Protein AF-0000000076955149 (afdb_homodimer)

Secondary structure (DSSP, 8-state):
-----------------------------EEEPHHHHHHHTTTTT-EEEEETTEEEEEEE-TTS-EEEEEEEPTT-SHHHHHHHHHHHHHHH---TTBPPEEEEEEETTEEEEEEE--TT-BHHHHHHSSS---HHHHHHHHHHHHHHHHIIIIISSS-EE-S--SGGGEEE-TT--EEE---TT-EE--SS-------S--S-TTT--HHHHHH----HHHHHHHHHHHHHHHHH---SEEE-SSS-EEEHHHHHHHHHHTT-HHHHS-TTTGGGS-HHHHHHHHHHHHHHT-SSGGGSPPHHHHHHHHHHHHHHHHS---TTS------------------------------/-----------------------------EEEPHHHHHHHTTTTT-EEEEETTEEEEEEE-TTS-EEEEEEEPTT-SHHHHHHHHHHHHHHH---TTBPPEEEEEEETTEEEEEEE--TT-BHHHHHHSSS---HHHHHHHHHHHHHHHHIIIIISSS-EE-S--SGGGEEE-TT--EEE---TT-EE--TT-------S--S-TTT--HHHHHH----HHHHHHHHHHHHHHHHH---SEEE-SSS-EEEHHHHHHHHHHTT-HHHHS-TTTGGGS-HHHHHHHHHHHHHHT-SSGGGSPPHHHHHHHHHHHHHHHHS---TTS------------------------------

Organism: Aegilops tauschii subsp. strangulata (NCBI:txid200361)

Foldseek 3Di:
DDPPPPPPPVPPPPPDPPDPDDPPCLLPQDEDEPVQVCVFQVNQPAFDDDDLFATWGWGADPVGFIKIKGKGDLVRPLNPQLLVQQVVVLNQDDDPQAWHWNHWYDDPRITMTITHDADCAFQLDNCVDDDHDAPLLLLQQLLSNLVQLLCQQPVDVQRKAQLADDRNQWGQHPVGRTHGHRSSVMDGDDPPPPLPQDLDRDYDPLQFQPVCNVPVGDDSLRVLLSSLLRLLCSFQVADQWDDPDPVDIDGSLVVLVVCVVVVNSLNRGHPVHSVQFDVVLSVLSSVLSNQSNDNDSVSHDRSVVNSVSSVVSSCVNPPPPPDPPPPPDPPDDDDDDDDDDDDDDPPPDDDDDDD/DDPPPDPPPVPPPPPDPPDPPDPVCLLPQDEDEPVQVCVFQVNQPAFDDDDLFATWGWGADPVGFIKIKGKGDLVRPLNPQLLVQQCVVLNQDDDPQAWHWNHWYDDPRITMTITHDADCAFQLDNCVDDDHDAPLLLLQQLLSNLVQLLCQQPVDVQRKAQLADDRNQWGQHPVGRTHGHRSSVMDGADPVDDLPQDLDRDYDPLQFQPVCNVPVRDDSLRVLLSSLLRLLCSFQVADQWDDPDPVDIDGSLVVLVVCVVVVNSLNRGHPVHSVQFDVVLSVLSSVLSNQSNDNDSVSHDRSVVNSVSSVVSSCVNPPPPPPPPPPPPPPDDDPDDDDDDDDDDDDDDDDDDDD

Radius of gyration: 34.88 Å; Cα contacts (8 Å, |Δi|>4): 1187; chains: 2; bounding box: 76×114×131 Å

InterPro domains:
  IPR000719 Protein kinase domain [PS50011] (42-314)
  IPR000719 Protein kinase domain [SM00220] (42-314)
  IPR001245 Serine-threonine/tyrosine-protein kinase, catalytic domain [PF07714] (44-308)
  IPR008271 Serine/threonine-protein kinase, active site [PS00108] (160-172)
  IPR011009 Protein kinase-like domain superfamily [SSF56112] (23-307)
  IPR017441 Protein kinase, ATP binding site [PS00107] (48-70)

Sequence (710 aa):
MSFILDPCYNTIHVYAAPDLAHSTNTFENRRFTYKELKRITNNFNSVIGRGGFGLVYVGCLENGALVAVKMRSETSSQGNTEFLAEAQHLARVHHKNLVFLIGYCKDKKHLSLIYEYMDEGNLEDRLRGQEPLNWLQRLKIALDSAHGLEYLHKSCSPPLIHRDVKTGNILLTTNLQAKLSDFGLTRAFSNEMVTHMTTRPAGTLGYLDPEYYATSHLSEKSDVYSFGVVLLVLITGQRAIITISDTERNNITIWARHGLSEGDIDSMIDPRIRGDCDINSVWKVADLALQCTQHTGRDRPTMTEVAEGISESLQLETSPRSMRCSSSGTGGSALADGEPVGALETELVGETSARMSFILDPCYNTIHVYAAPDLAHSTNTFENRRFTYKELKRITNNFNSVIGRGGFGLVYVGCLENGALVAVKMRSETSSQGNTEFLAEAQHLARVHHKNLVFLIGYCKDKKHLSLIYEYMDEGNLEDRLRGQEPLNWLQRLKIALDSAHGLEYLHKSCSPPLIHRDVKTGNILLTTNLQAKLSDFGLTRAFSNEMVTHMTTRPAGTLGYLDPEYYATSHLSEKSDVYSFGVVLLVLITGQRAIITISDTERNNITIWARHGLSEGDIDSMIDPRIRGDCDINSVWKVADLALQCTQHTGRDRPTMTEVAEGISESLQLETSPRSMRCSSSGTGGSALADGEPVGALETELVGETSAR

Structure (mmCIF, N/CA/C/O backbone):
data_AF-0000000076955149-model_v1
#
loop_
_entity.id
_entity.type
_entity.pdbx_description
1 polymer 'Protein kinase domain-containing protein'
#
loop_
_atom_site.group_PDB
_atom_site.id
_atom_site.type_symbol
_atom_site.label_atom_id
_atom_site.label_alt_id
_atom_site.label_comp_id
_atom_site.label_asym_id
_atom_site.label_entity_id
_atom_site.label_seq_id
_atom_site.pdbx_PDB_ins_code
_atom_site.Cartn_x
_atom_site.Cartn_y
_atom_site.Cartn_z
_atom_site.occupancy
_atom_site.B_iso_or_equiv
_atom_site.auth_seq_id
_atom_site.auth_comp_id
_atom_site.auth_asym_id
_atom_site.auth_atom_id
_atom_site.pdbx_PDB_model_num
ATOM 1 N N . MET A 1 1 ? -27.641 -17.891 -55.781 1 23.05 1 MET A N 1
ATOM 2 C CA . MET A 1 1 ? -26.25 -18.312 -55.75 1 23.05 1 MET A CA 1
ATOM 3 C C . MET A 1 1 ? -25.672 -18.266 -54.344 1 23.05 1 MET A C 1
ATOM 5 O O . MET A 1 1 ? -25.672 -17.219 -53.719 1 23.05 1 MET A O 1
ATOM 9 N N . SER A 1 2 ? -25.703 -19.406 -53.562 1 23.95 2 SER A N 1
ATOM 10 C CA . SER A 1 2 ? -25.562 -19.828 -52.156 1 23.95 2 SER A CA 1
ATOM 11 C C . SER A 1 2 ? -24.109 -19.766 -51.719 1 23.95 2 SER A C 1
ATOM 13 O O . SER A 1 2 ? -23.234 -20.391 -52.312 1 23.95 2 SER A O 1
ATOM 15 N N . PHE A 1 3 ? -23.562 -18.625 -51.25 1 25.81 3 PHE A N 1
ATOM 16 C CA . PHE A 1 3 ? -22.156 -18.375 -50.938 1 25.81 3 PHE A CA 1
ATOM 17 C C . PHE A 1 3 ? -21.656 -19.328 -49.875 1 25.81 3 PHE A C 1
ATOM 19 O O . PHE A 1 3 ? -22.203 -19.375 -48.781 1 25.81 3 PHE A O 1
ATOM 26 N N . ILE A 1 4 ? -21.188 -20.594 -50.156 1 23.08 4 ILE A N 1
ATOM 27 C CA . ILE A 1 4 ? -20.672 -21.719 -49.406 1 23.08 4 ILE A CA 1
ATOM 28 C C . ILE A 1 4 ? -19.453 -21.266 -48.594 1 23.08 4 ILE A C 1
ATOM 30 O O . ILE A 1 4 ? -18.438 -20.875 -49.156 1 23.08 4 ILE A O 1
ATOM 34 N N . LEU A 1 5 ? -19.562 -20.656 -47.406 1 22.31 5 LEU A N 1
ATOM 35 C CA . LEU A 1 5 ? -18.562 -20.172 -46.469 1 22.31 5 LEU A CA 1
ATOM 36 C C . LEU A 1 5 ? -17.625 -21.297 -46.062 1 22.31 5 LEU A C 1
ATOM 38 O O . LEU A 1 5 ? -18.062 -22.312 -45.531 1 22.31 5 LEU A O 1
ATOM 42 N N . ASP A 1 6 ? -16.531 -21.672 -46.781 1 21.47 6 ASP A N 1
ATOM 43 C CA . ASP A 1 6 ? -15.555 -22.734 -46.594 1 21.47 6 ASP A CA 1
ATOM 44 C C . ASP A 1 6 ? -14.922 -22.641 -45.188 1 21.47 6 ASP A C 1
ATOM 46 O O . ASP A 1 6 ? -14.438 -21.578 -44.812 1 21.47 6 ASP A O 1
ATOM 50 N N . PRO A 1 7 ? -15.195 -23.531 -44.219 1 23.98 7 PRO A N 1
ATOM 51 C CA . PRO A 1 7 ? -14.758 -23.719 -42.812 1 23.98 7 PRO A CA 1
ATOM 52 C C . PRO A 1 7 ? -13.25 -23.938 -42.719 1 23.98 7 PRO A C 1
ATOM 54 O O . PRO A 1 7 ? -12.742 -24.969 -43.188 1 23.98 7 PRO A O 1
ATOM 57 N N . CYS A 1 8 ? -12.32 -23.078 -43.125 1 21.97 8 CYS A N 1
ATOM 58 C CA . CYS A 1 8 ? -10.891 -23.297 -43 1 21.97 8 CYS A CA 1
ATOM 59 C C . CYS A 1 8 ? -10.547 -23.812 -41.594 1 21.97 8 CYS A C 1
ATOM 61 O O . CYS A 1 8 ? -10.648 -23.078 -40.625 1 21.97 8 CYS A O 1
ATOM 63 N N . TYR A 1 9 ? -10.828 -25.078 -41.219 1 22.64 9 TYR A N 1
ATOM 64 C CA . TYR A 1 9 ? -10.383 -25.922 -40.125 1 22.64 9 TYR A CA 1
ATOM 65 C C . TYR A 1 9 ? -8.867 -25.922 -40 1 22.64 9 TYR A C 1
ATOM 67 O O . TYR A 1 9 ? -8.18 -26.609 -40.781 1 22.64 9 TYR A O 1
ATOM 75 N N . ASN A 1 10 ? -8.156 -24.828 -40 1 22.84 10 ASN A N 1
ATOM 76 C CA . ASN A 1 10 ? -6.699 -24.875 -39.875 1 22.84 10 ASN A CA 1
ATOM 77 C C . ASN A 1 10 ? -6.266 -25.766 -38.688 1 22.84 10 ASN A C 1
ATOM 79 O O . ASN A 1 10 ? -6.648 -25.516 -37.562 1 22.84 10 ASN A O 1
ATOM 83 N N . THR A 1 11 ? -6.035 -27.047 -38.875 1 23.88 11 THR A N 1
ATOM 84 C CA . THR A 1 11 ? -5.41 -28.078 -38.062 1 23.88 11 THR A CA 1
ATOM 85 C C . THR A 1 11 ? -4.105 -27.562 -37.438 1 23.88 11 THR A C 1
ATOM 87 O O . THR A 1 11 ? -3.119 -27.375 -38.156 1 23.88 11 THR A O 1
ATOM 90 N N . ILE A 1 12 ? -4.09 -26.656 -36.594 1 25.7 12 ILE A N 1
ATOM 91 C CA . ILE A 1 12 ? -2.871 -26.219 -35.906 1 25.7 12 ILE A CA 1
ATOM 92 C C . ILE A 1 12 ? -2.17 -27.422 -35.281 1 25.7 12 ILE A C 1
ATOM 94 O O . ILE A 1 12 ? -2.709 -28.062 -34.375 1 25.7 12 ILE A O 1
ATOM 98 N N . HIS A 1 13 ? -1.45 -28.25 -36.094 1 24.06 13 HIS A N 1
ATOM 99 C CA . HIS A 1 13 ? -0.559 -29.281 -35.594 1 24.06 13 HIS A CA 1
ATOM 100 C C . HIS A 1 13 ? 0.292 -28.766 -34.438 1 24.06 13 HIS A C 1
ATOM 102 O O . HIS A 1 13 ? 0.986 -27.75 -34.594 1 24.06 13 HIS A O 1
ATOM 108 N N . VAL A 1 14 ? -0.059 -29 -33.25 1 25.23 14 VAL A N 1
ATOM 109 C CA . VAL A 1 14 ? 0.658 -28.75 -32 1 25.23 14 VAL A CA 1
ATOM 110 C C . VAL A 1 14 ? 2.018 -29.453 -32.031 1 25.23 14 VAL A C 1
ATOM 112 O O . VAL A 1 14 ? 2.092 -30.672 -32.094 1 25.23 14 VAL A O 1
ATOM 115 N N . TYR A 1 15 ? 2.99 -29.031 -32.875 1 24.94 15 TYR A N 1
ATOM 116 C CA . TYR A 1 15 ? 4.367 -29.516 -32.875 1 24.94 15 TYR A CA 1
ATOM 117 C C . TYR A 1 15 ? 4.867 -29.781 -31.469 1 24.94 15 TYR A C 1
ATOM 119 O O . TYR A 1 15 ? 4.5 -29.062 -30.531 1 24.94 15 TYR A O 1
ATOM 127 N N . ALA A 1 16 ? 5.238 -31 -31.203 1 26.31 16 ALA A N 1
ATOM 128 C CA . ALA A 1 16 ? 5.93 -31.5 -30.016 1 26.31 16 ALA A CA 1
ATOM 129 C C . ALA A 1 16 ? 7.066 -30.578 -29.609 1 26.31 16 ALA A C 1
ATOM 131 O O . ALA A 1 16 ? 7.793 -30.062 -30.453 1 26.31 16 ALA A O 1
ATOM 132 N N . ALA A 1 17 ? 7.008 -30 -28.5 1 28.16 17 ALA A N 1
ATOM 133 C CA . ALA A 1 17 ? 8.031 -29.125 -27.906 1 28.16 17 ALA A CA 1
ATOM 134 C C . ALA A 1 17 ? 9.406 -29.781 -28 1 28.16 17 ALA A C 1
ATOM 136 O O . ALA A 1 17 ? 9.594 -30.906 -27.547 1 28.16 17 ALA A O 1
ATOM 137 N N . PRO A 1 18 ? 10.125 -29.609 -29.125 1 29.2 18 PRO A N 1
ATOM 138 C CA . PRO A 1 18 ? 11.477 -30.188 -29.125 1 29.2 18 PRO A CA 1
ATOM 139 C C . PRO A 1 18 ? 12.133 -30.156 -27.75 1 29.2 18 PRO A C 1
ATOM 141 O O . PRO A 1 18 ? 11.742 -29.359 -26.891 1 29.2 18 PRO A O 1
ATOM 144 N N . ASP A 1 19 ? 12.797 -31.266 -27.422 1 29.66 19 ASP A N 1
ATOM 145 C CA . ASP A 1 19 ? 13.695 -31.484 -26.297 1 29.66 19 ASP A CA 1
ATOM 146 C C . ASP A 1 19 ? 14.672 -30.312 -26.141 1 29.66 19 ASP A C 1
ATOM 148 O O . ASP A 1 19 ? 15.445 -30.016 -27.062 1 29.66 19 ASP A O 1
ATOM 152 N N . LEU A 1 20 ? 14.367 -29.297 -25.484 1 31.95 20 LEU A N 1
ATOM 153 C CA . LEU A 1 20 ? 15.25 -28.219 -25.047 1 31.95 20 LEU A CA 1
ATOM 154 C C . LEU A 1 20 ? 16.562 -28.797 -24.516 1 31.95 20 LEU A C 1
ATOM 156 O O . LEU A 1 20 ? 16.688 -29.094 -23.328 1 31.95 20 LEU A O 1
ATOM 160 N N . ALA A 1 21 ? 17.203 -29.828 -25.031 1 30.03 21 ALA A N 1
ATOM 161 C CA . ALA A 1 21 ? 18.547 -30.297 -24.719 1 30.03 21 ALA A CA 1
ATOM 162 C C . ALA A 1 21 ? 19.5 -29.125 -24.5 1 30.03 21 ALA A C 1
ATOM 164 O O . ALA A 1 21 ? 19.172 -27.969 -24.828 1 30.03 21 ALA A O 1
ATOM 165 N N . HIS A 1 22 ? 20.984 -29.391 -24.516 1 31.25 22 HIS A N 1
ATOM 166 C CA . HIS A 1 22 ? 22.234 -28.922 -23.922 1 31.25 22 HIS A CA 1
ATOM 167 C C . HIS A 1 22 ? 22.656 -27.578 -24.516 1 31.25 22 HIS A C 1
ATOM 169 O O . HIS A 1 22 ? 23.828 -27.219 -24.469 1 31.25 22 HIS A O 1
ATOM 175 N N . SER A 1 23 ? 22.031 -27.094 -25.562 1 31 23 SER A N 1
ATOM 176 C CA . SER A 1 23 ? 22.719 -25.906 -26.016 1 31 23 SER A CA 1
ATOM 177 C C . SER A 1 23 ? 22.969 -24.922 -24.875 1 31 23 SER A C 1
ATOM 179 O O . SER A 1 23 ? 22.109 -24.75 -24 1 31 23 SER A O 1
ATOM 181 N N . THR A 1 24 ? 24.266 -24.766 -24.406 1 33.22 24 THR A N 1
ATOM 182 C CA . THR A 1 24 ? 24.797 -23.766 -23.484 1 33.22 24 THR A CA 1
ATOM 183 C C . THR A 1 24 ? 24.031 -22.453 -23.609 1 33.22 24 THR A C 1
ATOM 185 O O . THR A 1 24 ? 24.328 -21.625 -24.469 1 33.22 24 THR A O 1
ATOM 188 N N . ASN A 1 25 ? 22.844 -22.438 -23.875 1 33.69 25 ASN A N 1
ATOM 189 C CA . ASN A 1 25 ? 21.953 -21.297 -24.062 1 33.69 25 ASN A CA 1
ATOM 190 C C . ASN A 1 25 ? 22.172 -20.234 -23 1 33.69 25 ASN A C 1
ATOM 192 O O . ASN A 1 25 ? 21.625 -20.328 -21.906 1 33.69 25 ASN A O 1
ATOM 196 N N . THR A 1 26 ? 23.5 -19.938 -22.75 1 36.22 26 THR A N 1
ATOM 197 C CA . THR A 1 26 ? 23.75 -18.688 -22.047 1 36.22 26 THR A CA 1
ATOM 198 C C . THR A 1 26 ? 22.719 -17.625 -22.422 1 36.22 26 THR A C 1
ATOM 200 O O . THR A 1 26 ? 22.688 -17.156 -23.547 1 36.22 26 THR A O 1
ATOM 203 N N . PHE A 1 27 ? 21.438 -17.781 -22.25 1 42.22 27 PHE A N 1
ATOM 204 C CA . PHE A 1 27 ? 20.328 -16.859 -22.391 1 42.22 27 PHE A CA 1
ATOM 205 C C . PHE A 1 27 ? 20.797 -15.422 -22.141 1 42.22 27 PHE A C 1
ATOM 207 O O . PHE A 1 27 ? 20.953 -15 -21 1 42.22 27 PHE A O 1
ATOM 214 N N . GLU A 1 28 ? 21.844 -15.039 -22.766 1 50.03 28 GLU A N 1
ATOM 215 C CA . GLU A 1 28 ? 22.172 -13.617 -22.891 1 50.03 28 GLU A CA 1
ATOM 216 C C . GLU A 1 28 ? 20.938 -12.797 -23.234 1 50.03 28 GLU A C 1
ATOM 218 O O . GLU A 1 28 ? 20.203 -13.109 -24.172 1 50.03 28 GLU A O 1
ATOM 223 N N . ASN A 1 29 ? 20.188 -12.242 -22.219 1 64.44 29 ASN A N 1
ATOM 224 C CA . ASN A 1 29 ? 19.047 -11.375 -22.438 1 64.44 29 ASN A CA 1
ATOM 225 C C . ASN A 1 29 ? 19.172 -10.602 -23.75 1 64.44 29 ASN A C 1
ATOM 227 O O . ASN A 1 29 ? 20.125 -9.836 -23.938 1 64.44 29 ASN A O 1
ATOM 231 N N . ARG A 1 30 ? 18.609 -11.297 -24.844 1 79.62 30 ARG A N 1
ATOM 232 C CA . ARG A 1 30 ? 18.562 -10.727 -26.203 1 79.62 30 ARG A CA 1
ATOM 233 C C . ARG A 1 30 ? 17.922 -9.344 -26.188 1 79.62 30 ARG A C 1
ATOM 235 O O . ARG A 1 30 ? 16.891 -9.141 -25.547 1 79.62 30 ARG A O 1
ATOM 242 N N . ARG A 1 31 ? 18.672 -8.5 -26.781 1 85.44 31 ARG A N 1
ATOM 243 C CA . 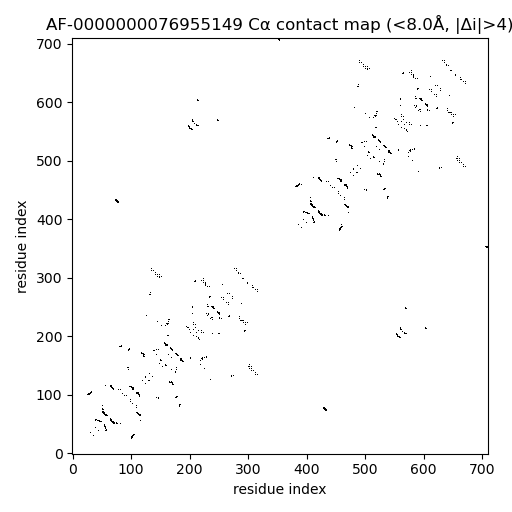ARG A 1 31 ? 18.094 -7.176 -26.969 1 85.44 31 ARG A CA 1
ATOM 244 C C . ARG A 1 31 ? 17.266 -7.117 -28.25 1 85.44 31 ARG A C 1
ATOM 246 O O . ARG A 1 31 ? 17.75 -7.504 -29.328 1 85.44 31 ARG A O 1
ATOM 253 N N . PHE A 1 32 ? 16.062 -6.789 -28.141 1 89.56 32 PHE A N 1
ATOM 254 C CA . PHE A 1 32 ? 15.164 -6.625 -29.281 1 89.56 32 PHE A CA 1
ATOM 255 C C . PHE A 1 32 ? 15.047 -5.156 -29.656 1 89.56 32 PHE A C 1
ATOM 257 O O . PHE A 1 32 ? 15.156 -4.273 -28.812 1 89.56 32 PHE A O 1
ATOM 264 N N . THR A 1 33 ? 14.859 -4.91 -30.891 1 89.38 33 THR A N 1
ATOM 265 C CA . THR A 1 33 ? 14.516 -3.568 -31.344 1 89.38 33 THR A CA 1
ATOM 266 C C . THR A 1 33 ? 13 -3.377 -31.359 1 89.38 33 THR A C 1
ATOM 268 O O . THR A 1 33 ? 12.242 -4.352 -31.359 1 89.38 33 THR A O 1
ATOM 271 N N . TYR A 1 34 ? 12.633 -2.15 -31.391 1 90.44 34 TYR A N 1
ATOM 272 C CA . TYR A 1 34 ? 11.203 -1.862 -31.453 1 90.44 34 TYR A CA 1
ATOM 273 C C . TYR A 1 34 ? 10.602 -2.41 -32.75 1 90.44 34 TYR A C 1
ATOM 275 O O . TYR A 1 34 ? 9.469 -2.902 -32.75 1 90.44 34 TYR A O 1
ATOM 283 N N . LYS A 1 35 ? 11.344 -2.316 -33.812 1 91.06 35 LYS A N 1
ATOM 284 C CA . LYS A 1 35 ? 10.898 -2.852 -35.094 1 91.06 35 LYS A CA 1
ATOM 285 C C . LYS A 1 35 ? 10.656 -4.355 -35 1 91.06 35 LYS A C 1
ATOM 287 O O . LYS A 1 35 ? 9.672 -4.863 -35.531 1 91.06 35 LYS A O 1
ATOM 292 N N . GLU A 1 36 ? 11.539 -5 -34.375 1 91.69 36 GLU A N 1
ATOM 293 C CA . GLU A 1 36 ? 11.375 -6.434 -34.188 1 91.69 36 GLU A CA 1
ATOM 294 C C . GLU A 1 36 ? 10.133 -6.734 -33.344 1 91.69 36 GLU A C 1
ATOM 296 O O . GLU A 1 36 ? 9.414 -7.695 -33.625 1 91.69 36 GLU A O 1
ATOM 301 N N . LEU A 1 37 ? 9.875 -5.945 -32.344 1 92.56 37 LEU A N 1
ATOM 302 C CA . LEU A 1 37 ? 8.711 -6.148 -31.484 1 92.56 37 LEU A CA 1
ATOM 303 C C . LEU A 1 37 ? 7.418 -6 -32.281 1 92.56 37 LEU A C 1
ATOM 305 O O . LEU A 1 37 ? 6.473 -6.773 -32.094 1 92.56 37 LEU A O 1
ATOM 309 N N . LYS A 1 38 ? 7.418 -5 -33.125 1 92.75 38 LYS A N 1
ATOM 310 C CA . LYS A 1 38 ? 6.246 -4.789 -33.969 1 92.75 38 LYS A CA 1
ATOM 311 C C . LYS A 1 38 ? 5.988 -5.996 -34.844 1 92.75 38 LYS A C 1
ATOM 313 O O . LYS A 1 38 ? 4.84 -6.402 -35.031 1 92.75 38 LYS A O 1
ATOM 318 N N . ARG A 1 39 ? 7.051 -6.48 -35.312 1 93.62 39 ARG A N 1
ATOM 319 C CA . ARG A 1 39 ? 6.953 -7.633 -36.219 1 93.62 39 ARG A CA 1
ATOM 320 C C . ARG A 1 39 ? 6.461 -8.867 -35.469 1 93.62 39 ARG A C 1
ATOM 322 O O . ARG A 1 39 ? 5.523 -9.539 -35.906 1 93.62 39 ARG A O 1
ATOM 329 N N . ILE A 1 40 ? 7.09 -9.086 -34.344 1 92.56 40 ILE A N 1
ATOM 330 C CA . ILE A 1 40 ? 6.805 -10.32 -33.625 1 92.56 40 ILE A CA 1
ATOM 331 C C . ILE A 1 40 ? 5.391 -10.266 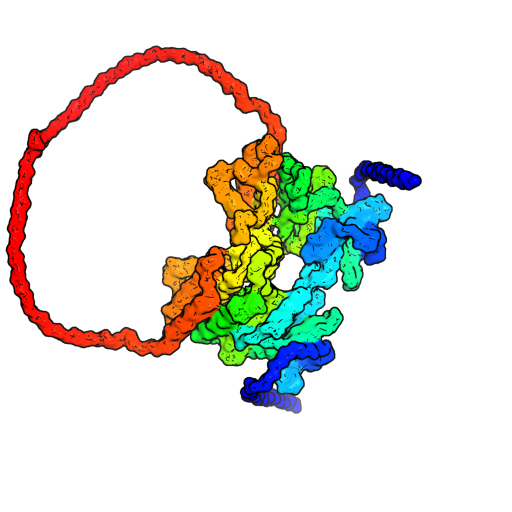-33.031 1 92.56 40 ILE A C 1
ATOM 333 O O . ILE A 1 40 ? 4.734 -11.297 -32.906 1 92.56 40 ILE A O 1
ATOM 337 N N . THR A 1 41 ? 4.852 -9.109 -32.719 1 93.69 41 THR A N 1
ATOM 338 C CA . THR A 1 41 ? 3.533 -8.969 -32.125 1 93.69 41 THR A CA 1
ATOM 339 C C . THR A 1 41 ? 2.484 -8.641 -33.188 1 93.69 41 THR A C 1
ATOM 341 O O . THR A 1 41 ? 1.337 -8.328 -32.844 1 93.69 41 THR A O 1
ATOM 344 N N . ASN A 1 42 ? 2.875 -8.648 -34.469 1 93.25 42 ASN A N 1
ATOM 345 C CA . ASN A 1 42 ? 1.975 -8.211 -35.531 1 93.25 42 ASN A CA 1
ATOM 346 C C . ASN A 1 42 ? 1.366 -6.844 -35.219 1 93.25 42 ASN A C 1
ATOM 348 O O . ASN A 1 42 ? 0.144 -6.688 -35.219 1 93.25 42 ASN A O 1
ATOM 352 N N . ASN A 1 43 ? 2.264 -5.926 -34.875 1 92.75 43 ASN A N 1
ATOM 353 C CA . ASN A 1 43 ? 1.926 -4.539 -34.562 1 92.75 43 ASN A CA 1
ATOM 354 C C . ASN A 1 43 ? 1.038 -4.438 -33.344 1 92.75 43 ASN A C 1
ATOM 356 O O . ASN A 1 43 ? 0.027 -3.734 -33.344 1 92.75 43 ASN A O 1
ATOM 360 N N . PHE A 1 44 ? 1.377 -5.246 -32.344 1 89.38 44 PHE A N 1
ATOM 361 C CA . PHE A 1 44 ? 0.72 -5.203 -31.047 1 89.38 44 PHE A CA 1
ATOM 362 C C . PHE A 1 44 ? -0.783 -5.41 -31.188 1 89.38 44 PHE A C 1
ATOM 364 O O . PHE A 1 44 ? -1.577 -4.668 -30.609 1 89.38 44 PHE A O 1
ATOM 371 N N . ASN A 1 45 ? -1.137 -6.402 -31.812 1 86.12 45 ASN A N 1
ATOM 372 C CA . ASN A 1 45 ? -2.518 -6.641 -32.219 1 86.12 45 ASN A CA 1
ATOM 373 C C . ASN A 1 45 ? -3.305 -7.363 -31.125 1 86.12 45 ASN A C 1
ATOM 375 O O . ASN A 1 45 ? -4.5 -7.117 -30.953 1 86.12 45 ASN A O 1
ATOM 379 N N . SER A 1 46 ? -2.615 -8.234 -30.406 1 85.81 46 SER A N 1
ATOM 380 C CA . SER A 1 46 ? -3.344 -9.094 -29.469 1 85.81 46 SER A CA 1
ATOM 381 C C . SER A 1 46 ? -2.879 -8.883 -28.047 1 85.81 46 SER A C 1
ATOM 383 O O . SER A 1 46 ? -1.751 -9.234 -27.688 1 85.81 46 SER A O 1
ATOM 385 N N . VAL A 1 47 ? -3.826 -8.391 -27.203 1 85.62 47 VAL A N 1
ATOM 386 C CA . VAL A 1 47 ? -3.541 -8.148 -25.797 1 85.62 47 VAL A CA 1
ATOM 387 C C . VAL A 1 47 ? -3.965 -9.359 -24.969 1 85.62 47 VAL A C 1
ATOM 389 O O . VAL A 1 47 ? -5.082 -9.859 -25.125 1 85.62 47 VAL A O 1
ATOM 392 N N . ILE A 1 48 ? -3.078 -9.891 -24.156 1 82.81 48 ILE A N 1
ATOM 393 C CA . ILE A 1 48 ? -3.404 -11.07 -23.375 1 82.81 48 ILE A CA 1
ATOM 394 C C . ILE A 1 48 ? -3.463 -10.703 -21.891 1 82.81 48 ILE A C 1
ATOM 396 O O . ILE A 1 48 ? -3.873 -11.516 -21.062 1 82.81 48 ILE A O 1
ATOM 400 N N . GLY A 1 49 ? -3.02 -9.617 -21.562 1 79.12 49 GLY A N 1
ATOM 401 C CA . GLY A 1 49 ? -3.055 -9.227 -20.172 1 79.12 49 GLY A CA 1
ATOM 402 C C . GLY A 1 49 ? -2.889 -7.734 -19.953 1 79.12 49 GLY A C 1
ATOM 403 O O . GLY A 1 49 ? -2.328 -7.043 -20.812 1 79.12 49 GLY A O 1
ATOM 404 N N . ARG A 1 50 ? -3.576 -7.281 -18.875 1 67.88 50 ARG A N 1
ATOM 405 C CA . ARG A 1 50 ? -3.445 -5.895 -18.438 1 67.88 50 ARG A CA 1
ATOM 406 C C . ARG A 1 50 ? -3.012 -5.809 -16.984 1 67.88 50 ARG A C 1
ATOM 408 O O . ARG A 1 50 ? -3.578 -6.488 -16.125 1 67.88 50 ARG A O 1
ATOM 415 N N . GLY A 1 51 ? -1.72 -5.395 -16.891 1 59.56 51 GLY A N 1
ATOM 416 C CA . GLY A 1 51 ? -1.33 -5.191 -15.5 1 59.56 51 GLY A CA 1
ATOM 417 C C . GLY A 1 51 ? -1.073 -3.738 -15.164 1 59.56 51 GLY A C 1
ATOM 418 O O . GLY A 1 51 ? -1.264 -2.854 -16 1 59.56 51 GLY A O 1
ATOM 419 N N . GLY A 1 52 ? -0.889 -3.395 -13.875 1 58.31 52 GLY A N 1
ATOM 420 C CA . GLY A 1 52 ? -0.58 -2.055 -13.398 1 58.31 52 GLY A CA 1
ATOM 421 C C . GLY A 1 52 ? 0.565 -1.403 -14.148 1 58.31 52 GLY A C 1
ATOM 422 O O . GLY A 1 52 ? 0.661 -0.176 -14.203 1 58.31 52 GLY A O 1
ATOM 423 N N . PHE A 1 53 ? 1.321 -2.236 -14.812 1 61.5 53 PHE A N 1
ATOM 424 C CA . PHE A 1 53 ? 2.547 -1.693 -15.383 1 61.5 53 PHE A CA 1
ATOM 425 C C . PHE A 1 53 ? 2.453 -1.632 -16.906 1 61.5 53 PHE A C 1
ATOM 427 O O . PHE A 1 53 ? 3.361 -1.129 -17.562 1 61.5 53 PHE A O 1
ATOM 434 N N . GLY A 1 54 ? 1.389 -2.172 -17.438 1 71 54 GLY A N 1
ATOM 435 C CA . GLY A 1 54 ? 1.245 -2.055 -18.875 1 71 54 GLY A CA 1
ATOM 436 C C . GLY A 1 54 ? 0.544 -3.244 -19.516 1 71 54 GLY A C 1
ATOM 437 O O . GLY A 1 54 ? 0.154 -4.184 -18.812 1 71 54 GLY A O 1
ATOM 438 N N . LEU A 1 55 ? 0.51 -3.189 -20.781 1 81.25 55 LEU A N 1
ATOM 439 C CA . LEU A 1 55 ? -0.175 -4.219 -21.562 1 81.25 55 LEU A CA 1
ATOM 440 C C . LEU A 1 55 ? 0.78 -5.348 -21.938 1 81.25 55 LEU A C 1
ATOM 442 O O . LEU A 1 55 ? 1.979 -5.125 -22.109 1 81.25 55 LEU A O 1
ATOM 446 N N . VAL A 1 56 ? 0.233 -6.496 -21.969 1 88.94 56 VAL A N 1
ATOM 447 C CA . VAL A 1 56 ? 1.001 -7.66 -22.406 1 88.94 56 VAL A CA 1
ATOM 448 C C . VAL A 1 56 ? 0.432 -8.195 -23.719 1 88.94 56 VAL A C 1
ATOM 450 O O . VAL A 1 56 ? -0.771 -8.445 -23.828 1 88.94 56 VAL A O 1
ATOM 453 N N . TYR A 1 57 ? 1.308 -8.359 -24.719 1 91.19 57 TYR A N 1
ATOM 454 C CA . TYR A 1 57 ? 0.917 -8.844 -26.031 1 91.19 57 TYR A CA 1
ATOM 455 C C . TYR A 1 57 ? 1.484 -10.234 -26.297 1 91.19 57 TYR A C 1
ATOM 457 O O . TYR A 1 57 ? 2.539 -10.586 -25.766 1 91.19 57 TYR A O 1
ATOM 465 N N . VAL A 1 58 ? 0.694 -10.945 -27.109 1 93.5 58 VAL A N 1
ATOM 466 C CA . VAL A 1 58 ? 1.245 -12.203 -27.594 1 93.5 58 VAL A CA 1
ATOM 467 C C . VAL A 1 58 ? 2.064 -11.961 -28.859 1 93.5 58 VAL A C 1
ATOM 469 O O . VAL A 1 58 ? 1.687 -11.148 -29.703 1 93.5 58 VAL A O 1
ATOM 472 N N . GLY A 1 59 ? 3.209 -12.562 -28.891 1 93.25 59 GLY A N 1
ATOM 473 C CA . GLY A 1 59 ? 4.066 -12.508 -30.062 1 93.25 59 GLY A CA 1
ATOM 474 C C . GLY A 1 59 ? 4.562 -13.867 -30.5 1 93.25 59 GLY A C 1
ATOM 475 O O . GLY A 1 59 ? 4.348 -14.867 -29.812 1 93.25 59 GLY A O 1
ATOM 476 N N . CYS A 1 60 ? 5.152 -13.82 -31.703 1 93.94 60 CYS A N 1
ATOM 477 C CA . CYS A 1 60 ? 5.75 -15.023 -32.281 1 93.94 60 CYS A CA 1
ATOM 478 C C . CYS A 1 60 ? 7.145 -14.742 -32.812 1 93.94 60 CYS A C 1
ATOM 480 O O . CYS A 1 60 ? 7.32 -13.875 -33.656 1 93.94 60 CYS A O 1
ATOM 482 N N . LEU A 1 61 ? 8.078 -15.5 -32.281 1 92.38 61 LEU A N 1
ATOM 483 C CA . LEU A 1 61 ? 9.445 -15.344 -32.781 1 92.38 61 LEU A CA 1
ATOM 484 C C . LEU A 1 61 ? 9.617 -15.984 -34.156 1 92.38 61 LEU A C 1
ATOM 486 O O . LEU A 1 61 ? 8.703 -16.625 -34.656 1 92.38 61 LEU A O 1
ATOM 490 N N . GLU A 1 62 ? 10.758 -15.727 -34.688 1 88.25 62 GLU A N 1
ATOM 491 C CA . GLU A 1 62 ? 11.055 -16.234 -36.031 1 88.25 62 GLU A CA 1
ATOM 492 C C . GLU A 1 62 ? 11.016 -17.766 -36.062 1 88.25 62 GLU A C 1
ATOM 494 O O . GLU A 1 62 ? 10.625 -18.359 -37.062 1 88.25 62 GLU A O 1
ATOM 499 N N . ASN A 1 63 ? 11.336 -18.375 -34.969 1 88.75 63 ASN A N 1
ATOM 500 C CA . ASN A 1 63 ? 11.367 -19.828 -34.906 1 88.75 63 ASN A CA 1
ATOM 501 C C . ASN A 1 63 ? 9.992 -20.406 -34.562 1 88.75 63 ASN A C 1
ATOM 503 O O . ASN A 1 63 ? 9.844 -21.609 -34.406 1 88.75 63 ASN A O 1
ATOM 507 N N . GLY A 1 64 ? 9.023 -19.547 -34.438 1 90.69 64 GLY A N 1
ATOM 508 C CA . GLY A 1 64 ? 7.652 -19.984 -34.219 1 90.69 64 GLY A CA 1
ATOM 509 C C . GLY A 1 64 ? 7.266 -20.016 -32.75 1 90.69 64 GLY A C 1
ATOM 510 O O . GLY A 1 64 ? 6.102 -20.234 -32.406 1 90.69 64 GLY A O 1
ATOM 511 N N . ALA A 1 65 ? 8.227 -19.828 -31.938 1 90.56 65 ALA A N 1
ATOM 512 C CA . ALA A 1 65 ? 7.941 -19.859 -30.5 1 90.56 65 ALA A CA 1
ATOM 513 C C . ALA A 1 65 ? 7.059 -18.688 -30.094 1 90.56 65 ALA A C 1
ATOM 515 O O . ALA A 1 65 ? 7.301 -17.547 -30.5 1 90.56 65 ALA A O 1
ATOM 516 N N . LEU A 1 66 ? 6.039 -19.016 -29.328 1 92.88 66 LEU A N 1
ATOM 517 C CA . LEU A 1 66 ? 5.18 -17.953 -28.797 1 92.88 66 LEU A CA 1
ATOM 518 C C . LEU A 1 66 ? 5.84 -17.25 -27.625 1 92.88 66 LEU A C 1
ATOM 520 O O . LEU A 1 66 ? 6.527 -17.875 -26.812 1 92.88 66 LEU A O 1
ATOM 524 N N . VAL A 1 67 ? 5.594 -15.922 -27.609 1 93.88 67 VAL A N 1
ATOM 525 C CA . VAL A 1 67 ? 6.188 -15.133 -26.531 1 93.88 67 VAL A CA 1
ATOM 526 C C . VAL A 1 67 ? 5.164 -14.133 -26 1 93.88 67 VAL A C 1
ATOM 528 O O . VAL A 1 67 ? 4.148 -13.875 -26.641 1 93.88 67 VAL A O 1
ATOM 531 N N . ALA A 1 68 ? 5.355 -13.719 -24.781 1 93.31 68 ALA A N 1
ATOM 532 C CA . ALA A 1 68 ? 4.59 -12.633 -24.172 1 93.31 68 ALA A CA 1
ATOM 533 C C . ALA A 1 68 ? 5.422 -11.352 -24.078 1 93.31 68 ALA A C 1
ATOM 535 O O . ALA A 1 68 ? 6.527 -11.359 -23.531 1 93.31 68 ALA A O 1
ATOM 536 N N . VAL A 1 69 ? 4.891 -10.289 -24.641 1 91.5 69 VAL A N 1
ATOM 537 C CA . VAL A 1 69 ? 5.594 -9.016 -24.688 1 91.5 69 VAL A CA 1
ATOM 538 C C . VAL A 1 69 ? 4.906 -8.008 -23.766 1 91.5 69 VAL A C 1
ATOM 540 O O . VAL A 1 69 ? 3.807 -7.539 -24.062 1 91.5 69 VAL A O 1
ATOM 543 N N . LYS A 1 70 ? 5.562 -7.688 -22.641 1 87.56 70 LYS A N 1
ATOM 544 C CA . LYS A 1 70 ? 5.066 -6.676 -21.719 1 87.56 70 LYS A CA 1
ATOM 545 C C . LYS A 1 70 ? 5.586 -5.289 -22.078 1 87.56 70 LYS A C 1
ATOM 547 O O . LYS A 1 70 ? 6.793 -5.047 -22.062 1 87.56 70 LYS A O 1
ATOM 552 N N . MET A 1 71 ? 4.613 -4.465 -22.453 1 85 71 MET A N 1
ATOM 553 C CA . MET A 1 71 ? 4.98 -3.105 -22.828 1 85 71 MET A CA 1
ATOM 554 C C . MET A 1 71 ? 4.703 -2.129 -21.688 1 85 71 MET A C 1
ATOM 556 O O . MET A 1 71 ? 3.652 -2.195 -21.062 1 85 71 MET A O 1
ATOM 560 N N . ARG A 1 72 ? 5.68 -1.325 -21.5 1 75.25 72 ARG A N 1
ATOM 561 C CA . ARG A 1 72 ? 5.48 -0.301 -20.484 1 75.25 72 ARG A CA 1
ATOM 562 C C . ARG A 1 72 ? 4.52 0.778 -20.969 1 75.25 72 ARG A C 1
ATOM 564 O O . ARG A 1 72 ? 4.594 1.209 -22.125 1 75.25 72 ARG A O 1
ATOM 571 N N . SER A 1 73 ? 3.463 0.951 -20.125 1 61.75 73 SER A N 1
ATOM 572 C CA . SER A 1 73 ? 2.578 2.049 -20.5 1 61.75 73 SER A CA 1
ATOM 573 C C . SER A 1 73 ? 3.27 3.396 -20.344 1 61.75 73 SER A C 1
ATOM 575 O O . SER A 1 73 ? 4.062 3.588 -19.406 1 61.75 73 SER A O 1
ATOM 577 N N . GLU A 1 74 ? 3.223 4.23 -21.359 1 56.06 74 GLU A N 1
ATOM 578 C CA . GLU A 1 74 ? 3.771 5.582 -21.297 1 56.06 74 GLU A CA 1
ATOM 579 C C . GLU A 1 74 ? 3.281 6.32 -20.062 1 56.06 74 GLU A C 1
ATOM 581 O O . GLU A 1 74 ? 3.973 7.203 -19.531 1 56.06 74 GLU A O 1
ATOM 586 N N . THR A 1 75 ? 2.107 5.914 -19.688 1 50.38 75 THR A N 1
ATOM 587 C CA . THR A 1 75 ? 1.455 6.691 -18.641 1 50.38 75 THR A CA 1
ATOM 588 C C . THR A 1 75 ? 1.885 6.203 -17.25 1 50.38 75 THR A C 1
ATOM 590 O O . THR A 1 75 ? 1.596 6.848 -16.25 1 50.38 75 THR A O 1
ATOM 593 N N . SER A 1 76 ? 2.719 5.066 -17.234 1 49.41 76 SER A N 1
ATOM 594 C CA . SER A 1 76 ? 2.949 4.512 -15.906 1 49.41 76 SER A CA 1
ATOM 595 C C . SER A 1 76 ? 4.387 4.742 -15.453 1 49.41 76 SER A C 1
ATOM 597 O O . SER A 1 76 ? 5.312 4.109 -15.969 1 49.41 76 SER A O 1
ATOM 599 N N . SER A 1 77 ? 4.812 5.852 -15.008 1 47.22 77 SER A N 1
ATOM 600 C CA . SER A 1 77 ? 6.188 6.102 -14.586 1 47.22 77 SER A CA 1
ATOM 601 C C . SER A 1 77 ? 6.656 5.059 -13.586 1 47.22 77 SER A C 1
ATOM 603 O O . SER A 1 77 ? 7.812 4.625 -13.625 1 47.22 77 SER A O 1
ATOM 605 N N . GLN A 1 78 ? 5.961 4.812 -12.344 1 50.78 78 GLN A N 1
ATOM 606 C CA . GLN A 1 78 ? 6.359 3.723 -11.461 1 50.78 78 GLN A CA 1
ATOM 607 C C . GLN A 1 78 ? 6.777 2.492 -12.266 1 50.78 78 GLN A C 1
ATOM 609 O O . GLN A 1 78 ? 7.637 1.722 -11.828 1 50.78 78 GLN A O 1
ATOM 614 N N . GLY A 1 79 ? 6.504 2.762 -13.516 1 57.5 79 GLY A N 1
ATOM 615 C CA . GLY A 1 79 ? 6.613 1.608 -14.391 1 57.5 79 GLY A CA 1
ATOM 616 C C . GLY A 1 79 ? 8.031 1.361 -14.875 1 57.5 79 GLY A C 1
ATOM 617 O O . GLY A 1 79 ? 8.477 0.215 -14.945 1 57.5 79 GLY A O 1
ATOM 618 N N . ASN A 1 80 ? 8.883 2.52 -14.734 1 63.91 80 ASN A N 1
ATOM 619 C CA . ASN A 1 80 ? 10.203 2.314 -15.312 1 63.91 80 ASN A CA 1
ATOM 620 C C . ASN A 1 80 ? 11.133 1.594 -14.344 1 63.91 80 ASN A C 1
ATOM 622 O O . ASN A 1 80 ? 11.859 0.675 -14.734 1 63.91 80 ASN A O 1
ATOM 626 N N . THR A 1 81 ? 11.07 2.125 -13.102 1 66.06 81 THR A N 1
ATOM 627 C CA . THR A 1 81 ? 11.93 1.514 -12.094 1 66.06 81 THR A CA 1
ATOM 628 C C . THR A 1 81 ? 11.57 0.046 -11.891 1 66.06 81 THR A C 1
ATOM 630 O O . THR A 1 81 ? 12.453 -0.812 -11.812 1 66.06 81 THR A O 1
ATOM 633 N N . GLU A 1 82 ? 10.344 -0.15 -11.891 1 69.69 82 GLU A N 1
ATOM 634 C CA . GLU A 1 82 ? 9.891 -1.521 -11.695 1 69.69 82 GLU A CA 1
ATOM 635 C C . GLU A 1 82 ? 10.234 -2.398 -12.891 1 69.69 82 GLU A C 1
ATOM 637 O O . GLU A 1 82 ? 10.594 -3.568 -12.727 1 69.69 82 GLU A O 1
ATOM 642 N N . PHE A 1 83 ? 10.141 -1.787 -14.031 1 69.44 83 PHE A N 1
ATOM 643 C CA . PHE A 1 83 ? 10.445 -2.512 -15.258 1 69.44 83 PHE A CA 1
ATOM 644 C C . PHE A 1 83 ? 11.922 -2.885 -15.32 1 69.44 83 PHE A C 1
ATOM 646 O O . PHE A 1 83 ? 12.266 -4.02 -15.648 1 69.44 83 PHE A O 1
ATOM 653 N N . LEU A 1 84 ? 12.734 -1.934 -14.992 1 72.62 84 LEU A N 1
ATOM 654 C CA . LEU A 1 84 ? 14.18 -2.174 -15.016 1 72.62 84 LEU A CA 1
ATOM 655 C C . LEU A 1 84 ? 14.578 -3.166 -13.93 1 72.62 84 LEU A C 1
ATOM 657 O O . LEU A 1 84 ? 15.43 -4.031 -14.164 1 72.62 84 LEU A O 1
ATOM 661 N N . ALA A 1 85 ? 13.906 -3.018 -12.836 1 72.81 85 ALA A N 1
ATOM 662 C CA . ALA A 1 85 ? 14.164 -3.961 -11.75 1 72.81 85 ALA A CA 1
ATOM 663 C C . ALA A 1 85 ? 13.797 -5.383 -12.156 1 72.81 85 ALA A C 1
ATOM 665 O O . ALA A 1 85 ? 14.539 -6.328 -11.891 1 72.81 85 ALA A O 1
ATOM 666 N N . GLU A 1 86 ? 12.711 -5.449 -12.766 1 78.31 86 GLU A N 1
ATOM 667 C CA . GLU A 1 86 ? 12.258 -6.754 -13.227 1 78.31 86 GLU A CA 1
ATOM 668 C C . GLU A 1 86 ? 13.258 -7.383 -14.188 1 78.31 86 GLU A C 1
ATOM 670 O O . GLU A 1 86 ? 13.625 -8.547 -14.039 1 78.31 86 GLU A O 1
ATOM 675 N N . ALA A 1 87 ? 13.719 -6.621 -15.102 1 74.94 87 ALA A N 1
ATOM 676 C CA . ALA A 1 87 ? 14.68 -7.117 -16.094 1 74.94 87 ALA A CA 1
ATOM 677 C C . ALA A 1 87 ? 15.977 -7.551 -15.414 1 74.94 87 ALA A C 1
ATOM 679 O O . ALA A 1 87 ? 16.547 -8.594 -15.758 1 74.94 87 ALA A O 1
ATOM 680 N N . GLN A 1 88 ? 16.344 -6.805 -14.469 1 77.75 88 GLN A N 1
ATOM 681 C CA . GLN A 1 88 ? 17.609 -7.082 -13.781 1 77.75 88 GLN A CA 1
ATOM 682 C C . GLN A 1 88 ? 17.516 -8.359 -12.961 1 77.75 88 GLN A C 1
ATOM 684 O O . GLN A 1 88 ? 18.438 -9.188 -12.992 1 77.75 88 GLN A O 1
ATOM 689 N N . HIS A 1 89 ? 16.453 -8.516 -12.328 1 79.94 89 HIS A N 1
ATOM 690 C CA . HIS A 1 89 ? 16.297 -9.688 -11.477 1 79.94 89 HIS A CA 1
ATOM 691 C C . HIS A 1 89 ? 16.094 -10.953 -12.297 1 79.94 89 HIS A C 1
ATOM 693 O O . HIS A 1 89 ? 16.672 -11.992 -12 1 79.94 89 HIS A O 1
ATOM 699 N N . LEU A 1 90 ? 15.297 -10.797 -13.289 1 79.88 90 LEU A N 1
ATOM 700 C CA . LEU A 1 90 ? 14.984 -11.969 -14.094 1 79.88 90 LEU A CA 1
ATOM 701 C C . LEU A 1 90 ? 16.188 -12.398 -14.922 1 79.88 90 LEU A C 1
ATOM 703 O O . LEU A 1 90 ? 16.297 -13.562 -15.32 1 79.88 90 LEU A O 1
ATOM 707 N N . ALA A 1 91 ? 17.047 -11.469 -15.188 1 76.31 91 ALA A N 1
ATOM 708 C CA . ALA A 1 91 ? 18.25 -11.812 -15.938 1 76.31 91 ALA A CA 1
ATOM 709 C C . ALA A 1 91 ? 19.172 -12.711 -15.117 1 76.31 91 ALA A C 1
ATOM 711 O O . ALA A 1 91 ? 19.969 -13.453 -15.672 1 76.31 91 ALA A O 1
ATOM 712 N N . ARG A 1 92 ? 18.969 -12.734 -13.812 1 76.75 92 ARG A N 1
ATOM 713 C CA . ARG A 1 92 ? 19.891 -13.414 -12.93 1 76.75 92 ARG A CA 1
ATOM 714 C C . ARG A 1 92 ? 19.297 -14.719 -12.406 1 76.75 92 ARG A C 1
ATOM 716 O O . ARG A 1 92 ? 20.016 -15.562 -11.867 1 76.75 92 ARG A O 1
ATOM 723 N N . VAL A 1 93 ? 18.031 -14.844 -12.594 1 83.38 93 VAL A N 1
ATOM 724 C CA . VAL A 1 93 ? 17.375 -15.969 -11.93 1 83.38 93 VAL A CA 1
ATOM 725 C C . VAL A 1 93 ? 16.891 -16.969 -12.977 1 83.38 93 VAL A C 1
ATOM 727 O O . VAL A 1 93 ? 16.344 -16.594 -14.008 1 83.38 93 VAL A O 1
ATOM 730 N N . HIS A 1 94 ? 17.297 -18.266 -12.75 1 86.19 94 HIS A N 1
ATOM 731 C CA . HIS A 1 94 ? 16.844 -19.359 -13.602 1 86.19 94 HIS A CA 1
ATOM 732 C C . HIS A 1 94 ? 16.297 -20.516 -12.773 1 86.19 94 HIS A C 1
ATOM 734 O O . HIS A 1 94 ? 17.047 -21.109 -11.984 1 86.19 94 HIS A O 1
ATOM 740 N N . HIS A 1 95 ? 15.094 -20.719 -12.875 1 92.56 95 HIS A N 1
ATOM 741 C CA . HIS A 1 95 ? 14.414 -21.812 -12.18 1 92.56 95 HIS A CA 1
ATOM 742 C C . HIS A 1 95 ? 13.18 -22.266 -12.953 1 92.56 95 HIS A C 1
ATOM 744 O O . HIS A 1 95 ? 12.492 -21.453 -13.57 1 92.56 95 HIS A O 1
ATOM 750 N N . LYS A 1 96 ? 12.891 -23.516 -12.891 1 94.81 96 LYS A N 1
ATOM 751 C CA . LYS A 1 96 ? 11.797 -24.094 -13.656 1 94.81 96 LYS A CA 1
ATOM 752 C C . LYS A 1 96 ? 10.453 -23.484 -13.242 1 94.81 96 LYS A C 1
ATOM 754 O O . LYS A 1 96 ? 9.492 -23.516 -14.008 1 94.81 96 LYS A O 1
ATOM 759 N N . ASN A 1 97 ? 10.328 -22.969 -12.016 1 97.25 97 ASN A N 1
ATOM 760 C CA . ASN A 1 97 ? 9.07 -22.438 -11.508 1 97.25 97 ASN A CA 1
ATOM 761 C C . ASN A 1 97 ? 9.062 -20.906 -11.523 1 97.25 97 ASN A C 1
ATOM 763 O O . ASN A 1 97 ? 8.266 -20.281 -10.828 1 97.25 97 ASN A O 1
ATOM 767 N N . LEU A 1 98 ? 9.969 -20.297 -12.266 1 95.44 98 LEU A N 1
ATOM 768 C CA . LEU A 1 98 ? 9.992 -18.875 -12.555 1 95.44 98 LEU A CA 1
ATOM 769 C C . LEU A 1 98 ? 9.891 -18.609 -14.055 1 95.44 98 LEU A C 1
ATOM 771 O O . LEU A 1 98 ? 10.508 -19.328 -14.852 1 95.44 98 LEU A O 1
ATOM 775 N N . VAL A 1 99 ? 9.117 -17.641 -14.359 1 93.94 99 VAL A N 1
ATOM 776 C CA . VAL A 1 99 ? 8.953 -17.328 -15.781 1 93.94 99 VAL A CA 1
ATOM 777 C C . VAL A 1 99 ? 10.305 -16.922 -16.375 1 93.94 99 VAL A C 1
ATOM 779 O O . VAL A 1 99 ? 11.078 -16.203 -15.734 1 93.94 99 VAL A O 1
ATOM 782 N N . PHE A 1 100 ? 10.445 -17.328 -17.531 1 89.88 100 PHE A N 1
ATOM 783 C CA . PHE A 1 100 ? 11.719 -17.109 -18.203 1 89.88 100 PHE A CA 1
ATOM 784 C C . PHE A 1 100 ? 11.688 -15.82 -19.016 1 89.88 100 PHE A C 1
ATOM 786 O O . PHE A 1 100 ? 10.758 -15.586 -19.797 1 89.88 100 PHE A O 1
ATOM 793 N N . LEU A 1 101 ? 12.703 -14.969 -18.781 1 89.88 101 LEU A N 1
ATOM 794 C CA . LEU A 1 101 ? 12.875 -13.766 -19.578 1 89.88 101 LEU A CA 1
ATOM 795 C C . LEU A 1 101 ? 13.688 -14.055 -20.828 1 89.88 101 LEU A C 1
ATOM 797 O O . LEU A 1 101 ? 14.852 -14.453 -20.75 1 89.88 101 LEU A O 1
ATOM 801 N N . ILE A 1 102 ? 13.102 -13.82 -21.906 1 88.69 102 ILE A N 1
ATOM 802 C CA . ILE A 1 102 ? 13.75 -14.117 -23.188 1 88.69 102 ILE A CA 1
ATOM 803 C C . ILE A 1 102 ? 14.625 -12.938 -23.609 1 88.69 102 ILE A C 1
ATOM 805 O O . ILE A 1 102 ? 15.727 -13.125 -24.109 1 88.69 102 ILE A O 1
ATOM 809 N N . GLY A 1 103 ? 14.055 -11.766 -23.406 1 88.38 103 GLY A N 1
ATOM 810 C CA . GLY A 1 103 ? 14.805 -10.578 -23.797 1 88.38 103 GLY A CA 1
ATOM 811 C C . GLY A 1 103 ? 14.102 -9.289 -23.422 1 88.38 103 GLY A C 1
ATOM 812 O O . GLY A 1 103 ? 13.156 -9.297 -22.625 1 88.38 103 GLY A O 1
ATOM 813 N N . TYR A 1 104 ? 14.781 -8.18 -23.875 1 87.44 104 TYR A N 1
ATOM 814 C CA . TYR A 1 104 ? 14.227 -6.867 -23.562 1 87.44 104 TYR A CA 1
ATOM 815 C C . TYR A 1 104 ? 14.43 -5.902 -24.719 1 87.44 104 TYR A C 1
ATOM 817 O O . TYR A 1 104 ? 15.25 -6.152 -25.609 1 87.44 104 TYR A O 1
ATOM 825 N N . CYS A 1 105 ? 13.57 -4.953 -24.734 1 87.25 105 CYS A N 1
ATOM 826 C CA . CYS A 1 105 ? 13.703 -3.842 -25.672 1 87.25 105 CYS A CA 1
ATOM 827 C C . CYS A 1 105 ? 13.828 -2.518 -24.922 1 87.25 105 CYS A C 1
ATOM 829 O O . CYS A 1 105 ? 13.016 -2.215 -24.047 1 87.25 105 CYS A O 1
ATOM 831 N N . LYS A 1 106 ? 14.914 -1.858 -25.156 1 81 106 LYS A N 1
ATOM 832 C CA . LYS A 1 106 ? 15.109 -0.532 -24.578 1 81 106 LYS A CA 1
ATOM 833 C C . LYS A 1 106 ? 15.367 0.507 -25.672 1 81 106 LYS A C 1
ATOM 835 O O . LYS A 1 106 ? 16.438 0.525 -26.281 1 81 106 LYS A O 1
ATOM 840 N N . ASP A 1 107 ? 14.297 1.123 -25.984 1 74.62 107 ASP A N 1
ATOM 841 C CA . ASP A 1 107 ? 14.414 2.234 -26.938 1 74.62 107 ASP A CA 1
ATOM 842 C C . ASP A 1 107 ? 13.883 3.527 -26.312 1 74.62 107 ASP A C 1
ATOM 844 O O . ASP A 1 107 ? 12.961 3.502 -25.5 1 74.62 107 ASP A O 1
ATOM 848 N N . LYS A 1 108 ? 14.641 4.629 -26.219 1 64.31 108 LYS A N 1
ATOM 849 C CA . LYS A 1 108 ? 14.391 5.93 -25.609 1 64.31 108 LYS A CA 1
ATOM 850 C C . LYS A 1 108 ? 12.93 6.066 -25.188 1 64.31 108 LYS A C 1
ATOM 852 O O . LYS A 1 108 ? 12.641 6.465 -24.047 1 64.31 108 LYS A O 1
ATOM 857 N N . LYS A 1 109 ? 11.875 5.633 -26.062 1 68 109 LYS A N 1
ATOM 858 C CA . LYS A 1 109 ? 10.461 5.875 -25.766 1 68 109 LYS A CA 1
ATOM 859 C C . LYS A 1 109 ? 9.758 4.59 -25.344 1 68 109 LYS A C 1
ATOM 861 O O . LYS A 1 109 ? 8.68 4.629 -24.766 1 68 109 LYS A O 1
ATOM 866 N N . HIS A 1 110 ? 10.516 3.447 -25.672 1 74.38 110 HIS A N 1
ATOM 867 C CA . HIS A 1 110 ? 9.789 2.193 -25.484 1 74.38 110 HIS A CA 1
ATOM 868 C C . HIS A 1 110 ? 10.609 1.207 -24.656 1 74.38 110 HIS A C 1
ATOM 870 O O . HIS A 1 110 ? 11.766 0.926 -24.984 1 74.38 110 HIS A O 1
ATOM 876 N N . LEU A 1 111 ? 10.07 0.82 -23.516 1 81.25 111 LEU A N 1
ATOM 877 C CA . LEU A 1 111 ? 10.641 -0.245 -22.703 1 81.25 111 LEU A CA 1
ATOM 878 C C . LEU A 1 111 ? 9.719 -1.46 -22.672 1 81.25 111 LEU A C 1
ATOM 880 O O . LEU A 1 111 ? 8.523 -1.33 -22.391 1 81.25 111 LEU A O 1
ATOM 884 N N . SER A 1 112 ? 10.297 -2.594 -23.141 1 87.81 112 SER A N 1
ATOM 885 C CA . SER A 1 112 ? 9.492 -3.811 -23.156 1 87.81 112 SER A CA 1
ATOM 886 C C . SER A 1 112 ? 10.289 -5.008 -22.656 1 87.81 112 SER A C 1
ATOM 888 O O . SER A 1 112 ? 11.516 -5.051 -22.797 1 87.81 112 SER A O 1
ATOM 890 N N . LEU A 1 113 ? 9.625 -5.914 -22.078 1 89.06 113 LEU A N 1
ATOM 891 C CA . LEU A 1 113 ? 10.18 -7.195 -21.656 1 89.06 113 LEU A CA 1
ATOM 892 C C . LEU A 1 113 ? 9.516 -8.344 -22.406 1 89.06 113 LEU A C 1
ATOM 894 O O . LEU A 1 113 ? 8.297 -8.352 -22.578 1 89.06 113 LEU A O 1
ATOM 898 N N . ILE A 1 114 ? 10.266 -9.266 -22.891 1 90.75 114 ILE A N 1
ATOM 899 C CA . ILE A 1 114 ? 9.773 -10.422 -23.641 1 90.75 114 ILE A CA 1
ATOM 900 C C . ILE A 1 114 ? 9.945 -11.688 -22.812 1 90.75 114 ILE A C 1
ATOM 902 O O . ILE A 1 114 ? 11.055 -12.031 -22.406 1 90.75 114 ILE A O 1
ATOM 906 N N . TYR A 1 115 ? 8.797 -12.383 -22.625 1 92.06 115 TYR A N 1
ATOM 907 C CA . TYR A 1 115 ? 8.781 -13.578 -21.781 1 92.06 115 TYR A CA 1
ATOM 908 C C . TYR A 1 115 ? 8.328 -14.797 -22.578 1 92.06 115 TYR A C 1
ATOM 910 O O . TYR A 1 115 ? 7.75 -14.656 -23.672 1 92.06 115 TYR A O 1
ATOM 918 N N . GLU A 1 116 ? 8.672 -15.945 -22.031 1 92.44 116 GLU A N 1
ATOM 919 C CA . GLU A 1 116 ? 8.008 -17.141 -22.531 1 92.44 116 GLU A CA 1
ATOM 920 C C . GLU A 1 116 ? 6.488 -17.031 -22.391 1 92.44 116 GLU A C 1
ATOM 922 O O . GLU A 1 116 ? 5.996 -16.438 -21.438 1 92.44 116 GLU A O 1
ATOM 927 N N . TYR A 1 117 ? 5.844 -17.547 -23.312 1 93 117 TYR A N 1
ATOM 928 C CA . TYR A 1 117 ? 4.387 -17.5 -23.312 1 93 117 TYR A CA 1
ATOM 929 C C . TYR A 1 117 ? 3.805 -18.641 -22.484 1 93 117 TYR A C 1
ATOM 931 O O . TYR A 1 117 ? 4.266 -19.781 -22.578 1 93 117 TYR A O 1
ATOM 939 N N . MET A 1 118 ? 2.854 -18.359 -21.641 1 92.88 118 MET A N 1
ATOM 940 C CA . MET A 1 118 ? 2.127 -19.344 -20.859 1 92.88 118 MET A CA 1
ATOM 941 C C . MET A 1 118 ? 0.716 -19.547 -21.406 1 92.88 118 MET A C 1
ATOM 943 O O . MET A 1 118 ? -0.147 -18.688 -21.234 1 92.88 118 MET A O 1
ATOM 947 N N . ASP A 1 119 ? 0.398 -20.719 -21.844 1 90.56 119 ASP A N 1
ATOM 948 C CA . ASP A 1 119 ? -0.79 -21 -22.641 1 90.56 119 ASP A CA 1
ATOM 949 C C . ASP A 1 119 ? -2.051 -20.984 -21.781 1 90.56 119 ASP A C 1
ATOM 951 O O . ASP A 1 119 ? -3.131 -20.625 -22.25 1 90.56 119 ASP A O 1
ATOM 955 N N . GLU A 1 120 ? -1.916 -21.344 -20.531 1 92.5 120 GLU A N 1
ATOM 956 C CA . GLU A 1 120 ? -3.107 -21.484 -19.703 1 92.5 120 GLU A CA 1
ATOM 957 C C . GLU A 1 120 ? -3.381 -20.203 -18.922 1 92.5 120 GLU A C 1
ATOM 959 O O . GLU A 1 120 ? -4.289 -20.172 -18.094 1 92.5 120 GLU A O 1
ATOM 964 N N . GLY A 1 121 ? -2.561 -19.141 -19.125 1 91.5 121 GLY A N 1
ATOM 965 C CA . GLY A 1 121 ? -2.793 -17.859 -18.469 1 91.5 121 GLY A CA 1
ATOM 966 C C . GLY A 1 121 ? -2.426 -17.875 -17 1 91.5 121 GLY A C 1
ATOM 967 O O . GLY A 1 121 ? -1.539 -18.625 -16.578 1 91.5 121 GLY A O 1
ATOM 968 N N . ASN A 1 122 ? -3.068 -16.984 -16.281 1 93.88 122 ASN A N 1
ATOM 969 C CA . ASN A 1 122 ? -2.727 -16.875 -14.867 1 93.88 122 ASN A CA 1
ATOM 970 C C . ASN A 1 122 ? -3.684 -17.688 -13.992 1 93.88 122 ASN A C 1
ATOM 972 O O . ASN A 1 122 ? -4.797 -18 -14.414 1 93.88 122 ASN A O 1
ATOM 976 N N . LEU A 1 123 ? -3.225 -18 -12.844 1 97.19 123 LEU A N 1
ATOM 977 C CA . LEU A 1 123 ? -3.967 -18.844 -11.906 1 97.19 123 LEU A CA 1
ATOM 978 C C . LEU A 1 123 ? -5.285 -18.188 -11.516 1 97.19 123 LEU A C 1
ATOM 980 O O . LEU A 1 123 ? -6.301 -18.875 -11.352 1 97.19 123 LEU A O 1
ATOM 984 N N . GLU A 1 124 ? -5.281 -16.906 -11.336 1 94.69 124 GLU A N 1
ATOM 985 C CA . GLU A 1 124 ? -6.48 -16.172 -10.938 1 94.69 124 GLU A CA 1
ATOM 986 C C . GLU A 1 124 ? -7.621 -16.406 -11.922 1 94.69 124 GLU A C 1
ATOM 988 O O . GLU A 1 124 ? -8.734 -16.75 -11.523 1 94.69 124 GLU A O 1
ATOM 993 N N . ASP A 1 125 ? -7.387 -16.281 -13.148 1 92.06 125 ASP A N 1
ATOM 994 C CA . ASP A 1 125 ? -8.398 -16.453 -14.188 1 92.06 125 ASP A CA 1
ATOM 995 C C . ASP A 1 125 ? -8.742 -17.922 -14.375 1 92.06 125 ASP A C 1
ATOM 997 O O . ASP A 1 125 ? -9.906 -18.266 -14.609 1 92.06 125 ASP A O 1
ATOM 1001 N N . ARG A 1 126 ? -7.746 -18.734 -14.305 1 94.12 126 ARG A N 1
ATOM 1002 C CA . ARG A 1 126 ? -7.949 -20.172 -14.5 1 94.12 126 ARG A CA 1
ATOM 1003 C C . ARG A 1 126 ? -8.867 -20.75 -13.43 1 94.12 126 ARG A C 1
ATOM 1005 O O . ARG A 1 126 ? -9.672 -21.641 -13.711 1 94.12 126 ARG A O 1
ATOM 1012 N N . LEU A 1 127 ? -8.703 -20.281 -12.211 1 94.69 127 LEU A N 1
ATOM 1013 C CA . LEU A 1 127 ? -9.523 -20.766 -11.102 1 94.69 127 LEU A CA 1
ATOM 1014 C C . LEU A 1 127 ? -10.984 -20.375 -11.297 1 94.69 127 LEU A C 1
ATOM 1016 O O . LEU A 1 127 ? -11.883 -21.078 -10.852 1 94.69 127 LEU A O 1
ATOM 1020 N N . ARG A 1 128 ? -11.211 -19.312 -11.977 1 88.62 128 ARG A N 1
ATOM 1021 C CA . ARG A 1 128 ? -12.562 -18.781 -12.148 1 88.62 128 ARG A CA 1
ATOM 1022 C C . ARG A 1 128 ? -13.148 -19.234 -13.484 1 88.62 128 ARG A C 1
ATOM 1024 O O . ARG A 1 128 ? -14.328 -18.984 -13.766 1 88.62 128 ARG A O 1
ATOM 1031 N N . GLY A 1 129 ? -12.406 -19.828 -14.227 1 85.81 129 GLY A N 1
ATOM 1032 C CA . GLY A 1 129 ? -12.828 -20.219 -15.562 1 85.81 129 GLY A CA 1
ATOM 1033 C C . GLY A 1 129 ? -13.789 -21.391 -15.562 1 85.81 129 GLY A C 1
ATOM 1034 O O . GLY A 1 129 ? -14.234 -21.828 -14.508 1 85.81 129 GLY A O 1
ATOM 1035 N N . GLN A 1 130 ? -14.102 -21.844 -16.75 1 80.25 130 GLN A N 1
ATOM 1036 C CA . GLN A 1 130 ? -15.148 -22.828 -16.984 1 80.25 130 GLN A CA 1
ATOM 1037 C C . GLN A 1 130 ? -14.68 -24.219 -16.562 1 80.25 130 GLN A C 1
ATOM 1039 O O . GLN A 1 130 ? -15.453 -24.984 -15.977 1 80.25 130 GLN A O 1
ATOM 1044 N N . GLU A 1 131 ? -13.398 -24.531 -16.875 1 86.69 131 GLU A N 1
ATOM 1045 C CA . GLU A 1 131 ? -12.875 -25.828 -16.469 1 86.69 131 GLU A CA 1
ATOM 1046 C C . GLU A 1 131 ? -12.219 -25.75 -15.094 1 86.69 131 GLU A C 1
ATOM 1048 O O . GLU A 1 131 ? -11.133 -25.188 -14.953 1 86.69 131 GLU A O 1
ATOM 1053 N N . PRO A 1 132 ? -12.867 -26.375 -14.172 1 87.69 132 PRO A N 1
ATOM 1054 C CA . PRO A 1 132 ? -12.312 -26.266 -12.812 1 87.69 132 PRO A CA 1
ATOM 1055 C C . PRO A 1 132 ? -11.016 -27.031 -12.641 1 87.69 132 PRO A C 1
ATOM 1057 O O . PRO A 1 132 ? -10.828 -28.094 -13.258 1 87.69 132 PRO A O 1
ATOM 1060 N N . LEU A 1 133 ? -10.109 -26.469 -11.898 1 95.25 133 LEU A N 1
ATOM 1061 C CA . LEU A 1 133 ? -8.953 -27.203 -11.414 1 95.25 133 LEU A CA 1
ATOM 1062 C C . LEU A 1 133 ? -9.336 -28.125 -10.258 1 95.25 133 LEU A C 1
ATOM 1064 O O . LEU A 1 133 ? -9.945 -27.688 -9.289 1 95.25 133 LEU A O 1
ATOM 1068 N N . ASN A 1 134 ? -9.07 -29.391 -10.398 1 95.19 134 ASN A N 1
ATOM 1069 C CA . ASN A 1 134 ? -9.328 -30.281 -9.266 1 95.19 134 ASN A CA 1
ATOM 1070 C C . ASN A 1 134 ? -8.281 -30.109 -8.172 1 95.19 134 ASN A C 1
ATOM 1072 O O . ASN A 1 134 ? -7.328 -29.344 -8.328 1 95.19 134 ASN A O 1
ATOM 1076 N N . TRP A 1 135 ? -8.484 -30.781 -7.078 1 96.69 135 TRP A N 1
ATOM 1077 C CA . TRP A 1 135 ? -7.641 -30.562 -5.906 1 96.69 135 TRP A CA 1
ATOM 1078 C C . TRP A 1 135 ? -6.203 -30.984 -6.188 1 96.69 135 TRP A C 1
ATOM 1080 O O . TRP A 1 135 ? -5.262 -30.281 -5.809 1 96.69 135 TRP A O 1
ATOM 1090 N N . LEU A 1 136 ? -6.023 -32.125 -6.824 1 96.44 136 LEU A N 1
ATOM 1091 C CA . LEU A 1 136 ? -4.684 -32.594 -7.156 1 96.44 136 LEU A CA 1
ATOM 1092 C C . LEU A 1 136 ? -3.938 -31.562 -7.996 1 96.44 136 LEU A C 1
ATOM 1094 O O . LEU A 1 136 ? -2.77 -31.266 -7.73 1 96.44 136 LEU A O 1
ATOM 1098 N N . GLN A 1 137 ? -4.602 -31.062 -8.961 1 97 137 GLN A N 1
ATOM 1099 C CA . GLN A 1 137 ? -4.023 -30.031 -9.812 1 97 137 GLN A CA 1
ATOM 1100 C C . GLN A 1 137 ? -3.672 -28.781 -9 1 97 137 GLN A C 1
ATOM 1102 O O . GLN A 1 137 ? -2.598 -28.203 -9.172 1 97 137 GLN A O 1
ATOM 1107 N N . ARG A 1 138 ? -4.555 -28.375 -8.133 1 98.06 138 ARG A N 1
ATOM 1108 C CA . ARG A 1 138 ? -4.332 -27.219 -7.281 1 98.06 138 ARG A CA 1
ATOM 1109 C C . ARG A 1 138 ? -3.119 -27.422 -6.379 1 98.06 138 ARG A C 1
ATOM 1111 O O . ARG A 1 138 ? -2.324 -26.5 -6.18 1 98.06 138 ARG A O 1
ATOM 1118 N N . LEU A 1 139 ? -2.965 -28.609 -5.875 1 98.25 139 LEU A N 1
ATOM 1119 C CA . LEU A 1 139 ? -1.831 -28.938 -5.016 1 98.25 139 LEU A CA 1
ATOM 1120 C C . LEU A 1 139 ? -0.519 -28.844 -5.789 1 98.25 139 LEU A C 1
ATOM 1122 O O . LEU A 1 139 ? 0.468 -28.297 -5.281 1 98.25 139 LEU A O 1
ATOM 1126 N N . LYS A 1 140 ? -0.545 -29.359 -6.914 1 98.44 140 LYS A N 1
ATOM 1127 C CA . LYS A 1 140 ? 0.662 -29.328 -7.734 1 98.44 140 LYS A CA 1
ATOM 1128 C C . LYS A 1 140 ? 1.06 -27.891 -8.07 1 98.44 140 LYS A C 1
ATOM 1130 O O . LYS A 1 140 ? 2.24 -27.547 -8.023 1 98.44 140 LYS A O 1
ATOM 1135 N N . ILE A 1 141 ? 0.102 -27.125 -8.398 1 98.62 141 ILE A N 1
ATOM 1136 C CA . ILE A 1 141 ? 0.328 -25.703 -8.688 1 98.62 141 ILE A CA 1
ATOM 1137 C C . ILE A 1 141 ? 0.911 -25.016 -7.453 1 98.62 141 ILE A C 1
ATOM 1139 O O . ILE A 1 141 ? 1.864 -24.234 -7.562 1 98.62 141 ILE A O 1
ATOM 1143 N N . ALA A 1 142 ? 0.307 -25.312 -6.324 1 98.88 142 ALA A N 1
ATOM 1144 C CA . ALA A 1 142 ? 0.805 -24.766 -5.07 1 98.88 142 ALA A CA 1
ATOM 1145 C C . ALA A 1 142 ? 2.256 -25.172 -4.828 1 98.88 142 ALA A C 1
ATOM 1147 O O . ALA A 1 142 ? 3.086 -24.328 -4.453 1 98.88 142 ALA A O 1
ATOM 1148 N N . LEU A 1 143 ? 2.521 -26.375 -5.043 1 98.81 143 LEU A N 1
ATOM 1149 C CA . LEU A 1 143 ? 3.861 -26.891 -4.797 1 98.81 143 LEU A CA 1
ATOM 1150 C C . LEU A 1 143 ? 4.875 -26.25 -5.734 1 98.81 143 LEU A C 1
ATOM 1152 O O . LEU A 1 143 ? 5.945 -25.828 -5.297 1 98.81 143 LEU A O 1
ATOM 1156 N N . ASP A 1 144 ? 4.562 -26.203 -6.992 1 98.75 144 ASP A N 1
ATOM 1157 C CA . ASP A 1 144 ? 5.422 -25.531 -7.961 1 98.75 144 ASP A CA 1
ATOM 1158 C C . ASP A 1 144 ? 5.723 -24.109 -7.531 1 98.75 144 ASP A C 1
ATOM 1160 O O . ASP A 1 144 ? 6.875 -23.672 -7.559 1 98.75 144 ASP A O 1
ATOM 1164 N N . SER A 1 145 ? 4.711 -23.391 -7.152 1 98.81 145 SER A N 1
ATOM 1165 C CA . SER A 1 145 ? 4.855 -22 -6.734 1 98.81 145 SER A CA 1
ATOM 1166 C C . SER A 1 145 ? 5.727 -21.875 -5.492 1 98.81 145 SER A C 1
ATOM 1168 O O . SER A 1 145 ? 6.555 -20.969 -5.387 1 98.81 145 SER A O 1
ATOM 1170 N N . ALA A 1 146 ? 5.496 -22.797 -4.566 1 98.88 146 ALA A N 1
ATOM 1171 C CA . ALA A 1 146 ? 6.301 -22.812 -3.346 1 98.88 146 ALA A CA 1
ATOM 1172 C C . ALA A 1 146 ? 7.777 -23 -3.664 1 98.88 146 ALA A C 1
ATOM 1174 O O . ALA A 1 146 ? 8.641 -22.344 -3.084 1 98.88 146 ALA A O 1
ATOM 1175 N N . HIS A 1 147 ? 8.016 -23.875 -4.551 1 98.62 147 HIS A N 1
ATOM 1176 C CA . HIS A 1 147 ? 9.391 -24.125 -4.957 1 98.62 147 HIS A CA 1
ATOM 1177 C C . HIS A 1 147 ? 10.016 -22.891 -5.594 1 98.62 147 HIS A C 1
ATOM 1179 O O . HIS A 1 147 ? 11.195 -22.594 -5.387 1 98.62 147 HIS A O 1
ATOM 1185 N N . GLY A 1 148 ? 9.297 -22.219 -6.406 1 98.19 148 GLY A N 1
ATOM 1186 C CA . GLY A 1 148 ? 9.781 -20.969 -6.973 1 98.19 148 GLY A CA 1
ATOM 1187 C C . GLY A 1 148 ? 10.172 -19.953 -5.918 1 98.19 148 GLY A C 1
ATOM 1188 O O . GLY A 1 148 ? 11.242 -19.359 -5.992 1 98.19 148 GLY A O 1
ATOM 1189 N N . LEU A 1 149 ? 9.312 -19.781 -4.945 1 98.25 149 LEU A N 1
ATOM 1190 C CA . LEU A 1 149 ? 9.578 -18.828 -3.869 1 98.25 149 LEU A CA 1
ATOM 1191 C C . LEU A 1 149 ? 10.758 -19.297 -3.02 1 98.25 149 LEU A C 1
ATOM 1193 O O . LEU A 1 149 ? 11.578 -18.469 -2.594 1 98.25 149 LEU A O 1
ATOM 1197 N N . GLU A 1 150 ? 10.805 -20.578 -2.764 1 98.06 150 GLU A N 1
ATOM 1198 C CA . GLU A 1 150 ? 11.93 -21.141 -2.025 1 98.06 150 GLU A CA 1
ATOM 1199 C C . GLU A 1 150 ? 13.258 -20.812 -2.707 1 98.06 150 GLU A C 1
ATOM 1201 O O . GLU A 1 150 ? 14.219 -20.422 -2.047 1 98.06 150 GLU A O 1
ATOM 1206 N N . TYR A 1 151 ? 13.281 -21 -3.979 1 96.75 151 TYR A N 1
ATOM 1207 C CA . TYR A 1 151 ? 14.477 -20.688 -4.754 1 96.75 151 TYR A CA 1
ATOM 1208 C C . TYR A 1 151 ? 14.875 -19.234 -4.598 1 96.75 151 TYR A C 1
ATOM 1210 O O . TYR A 1 151 ? 16.047 -18.922 -4.367 1 96.75 151 TYR A O 1
ATOM 1218 N N . LEU A 1 152 ? 13.953 -18.297 -4.711 1 94.88 152 LEU A N 1
ATOM 1219 C CA . LEU A 1 152 ? 14.227 -16.875 -4.578 1 94.88 152 LEU A CA 1
ATOM 1220 C C . LEU A 1 152 ? 14.805 -16.547 -3.203 1 94.88 152 LEU A C 1
ATOM 1222 O O . LEU A 1 152 ? 15.742 -15.758 -3.088 1 94.88 152 LEU A O 1
ATOM 1226 N N . HIS A 1 153 ? 14.289 -17.188 -2.195 1 95.06 153 HIS A N 1
ATOM 1227 C CA . HIS A 1 153 ? 14.633 -16.859 -0.815 1 95.06 153 HIS A CA 1
ATOM 1228 C C . HIS A 1 153 ? 15.961 -17.5 -0.414 1 95.06 153 HIS A C 1
ATOM 1230 O O . HIS A 1 153 ? 16.719 -16.938 0.382 1 95.06 153 HIS A O 1
ATOM 1236 N N . LYS A 1 154 ? 16.234 -18.656 -0.985 1 93.38 154 LYS A N 1
ATOM 1237 C CA . LYS A 1 154 ? 17.344 -19.422 -0.416 1 93.38 154 LYS A CA 1
ATOM 1238 C C . LYS A 1 154 ? 18.469 -19.594 -1.424 1 93.38 154 LYS A C 1
ATOM 1240 O O . LYS A 1 154 ? 19.641 -19.734 -1.04 1 93.38 154 LYS A O 1
ATOM 1245 N N . SER A 1 155 ? 18.141 -19.609 -2.641 1 91.44 155 SER A N 1
ATOM 1246 C CA . SER A 1 155 ? 19.125 -20.031 -3.625 1 91.44 155 SER A CA 1
ATOM 1247 C C . SER A 1 155 ? 19.703 -18.828 -4.367 1 91.44 155 SER A C 1
ATOM 1249 O O . SER A 1 155 ? 20.734 -18.953 -5.043 1 91.44 155 SER A O 1
ATOM 1251 N N . CYS A 1 156 ? 19.062 -17.75 -4.301 1 87.81 156 CYS A N 1
ATOM 1252 C CA . CYS A 1 156 ? 19.594 -16.531 -4.914 1 87.81 156 CYS A CA 1
ATOM 1253 C C . CYS A 1 156 ? 20.516 -15.797 -3.957 1 87.81 156 CYS A C 1
ATOM 1255 O O . CYS A 1 156 ? 20.312 -15.812 -2.744 1 87.81 156 CYS A O 1
ATOM 1257 N N . SER A 1 157 ? 21.516 -15.18 -4.523 1 84.19 157 SER A N 1
ATOM 1258 C CA . SER A 1 157 ? 22.469 -14.398 -3.74 1 84.19 157 SER A CA 1
ATOM 1259 C C . SER A 1 157 ? 22.656 -13 -4.328 1 84.19 157 SER A C 1
ATOM 1261 O O . SER A 1 157 ? 23.281 -12.836 -5.375 1 84.19 157 SER A O 1
ATOM 1263 N N . PRO A 1 158 ? 22.156 -12.008 -3.664 1 86.31 158 PRO A N 1
ATOM 1264 C CA . PRO A 1 158 ? 21.406 -12.008 -2.408 1 86.31 158 PRO A CA 1
ATOM 1265 C C . PRO A 1 158 ? 19.984 -12.562 -2.572 1 86.31 158 PRO A C 1
ATOM 1267 O O . PRO A 1 158 ? 19.469 -12.633 -3.693 1 86.31 158 PRO A O 1
ATOM 1270 N N . PRO A 1 159 ? 19.391 -12.922 -1.448 1 89.5 159 PRO A N 1
ATOM 1271 C CA . PRO A 1 159 ? 18 -13.383 -1.526 1 89.5 159 PRO A CA 1
ATOM 1272 C C . PRO A 1 159 ? 17.062 -12.32 -2.098 1 89.5 159 PRO A C 1
ATOM 1274 O O . PRO A 1 159 ? 17.297 -11.125 -1.923 1 89.5 159 PRO A O 1
ATOM 1277 N N . LEU A 1 160 ? 16.062 -12.828 -2.752 1 91.06 160 LEU A N 1
ATOM 1278 C CA . LEU A 1 160 ? 15.094 -11.945 -3.379 1 91.06 160 LEU A CA 1
ATOM 1279 C C . LEU A 1 160 ? 13.719 -12.109 -2.744 1 91.06 160 LEU A C 1
ATOM 1281 O O . LEU A 1 160 ? 13.281 -13.234 -2.482 1 91.06 160 LEU A O 1
ATOM 1285 N N . ILE A 1 161 ? 13.133 -11.016 -2.43 1 92.69 161 ILE A N 1
ATOM 1286 C CA . ILE A 1 161 ? 11.742 -10.992 -1.983 1 92.69 161 ILE A CA 1
ATOM 1287 C C . ILE A 1 161 ? 10.836 -10.555 -3.133 1 92.69 161 ILE A C 1
ATOM 1289 O O . ILE A 1 161 ? 11.055 -9.508 -3.738 1 92.69 161 ILE A O 1
ATOM 1293 N N . HIS A 1 162 ? 9.883 -11.297 -3.525 1 93.69 162 HIS A N 1
ATOM 1294 C CA . HIS A 1 162 ? 9.031 -11.039 -4.684 1 93.69 162 HIS A CA 1
ATOM 1295 C C . HIS A 1 162 ? 8.195 -9.781 -4.48 1 93.69 162 HIS A C 1
ATOM 1297 O O . HIS A 1 162 ? 8.18 -8.891 -5.332 1 93.69 162 HIS A O 1
ATOM 1303 N N . ARG A 1 163 ? 7.441 -9.719 -3.285 1 92.88 163 ARG A N 1
ATOM 1304 C CA . ARG A 1 163 ? 6.719 -8.555 -2.777 1 92.88 163 ARG A CA 1
ATOM 1305 C C . ARG A 1 163 ? 5.344 -8.438 -3.424 1 92.88 163 ARG A C 1
ATOM 1307 O O . ARG A 1 163 ? 4.539 -7.586 -3.037 1 92.88 163 ARG A O 1
ATOM 1314 N N . ASP A 1 164 ? 5.023 -9.328 -4.352 1 93.56 164 ASP A N 1
ATOM 1315 C CA . ASP A 1 164 ? 3.701 -9.281 -4.969 1 93.56 164 ASP A CA 1
ATOM 1316 C C . ASP A 1 164 ? 3.211 -10.688 -5.32 1 93.56 164 ASP A C 1
ATOM 1318 O O . ASP A 1 164 ? 2.752 -10.922 -6.441 1 93.56 164 ASP A O 1
ATOM 1322 N N . VAL A 1 165 ? 3.34 -11.547 -4.438 1 97.5 165 VAL A N 1
ATOM 1323 C CA . VAL A 1 165 ? 2.848 -12.906 -4.598 1 97.5 165 VAL A CA 1
ATOM 1324 C C . VAL A 1 165 ? 1.321 -12.914 -4.551 1 97.5 165 VAL A C 1
ATOM 1326 O O . VAL A 1 165 ? 0.72 -12.477 -3.566 1 97.5 165 VAL A O 1
ATOM 1329 N N . LYS A 1 166 ? 0.713 -13.328 -5.617 1 97.06 166 LYS A N 1
ATOM 1330 C CA . LYS A 1 166 ? -0.737 -13.438 -5.746 1 97.06 166 LYS A CA 1
ATOM 1331 C C . LYS A 1 166 ? -1.116 -14.367 -6.895 1 97.06 166 LYS A C 1
ATOM 1333 O O . LYS A 1 166 ? -0.277 -14.703 -7.734 1 97.06 166 LYS A O 1
ATOM 1338 N N . THR A 1 167 ? -2.322 -14.766 -6.957 1 97.31 167 THR A N 1
ATOM 1339 C CA . THR A 1 167 ? -2.779 -15.719 -7.961 1 97.31 167 THR A CA 1
ATOM 1340 C C . THR A 1 167 ? -2.645 -15.133 -9.367 1 97.31 167 THR A C 1
ATOM 1342 O O . THR A 1 167 ? -2.385 -15.859 -10.328 1 97.31 167 THR A O 1
ATOM 1345 N N . GLY A 1 168 ? -2.691 -13.82 -9.438 1 94.5 168 GLY A N 1
ATOM 1346 C CA . GLY A 1 168 ? -2.568 -13.172 -10.727 1 94.5 168 GLY A CA 1
ATOM 1347 C C . GLY A 1 168 ? -1.159 -13.211 -11.289 1 94.5 168 GLY A C 1
ATOM 1348 O O . GLY A 1 168 ? -0.956 -13.023 -12.484 1 94.5 168 GLY A O 1
ATOM 1349 N N . ASN A 1 169 ? -0.212 -13.484 -10.438 1 94.25 169 ASN A N 1
ATOM 1350 C CA . ASN A 1 169 ? 1.187 -13.508 -10.859 1 94.25 169 ASN A CA 1
ATOM 1351 C C . ASN A 1 169 ? 1.733 -14.93 -10.922 1 94.25 169 ASN A C 1
ATOM 1353 O O . ASN A 1 169 ? 2.949 -15.133 -10.945 1 94.25 169 ASN A O 1
ATOM 1357 N N . ILE A 1 170 ? 0.893 -15.867 -10.852 1 97.75 170 ILE A N 1
ATOM 1358 C CA . ILE A 1 170 ? 1.217 -17.281 -11.086 1 97.75 170 ILE A CA 1
ATOM 1359 C C . ILE A 1 170 ? 0.662 -17.719 -12.438 1 97.75 170 ILE A C 1
ATOM 1361 O O . ILE A 1 170 ? -0.555 -17.797 -12.625 1 97.75 170 ILE A O 1
ATOM 1365 N N . LEU A 1 171 ? 1.577 -17.984 -13.305 1 96.56 171 LEU A N 1
ATOM 1366 C CA . LEU A 1 171 ? 1.192 -18.375 -14.656 1 96.56 171 LEU A CA 1
ATOM 1367 C C . LEU A 1 171 ? 1.268 -19.891 -14.828 1 96.56 171 LEU A C 1
ATOM 1369 O O . LEU A 1 171 ? 2.014 -20.562 -14.117 1 96.56 171 LEU A O 1
ATOM 1373 N N . LEU A 1 172 ? 0.496 -20.375 -15.781 1 97.12 172 LEU A N 1
ATOM 1374 C CA . LEU A 1 172 ? 0.384 -21.812 -15.953 1 97.12 172 LEU A CA 1
ATOM 1375 C C . LEU A 1 172 ? 0.727 -22.219 -17.375 1 97.12 172 LEU A C 1
ATOM 1377 O O . LEU A 1 172 ? 0.277 -21.594 -18.328 1 97.12 172 LEU A O 1
ATOM 1381 N N . THR A 1 173 ? 1.491 -23.281 -17.484 1 95.38 173 THR A N 1
ATOM 1382 C CA . THR A 1 173 ? 1.768 -23.891 -18.781 1 95.38 173 THR A CA 1
ATOM 1383 C C . THR A 1 173 ? 0.606 -24.781 -19.219 1 95.38 173 THR A C 1
ATOM 1385 O O . THR A 1 173 ? -0.372 -24.938 -18.484 1 95.38 173 THR A O 1
ATOM 1388 N N . THR A 1 174 ? 0.798 -25.391 -20.359 1 93 174 THR A N 1
ATOM 1389 C CA . THR A 1 174 ? -0.216 -26.266 -20.922 1 93 174 THR A CA 1
ATOM 1390 C C . THR A 1 174 ? -0.444 -27.469 -20.016 1 93 174 THR A C 1
ATOM 1392 O O . THR A 1 174 ? -1.567 -27.969 -19.906 1 93 174 THR A O 1
ATOM 1395 N N . ASN A 1 175 ? 0.606 -27.922 -19.375 1 94.56 175 ASN A N 1
ATOM 1396 C CA . ASN A 1 175 ? 0.505 -29.062 -18.469 1 94.56 175 ASN A CA 1
ATOM 1397 C C . ASN A 1 175 ? 0.214 -28.625 -17.031 1 94.56 175 ASN A C 1
ATOM 1399 O O . ASN A 1 175 ? 0.399 -29.391 -16.094 1 94.56 175 ASN A O 1
ATOM 1403 N N . LEU A 1 176 ? -0.084 -27.359 -16.797 1 96.06 176 LEU A N 1
ATOM 1404 C CA . LEU A 1 176 ? -0.51 -26.75 -15.539 1 96.06 176 LEU A CA 1
ATOM 1405 C C . LEU A 1 176 ? 0.654 -26.656 -14.562 1 96.06 176 LEU A C 1
ATOM 1407 O O . LEU A 1 176 ? 0.451 -26.703 -13.344 1 96.06 176 LEU A O 1
ATOM 1411 N N . GLN A 1 177 ? 1.835 -26.672 -15.164 1 97.31 177 GLN A N 1
ATOM 1412 C CA . GLN A 1 177 ? 2.973 -26.297 -14.336 1 97.31 177 GLN A CA 1
ATOM 1413 C C . GLN A 1 177 ? 2.943 -24.797 -14 1 97.31 177 GLN A C 1
ATOM 1415 O O . GLN A 1 177 ? 2.711 -23.969 -14.875 1 97.31 177 GLN A O 1
ATOM 1420 N N . ALA A 1 178 ? 3.205 -24.5 -12.742 1 98.44 178 ALA A N 1
ATOM 1421 C CA . ALA A 1 178 ? 3.092 -23.109 -12.297 1 98.44 178 ALA A CA 1
ATOM 1422 C C . ALA A 1 178 ? 4.449 -22.406 -12.328 1 98.44 178 ALA A C 1
ATOM 1424 O O . ALA A 1 178 ? 5.465 -23 -11.961 1 98.44 178 ALA A O 1
ATOM 1425 N N . LYS A 1 179 ? 4.453 -21.172 -12.797 1 97.69 179 LYS A N 1
ATOM 1426 C CA . LYS A 1 179 ? 5.633 -20.312 -12.789 1 97.69 179 LYS A CA 1
ATOM 1427 C C . LYS A 1 179 ? 5.305 -18.938 -12.227 1 97.69 179 LYS A C 1
ATOM 1429 O O . LYS A 1 179 ? 4.297 -18.328 -12.602 1 97.69 179 LYS A O 1
ATOM 1434 N N . LEU A 1 180 ? 6.121 -18.5 -11.32 1 97 180 LEU A N 1
ATOM 1435 C CA . LEU A 1 180 ? 5.973 -17.156 -10.789 1 97 180 LEU A CA 1
ATOM 1436 C C . LEU A 1 180 ? 6.375 -16.109 -11.82 1 97 180 LEU A C 1
ATOM 1438 O O . LEU A 1 180 ? 7.34 -16.312 -12.562 1 97 180 LEU A O 1
ATOM 1442 N N . SER A 1 181 ? 5.637 -15 -11.828 1 92.81 181 SER A N 1
ATOM 1443 C CA . SER A 1 181 ? 5.914 -13.914 -12.758 1 92.81 181 SER A CA 1
ATOM 1444 C C . SER A 1 181 ? 5.828 -12.555 -12.07 1 92.81 181 SER A C 1
ATOM 1446 O O . SER A 1 181 ? 5.605 -12.484 -10.859 1 92.81 181 SER A O 1
ATOM 1448 N N . ASP A 1 182 ? 6.125 -11.492 -12.812 1 88.06 182 ASP A N 1
ATOM 1449 C CA . ASP A 1 182 ? 6.031 -10.102 -12.383 1 88.06 182 ASP A CA 1
ATOM 1450 C C . ASP A 1 182 ? 6.988 -9.82 -11.227 1 88.06 182 ASP A C 1
ATOM 1452 O O . ASP A 1 182 ? 6.555 -9.625 -10.086 1 88.06 182 ASP A O 1
ATOM 1456 N N . PHE A 1 183 ? 8.172 -9.641 -11.531 1 88 183 PHE A N 1
ATOM 1457 C CA . PHE A 1 183 ? 9.227 -9.398 -10.555 1 88 183 PHE A CA 1
ATOM 1458 C C . PHE A 1 183 ? 9.516 -7.906 -10.438 1 88 183 PHE A C 1
ATOM 1460 O O . PHE A 1 183 ? 10.609 -7.512 -10.023 1 88 183 PHE A O 1
ATOM 1467 N N . GLY A 1 184 ? 8.633 -7.137 -10.828 1 80.5 184 GLY A N 1
ATOM 1468 C CA . GLY A 1 184 ? 8.812 -5.691 -10.844 1 80.5 184 GLY A CA 1
ATOM 1469 C C . GLY A 1 184 ? 9 -5.102 -9.453 1 80.5 184 GLY A C 1
ATOM 1470 O O . GLY A 1 184 ? 9.672 -4.082 -9.297 1 80.5 184 GLY A O 1
ATOM 1471 N N . LEU A 1 185 ? 8.438 -5.691 -8.484 1 76.81 185 LEU A N 1
ATOM 1472 C CA . LEU A 1 185 ? 8.484 -5.176 -7.125 1 76.81 185 LEU A CA 1
ATOM 1473 C C . LEU A 1 185 ? 9.57 -5.887 -6.316 1 76.81 185 LEU A C 1
ATOM 1475 O O . LEU A 1 185 ? 9.805 -5.551 -5.152 1 76.81 185 LEU A O 1
ATOM 1479 N N . THR A 1 186 ? 10.211 -6.758 -6.973 1 81.56 186 THR A N 1
ATOM 1480 C CA . THR A 1 186 ? 11.18 -7.605 -6.285 1 81.56 186 THR A CA 1
ATOM 1481 C C . THR A 1 186 ? 12.328 -6.773 -5.727 1 81.56 186 THR A C 1
ATOM 1483 O O . THR A 1 186 ? 12.75 -5.797 -6.348 1 81.56 186 THR A O 1
ATOM 1486 N N . ARG A 1 187 ? 12.773 -7.172 -4.602 1 82.12 187 ARG A N 1
ATOM 1487 C CA . ARG A 1 187 ? 13.875 -6.488 -3.939 1 82.12 187 ARG A CA 1
ATOM 1488 C C . ARG A 1 187 ? 14.914 -7.488 -3.436 1 82.12 187 ARG A C 1
ATOM 1490 O O . ARG A 1 187 ? 14.562 -8.547 -2.914 1 82.12 187 ARG A O 1
ATOM 1497 N N . ALA A 1 188 ? 16.172 -7.055 -3.656 1 77.56 188 ALA A N 1
ATOM 1498 C CA . ALA A 1 188 ? 17.25 -7.867 -3.123 1 77.56 188 ALA A CA 1
ATOM 1499 C C . ALA A 1 188 ? 17.5 -7.555 -1.648 1 77.56 188 ALA A C 1
ATOM 1501 O O . ALA A 1 188 ? 17.438 -6.398 -1.232 1 77.56 188 ALA A O 1
ATOM 1502 N N . PHE A 1 189 ? 17.531 -8.602 -0.896 1 70.44 189 PHE A N 1
ATOM 1503 C CA . PHE A 1 189 ? 17.75 -8.438 0.535 1 70.44 189 PHE A CA 1
ATOM 1504 C C . PHE A 1 189 ? 19.219 -8.695 0.884 1 70.44 189 PHE A C 1
ATOM 1506 O O . PHE A 1 189 ? 19.766 -9.75 0.547 1 70.44 189 PHE A O 1
ATOM 1513 N N . SER A 1 190 ? 20.078 -7.684 0.862 1 60.12 190 SER A N 1
ATOM 1514 C CA . SER A 1 190 ? 21.438 -7.918 1.321 1 60.12 190 SER A CA 1
ATOM 1515 C C . SER A 1 190 ? 21.516 -7.957 2.844 1 60.12 190 SER A C 1
ATOM 1517 O O . SER A 1 190 ? 20.656 -7.398 3.525 1 60.12 190 SER A O 1
ATOM 1519 N N . ASN A 1 191 ? 22.266 -9.078 3.383 1 50.69 191 ASN A N 1
ATOM 1520 C CA . ASN A 1 191 ? 22.562 -9.234 4.801 1 50.69 191 ASN A CA 1
ATOM 1521 C C . ASN A 1 191 ? 22.656 -7.883 5.508 1 50.69 191 ASN A C 1
ATOM 1523 O O . ASN A 1 191 ? 22.516 -7.805 6.73 1 50.69 191 ASN A O 1
ATOM 1527 N N . GLU A 1 192 ? 23.25 -7.016 4.789 1 45.44 192 GLU A N 1
ATOM 1528 C CA . GLU A 1 192 ? 23.312 -5.746 5.512 1 45.44 192 GLU A CA 1
ATOM 1529 C C . GLU A 1 192 ? 21.938 -5.133 5.688 1 45.44 192 GLU A C 1
ATOM 1531 O O . GLU A 1 192 ? 21.172 -5.008 4.723 1 45.44 192 GLU A O 1
ATOM 1536 N N . MET A 1 193 ? 21.297 -5.52 6.742 1 42.78 193 MET A N 1
ATOM 1537 C CA . MET A 1 193 ? 20.016 -5.113 7.328 1 42.78 193 MET A CA 1
ATOM 1538 C C . MET A 1 193 ? 19.562 -3.779 6.746 1 42.78 193 MET A C 1
ATOM 1540 O O . MET A 1 193 ? 19.203 -2.861 7.488 1 42.78 193 MET A O 1
ATOM 1544 N N . VAL A 1 194 ? 20.281 -3.375 5.785 1 43.22 194 VAL A N 1
ATOM 1545 C CA . VAL A 1 194 ? 19.75 -2.059 5.453 1 43.22 194 VAL A CA 1
ATOM 1546 C C . VAL A 1 194 ? 18.266 -2.184 5.082 1 43.22 194 VAL A C 1
ATOM 1548 O O . VAL A 1 194 ? 17.938 -2.803 4.07 1 43.22 194 VAL A O 1
ATOM 1551 N N . THR A 1 195 ? 17.453 -2.535 6.02 1 45.28 195 THR A N 1
ATOM 1552 C CA . THR A 1 195 ? 16.016 -2.381 5.941 1 45.28 195 THR A CA 1
ATOM 1553 C C . THR A 1 195 ? 15.641 -1.303 4.926 1 45.28 195 THR A C 1
ATOM 1555 O O . THR A 1 195 ? 16.047 -0.148 5.062 1 45.28 195 THR A O 1
ATOM 1558 N N . HIS A 1 196 ? 15.781 -1.525 3.736 1 48.62 196 HIS A N 1
ATOM 1559 C CA . HIS A 1 196 ? 15.234 -0.619 2.732 1 48.62 196 HIS A CA 1
ATOM 1560 C C . HIS A 1 196 ? 13.875 -0.068 3.166 1 48.62 196 HIS A C 1
ATOM 1562 O O . HIS A 1 196 ? 12.906 -0.819 3.285 1 48.62 196 HIS A O 1
ATOM 1568 N N . MET A 1 197 ? 13.898 0.801 4.121 1 53.84 197 MET A N 1
ATOM 1569 C CA . MET A 1 197 ? 12.727 1.478 4.66 1 53.84 197 MET A CA 1
ATOM 1570 C C . MET A 1 197 ? 12.031 2.301 3.582 1 53.84 197 MET A C 1
ATOM 1572 O O . MET A 1 197 ? 12.672 3.088 2.885 1 53.84 197 MET A O 1
ATOM 1576 N N . THR A 1 198 ? 11.133 1.582 2.795 1 63.28 198 THR A N 1
ATOM 1577 C CA . THR A 1 198 ? 10.273 2.41 1.957 1 63.28 198 THR A CA 1
ATOM 1578 C C . THR A 1 198 ? 8.969 2.744 2.682 1 63.28 198 THR A C 1
ATOM 1580 O O . THR A 1 198 ? 8.43 1.914 3.414 1 63.28 198 THR A O 1
ATOM 1583 N N . THR A 1 199 ? 8.672 3.934 2.635 1 72.62 199 THR A N 1
ATOM 1584 C CA . THR A 1 199 ? 7.422 4.359 3.252 1 72.62 199 THR A CA 1
ATOM 1585 C C . THR A 1 199 ? 6.266 4.242 2.264 1 72.62 199 THR A C 1
ATOM 1587 O O . THR A 1 199 ? 5.105 4.434 2.633 1 72.62 199 THR A O 1
ATOM 1590 N N . ARG A 1 200 ? 6.59 3.836 1.037 1 78.88 200 ARG A N 1
ATOM 1591 C CA . ARG A 1 200 ? 5.523 3.635 0.063 1 78.88 200 ARG A CA 1
ATOM 1592 C C . ARG A 1 200 ? 5.078 2.176 0.031 1 78.88 200 ARG A C 1
ATOM 1594 O O . ARG A 1 200 ? 5.902 1.275 -0.153 1 78.88 200 ARG A O 1
ATOM 1601 N N . PRO A 1 201 ? 3.854 1.985 0.253 1 84.5 201 PRO A N 1
ATOM 1602 C CA . PRO A 1 201 ? 3.379 0.6 0.228 1 84.5 201 PRO A CA 1
ATOM 1603 C C . PRO A 1 201 ? 3.434 -0.018 -1.167 1 84.5 201 PRO A C 1
ATOM 1605 O O . PRO A 1 201 ? 3.213 0.677 -2.162 1 84.5 201 PRO A O 1
ATOM 1608 N N . ALA A 1 202 ? 3.797 -1.249 -1.203 1 85.88 202 ALA A N 1
ATOM 1609 C CA . ALA A 1 202 ? 3.846 -1.996 -2.457 1 85.88 202 ALA A CA 1
ATOM 1610 C C . ALA A 1 202 ? 3.17 -3.357 -2.312 1 85.88 202 ALA A C 1
ATOM 1612 O O . ALA A 1 202 ? 3.131 -3.922 -1.217 1 85.88 202 ALA A O 1
ATOM 1613 N N . GLY A 1 203 ? 2.652 -3.84 -3.438 1 89.19 203 GLY A N 1
ATOM 1614 C CA . GLY A 1 203 ? 1.952 -5.113 -3.445 1 89.19 203 GLY A CA 1
ATOM 1615 C C . GLY A 1 203 ? 0.498 -4.992 -3.859 1 89.19 203 GLY A C 1
ATOM 1616 O O . GLY A 1 203 ? 0.121 -4.043 -4.547 1 89.19 203 GLY A O 1
ATOM 1617 N N . THR A 1 204 ? -0.239 -6.016 -3.494 1 91.5 204 THR A N 1
ATOM 1618 C CA . THR A 1 204 ? -1.653 -6.066 -3.85 1 91.5 204 THR A CA 1
ATOM 1619 C C . THR A 1 204 ? -2.518 -6.246 -2.605 1 91.5 204 THR A C 1
ATOM 1621 O O . THR A 1 204 ? -2.256 -7.129 -1.784 1 91.5 204 THR A O 1
ATOM 1624 N N . LEU A 1 205 ? -3.564 -5.383 -2.504 1 90.44 205 LEU A N 1
ATOM 1625 C CA . LEU A 1 205 ? -4.477 -5.484 -1.369 1 90.44 205 LEU A CA 1
ATOM 1626 C C . LEU A 1 205 ? -5.102 -6.871 -1.299 1 90.44 205 LEU A C 1
ATOM 1628 O O . LEU A 1 205 ? -5.453 -7.453 -2.328 1 90.44 205 LEU A O 1
ATOM 1632 N N . GLY A 1 206 ? -5.27 -7.367 -0.158 1 91.94 206 GLY A N 1
ATOM 1633 C CA . GLY A 1 206 ? -5.777 -8.711 0.054 1 91.94 206 GLY A CA 1
ATOM 1634 C C . GLY A 1 206 ? -4.68 -9.742 0.263 1 91.94 206 GLY A C 1
ATOM 1635 O O . GLY A 1 206 ? -4.895 -10.758 0.923 1 91.94 206 GLY A O 1
ATOM 1636 N N . TYR A 1 207 ? -3.516 -9.445 -0.315 1 95.5 207 TYR A N 1
ATOM 1637 C CA . TYR A 1 207 ? -2.395 -10.375 -0.219 1 95.5 207 TYR A CA 1
ATOM 1638 C C . TYR A 1 207 ? -1.284 -9.805 0.653 1 95.5 207 TYR A C 1
ATOM 1640 O O . TYR A 1 207 ? -0.331 -10.508 0.995 1 95.5 207 TYR A O 1
ATOM 1648 N N . LEU A 1 208 ? -1.4 -8.602 1.022 1 92.19 208 LEU A N 1
ATOM 1649 C CA . LEU A 1 208 ? -0.317 -7.875 1.674 1 92.19 208 LEU A CA 1
ATOM 1650 C C . LEU A 1 208 ? -0.148 -8.328 3.119 1 92.19 208 LEU A C 1
ATOM 1652 O O . LEU A 1 208 ? -1.135 -8.523 3.834 1 92.19 208 LEU A O 1
ATOM 1656 N N . ASP A 1 209 ? 1.144 -8.43 3.543 1 93.69 209 ASP A N 1
ATOM 1657 C CA . ASP A 1 209 ? 1.544 -8.742 4.91 1 93.69 209 ASP A CA 1
ATOM 1658 C C . ASP A 1 209 ? 1.213 -7.594 5.855 1 93.69 209 ASP A C 1
ATOM 1660 O O . ASP A 1 209 ? 1.781 -6.504 5.742 1 93.69 209 ASP A O 1
ATOM 1664 N N . PRO A 1 210 ? 0.333 -7.879 6.852 1 90.38 210 PRO A N 1
ATOM 1665 C CA . PRO A 1 210 ? -0.038 -6.805 7.781 1 90.38 210 PRO A CA 1
ATOM 1666 C C . PRO A 1 210 ? 1.145 -6.309 8.609 1 90.38 210 PRO A C 1
ATOM 1668 O O . PRO A 1 210 ? 1.2 -5.129 8.961 1 90.38 210 PRO A O 1
ATOM 1671 N N . GLU A 1 211 ? 2.049 -7.16 8.961 1 89.12 211 GLU A N 1
ATOM 1672 C CA . GLU A 1 211 ? 3.215 -6.734 9.727 1 89.12 211 GLU A CA 1
ATOM 1673 C C . GLU A 1 211 ? 4.082 -5.766 8.922 1 89.12 211 GLU A C 1
ATOM 1675 O O . GLU A 1 211 ? 4.562 -4.766 9.453 1 89.12 211 GLU A O 1
ATOM 1680 N N . TYR A 1 212 ? 4.328 -6.102 7.73 1 86.75 212 TYR A N 1
ATOM 1681 C CA . TYR A 1 212 ? 5.07 -5.219 6.84 1 86.75 212 TYR A CA 1
ATOM 1682 C C . TYR A 1 212 ? 4.414 -3.844 6.762 1 86.75 212 TYR A C 1
ATOM 1684 O O . TYR A 1 212 ? 5.094 -2.818 6.863 1 86.75 212 TYR A O 1
ATOM 1692 N N . TYR A 1 213 ? 3.217 -3.875 6.656 1 83.81 213 TYR A N 1
ATOM 1693 C CA . TYR A 1 213 ? 2.471 -2.631 6.504 1 83.81 213 TYR A CA 1
ATOM 1694 C C . TYR A 1 213 ? 2.516 -1.807 7.785 1 83.81 213 TYR A C 1
ATOM 1696 O O . TYR A 1 213 ? 2.512 -0.575 7.738 1 83.81 213 TYR A O 1
ATOM 1704 N N . ALA A 1 214 ? 2.506 -2.463 8.844 1 84.5 214 ALA A N 1
ATOM 1705 C CA . ALA A 1 214 ? 2.469 -1.787 10.141 1 84.5 214 ALA A CA 1
ATOM 1706 C C . ALA A 1 214 ? 3.857 -1.305 10.547 1 84.5 214 ALA A C 1
ATOM 1708 O O . ALA A 1 214 ? 3.992 -0.283 11.227 1 84.5 214 ALA A O 1
ATOM 1709 N N . THR A 1 215 ? 4.879 -2.021 10.102 1 84.38 215 THR A N 1
ATOM 1710 C CA . THR A 1 215 ? 6.203 -1.76 10.656 1 84.38 215 THR A CA 1
ATOM 1711 C C . THR A 1 215 ? 7.164 -1.312 9.555 1 84.38 215 THR A C 1
ATOM 1713 O O . THR A 1 215 ? 8.281 -0.872 9.844 1 84.38 215 THR A O 1
ATOM 1716 N N . SER A 1 216 ? 6.812 -1.479 8.344 1 82.62 216 SER A N 1
ATOM 1717 C CA . SER A 1 216 ? 7.641 -1.178 7.184 1 82.62 216 SER A CA 1
ATOM 1718 C C . SER A 1 216 ? 8.828 -2.133 7.09 1 82.62 216 SER A C 1
ATOM 1720 O O . SER A 1 216 ? 9.82 -1.83 6.43 1 82.62 216 SER A O 1
ATOM 1722 N N . HIS A 1 217 ? 8.68 -3.182 7.867 1 82.25 217 HIS A N 1
ATOM 1723 C CA . HIS A 1 217 ? 9.742 -4.18 7.812 1 82.25 217 HIS A CA 1
ATOM 1724 C C . HIS A 1 217 ? 9.414 -5.285 6.816 1 82.25 217 HIS A C 1
ATOM 1726 O O . HIS A 1 217 ? 8.555 -6.129 7.082 1 82.25 217 HIS A O 1
ATOM 1732 N N . LEU A 1 218 ? 10.148 -5.223 5.734 1 85.69 218 LEU A N 1
ATOM 1733 C CA . LEU A 1 218 ? 9.969 -6.23 4.691 1 85.69 218 LEU A CA 1
ATOM 1734 C C . LEU A 1 218 ? 10.93 -7.398 4.895 1 85.69 218 LEU A C 1
ATOM 1736 O O . LEU A 1 218 ? 12.102 -7.195 5.215 1 85.69 218 LEU A O 1
ATOM 1740 N N . SER A 1 219 ? 10.469 -8.594 4.824 1 88.69 219 SER A N 1
ATOM 1741 C CA . SER A 1 219 ? 11.281 -9.812 4.871 1 88.69 219 SER A CA 1
ATOM 1742 C C . SER A 1 219 ? 10.688 -10.898 3.98 1 88.69 219 SER A C 1
ATOM 1744 O O . SER A 1 219 ? 9.617 -10.719 3.402 1 88.69 219 SER A O 1
ATOM 1746 N N . GLU A 1 220 ? 11.414 -12 3.852 1 94 220 GLU A N 1
ATOM 1747 C CA . GLU A 1 220 ? 10.914 -13.125 3.072 1 94 220 GLU A CA 1
ATOM 1748 C C . GLU A 1 220 ? 9.57 -13.609 3.615 1 94 220 GLU A C 1
ATOM 1750 O O . GLU A 1 220 ? 8.766 -14.18 2.875 1 94 220 GLU A O 1
ATOM 1755 N N . LYS A 1 221 ? 9.352 -13.305 4.891 1 95.81 221 LYS A N 1
ATOM 1756 C CA . LYS A 1 221 ? 8.117 -13.758 5.535 1 95.81 221 LYS A CA 1
ATOM 1757 C C . LYS A 1 221 ? 6.906 -13.008 4.988 1 95.81 221 LYS A C 1
ATOM 1759 O O . LYS A 1 221 ? 5.77 -13.461 5.152 1 95.81 221 LYS A O 1
ATOM 1764 N N . SER A 1 222 ? 7.168 -11.875 4.395 1 95.19 222 SER A N 1
ATOM 1765 C CA . SER A 1 222 ? 6.074 -11.18 3.723 1 95.19 222 SER A CA 1
ATOM 1766 C C . SER A 1 222 ? 5.562 -11.977 2.527 1 95.19 222 SER A C 1
ATOM 1768 O O . SER A 1 222 ? 4.355 -12.055 2.297 1 95.19 222 SER A O 1
ATOM 1770 N N . ASP A 1 223 ? 6.48 -12.625 1.806 1 97.62 223 ASP A N 1
ATOM 1771 C CA . ASP A 1 223 ? 6.098 -13.516 0.715 1 97.62 223 ASP A CA 1
ATOM 1772 C C . ASP A 1 223 ? 5.344 -14.734 1.242 1 97.62 223 ASP A C 1
ATOM 1774 O O . ASP A 1 223 ? 4.391 -15.203 0.613 1 97.62 223 ASP A O 1
ATOM 1778 N N . VAL A 1 224 ? 5.828 -15.156 2.385 1 98.69 224 VAL A N 1
ATOM 1779 C CA . VAL A 1 224 ? 5.203 -16.328 2.998 1 98.69 224 VAL A CA 1
ATOM 1780 C C . VAL A 1 224 ? 3.748 -16.016 3.34 1 98.69 224 VAL A C 1
ATOM 1782 O O . VAL A 1 224 ? 2.857 -16.828 3.086 1 98.69 224 VAL A O 1
ATOM 1785 N N . TYR A 1 225 ? 3.52 -14.883 3.896 1 98.25 225 TYR A N 1
ATOM 1786 C CA . TYR A 1 225 ? 2.154 -14.469 4.195 1 98.25 225 TYR A CA 1
ATOM 1787 C C . TYR A 1 225 ? 1.298 -14.461 2.936 1 98.25 225 TYR A C 1
ATOM 1789 O O . TYR A 1 225 ? 0.219 -15.055 2.906 1 98.25 225 TYR A O 1
ATOM 1797 N N . SER A 1 226 ? 1.769 -13.75 1.896 1 98.25 226 SER A N 1
ATOM 1798 C CA . SER A 1 226 ? 1.037 -13.648 0.638 1 98.25 226 SER A CA 1
ATOM 1799 C C . SER A 1 226 ? 0.733 -15.023 0.059 1 98.25 226 SER A C 1
ATOM 1801 O O . SER A 1 226 ? -0.353 -15.25 -0.479 1 98.25 226 SER A O 1
ATOM 1803 N N . PHE A 1 227 ? 1.69 -15.922 0.189 1 98.81 227 PHE A N 1
ATOM 1804 C CA . PHE A 1 227 ? 1.495 -17.266 -0.331 1 98.81 227 PHE A CA 1
ATOM 1805 C C . PHE A 1 227 ? 0.432 -18.016 0.471 1 98.81 227 PHE A C 1
ATOM 1807 O O . PHE A 1 227 ? -0.331 -18.812 -0.084 1 98.81 227 PHE A O 1
ATOM 1814 N N . GLY A 1 228 ? 0.438 -17.781 1.783 1 98.81 228 GLY A N 1
ATOM 1815 C CA . GLY A 1 228 ? -0.643 -18.328 2.588 1 98.81 228 GLY A CA 1
ATOM 1816 C C . GLY A 1 228 ? -2.02 -17.938 2.088 1 98.81 228 GLY A C 1
ATOM 1817 O O . GLY A 1 228 ? -2.943 -18.75 2.082 1 98.81 228 GLY A O 1
ATOM 1818 N N . VAL A 1 229 ? -2.119 -16.719 1.686 1 98.31 229 VAL A N 1
ATOM 1819 C CA . VAL A 1 229 ? -3.375 -16.234 1.117 1 98.31 229 VAL A CA 1
ATOM 1820 C C . VAL A 1 229 ? -3.676 -16.984 -0.178 1 98.31 229 VAL A C 1
ATOM 1822 O O . VAL A 1 229 ? -4.816 -17.391 -0.417 1 98.31 229 VAL A O 1
ATOM 1825 N N . VAL A 1 230 ? -2.688 -17.188 -0.999 1 98.81 230 VAL A N 1
ATOM 1826 C CA . VAL A 1 230 ? -2.85 -17.938 -2.234 1 98.81 230 VAL A CA 1
ATOM 1827 C C . VAL A 1 230 ? -3.4 -19.328 -1.919 1 98.81 230 VAL A C 1
ATOM 1829 O O . VAL A 1 230 ? -4.305 -19.812 -2.604 1 98.81 230 VAL A O 1
ATOM 1832 N N . LEU A 1 231 ? -2.834 -19.984 -0.88 1 98.75 231 LEU A N 1
ATOM 1833 C CA . LEU A 1 231 ? -3.299 -21.312 -0.493 1 98.75 231 LEU A CA 1
ATOM 1834 C C . LEU A 1 231 ? -4.781 -21.281 -0.131 1 98.75 231 LEU A C 1
ATOM 1836 O O . LEU A 1 231 ? -5.535 -22.172 -0.521 1 98.75 231 LEU A O 1
ATOM 1840 N N . LEU A 1 232 ? -5.172 -20.297 0.562 1 98 232 LEU A N 1
ATOM 1841 C CA . LEU A 1 232 ? -6.57 -20.188 0.95 1 98 232 LEU A CA 1
ATOM 1842 C C . LEU A 1 232 ? -7.457 -19.984 -0.274 1 98 232 LEU A C 1
ATOM 1844 O O . LEU A 1 232 ? -8.562 -20.531 -0.344 1 98 232 LEU A O 1
ATOM 1848 N N . VAL A 1 233 ? -6.98 -19.203 -1.186 1 97.94 233 VAL A N 1
ATOM 1849 C CA . VAL A 1 233 ? -7.723 -18.984 -2.424 1 97.94 233 VAL A CA 1
ATOM 1850 C C . VAL A 1 233 ? -7.871 -20.312 -3.168 1 97.94 233 VAL A C 1
ATOM 1852 O O . VAL A 1 233 ? -8.938 -20.609 -3.707 1 97.94 233 VAL A O 1
ATOM 1855 N N . LEU A 1 234 ? -6.84 -21.109 -3.164 1 97.94 234 LEU A N 1
ATOM 1856 C CA . LEU A 1 234 ? -6.855 -22.391 -3.848 1 97.94 234 LEU A CA 1
ATOM 1857 C C . LEU A 1 234 ? -7.852 -23.344 -3.188 1 97.94 234 LEU A C 1
ATOM 1859 O O . LEU A 1 234 ? -8.516 -24.125 -3.871 1 97.94 234 LEU A O 1
ATOM 1863 N N . ILE A 1 235 ? -7.93 -23.297 -1.907 1 96.81 235 ILE A N 1
ATOM 1864 C CA . ILE A 1 235 ? -8.812 -24.188 -1.16 1 96.81 235 ILE A CA 1
ATOM 1865 C C . ILE A 1 235 ? -10.266 -23.75 -1.351 1 96.81 235 ILE A C 1
ATOM 1867 O O . ILE A 1 235 ? -11.141 -24.578 -1.603 1 96.81 235 ILE A O 1
ATOM 1871 N N . THR A 1 236 ? -10.539 -22.453 -1.298 1 95.06 236 THR A N 1
ATOM 1872 C CA . THR A 1 236 ? -11.906 -21.953 -1.166 1 95.06 236 THR A CA 1
ATOM 1873 C C . THR A 1 236 ? -12.477 -21.594 -2.531 1 95.06 236 THR A C 1
ATOM 1875 O O . THR A 1 236 ? -13.703 -21.531 -2.699 1 95.06 236 THR A O 1
ATOM 1878 N N . GLY A 1 237 ? -11.594 -21.266 -3.439 1 94.38 237 GLY A N 1
ATOM 1879 C CA . GLY A 1 237 ? -12.047 -20.75 -4.719 1 94.38 237 GLY A CA 1
ATOM 1880 C C . GLY A 1 237 ? -12.508 -19.312 -4.652 1 94.38 237 GLY A C 1
ATOM 1881 O O . GLY A 1 237 ? -12.977 -18.75 -5.648 1 94.38 237 GLY A O 1
ATOM 1882 N N . GLN A 1 238 ? -12.344 -18.719 -3.508 1 93.12 238 GLN A N 1
ATOM 1883 C CA . GLN A 1 238 ? -12.734 -17.328 -3.309 1 93.12 238 GLN A CA 1
ATOM 1884 C C . GLN A 1 238 ? -11.578 -16.375 -3.609 1 93.12 238 GLN A C 1
ATOM 1886 O O . GLN A 1 238 ? -10.43 -16.812 -3.732 1 93.12 238 GLN A O 1
ATOM 1891 N N . ARG A 1 239 ? -11.961 -15.094 -3.787 1 92.94 239 ARG A N 1
ATOM 1892 C CA . ARG A 1 239 ? -10.93 -14.07 -3.934 1 92.94 239 ARG A CA 1
ATOM 1893 C C . ARG A 1 239 ? -10.297 -13.742 -2.588 1 92.94 239 ARG A C 1
ATOM 1895 O O . ARG A 1 239 ? -10.828 -14.102 -1.538 1 92.94 239 ARG A O 1
ATOM 1902 N N . ALA A 1 240 ? -9.125 -13.109 -2.682 1 94.38 240 ALA A N 1
ATOM 1903 C CA . ALA A 1 240 ? -8.414 -12.742 -1.46 1 94.38 240 ALA A CA 1
ATOM 1904 C C . ALA A 1 240 ? -9.273 -11.836 -0.583 1 94.38 240 ALA A C 1
ATOM 1906 O O . ALA A 1 240 ? -9.203 -11.898 0.647 1 94.38 240 ALA A O 1
ATOM 1907 N N . ILE A 1 241 ? -10.016 -11 -1.216 1 91.12 241 ILE A N 1
ATOM 1908 C CA . ILE A 1 241 ? -10.992 -10.164 -0.529 1 91.12 241 ILE A CA 1
ATOM 1909 C C . ILE A 1 241 ? -12.406 -10.625 -0.875 1 91.12 241 ILE A C 1
ATOM 1911 O O . ILE A 1 241 ? -12.82 -10.57 -2.035 1 91.12 241 ILE A O 1
ATOM 1915 N N . ILE A 1 242 ? -13.094 -11.039 0.111 1 87.06 242 ILE A N 1
ATOM 1916 C CA . ILE A 1 242 ? -14.414 -11.633 -0.064 1 87.06 242 ILE A CA 1
ATOM 1917 C C . ILE A 1 242 ? -15.492 -10.57 0.168 1 87.06 242 ILE A C 1
ATOM 1919 O O . ILE A 1 242 ? -15.438 -9.828 1.15 1 87.06 242 ILE A O 1
ATOM 1923 N N . THR A 1 243 ? -16.375 -10.539 -0.708 1 82.19 243 THR A N 1
ATOM 1924 C CA . THR A 1 243 ? -17.516 -9.664 -0.523 1 82.19 243 THR A CA 1
ATOM 1925 C C . THR A 1 243 ? -18.641 -10.391 0.217 1 82.19 243 THR A C 1
ATOM 1927 O O . THR A 1 243 ? -19.203 -11.352 -0.3 1 82.19 243 THR A O 1
ATOM 1930 N N . ILE A 1 244 ? -18.828 -10.078 1.398 1 76.5 244 ILE A N 1
ATOM 1931 C CA . ILE A 1 244 ? -19.859 -10.695 2.217 1 76.5 244 ILE A CA 1
ATOM 1932 C C . ILE A 1 244 ? -21.219 -10.055 1.912 1 76.5 244 ILE A C 1
ATOM 1934 O O . ILE A 1 244 ? -22.219 -10.75 1.763 1 76.5 244 ILE A O 1
ATOM 1938 N N . SER A 1 245 ? -21.219 -8.758 1.887 1 74.56 245 SER A N 1
ATOM 1939 C CA . SER A 1 245 ? -22.375 -7.961 1.505 1 74.56 245 SER A CA 1
ATOM 1940 C C . SER A 1 245 ? -21.953 -6.719 0.723 1 74.56 245 SER A C 1
ATOM 1942 O O . SER A 1 245 ? -20.766 -6.504 0.481 1 74.56 245 SER A O 1
ATOM 1944 N N . ASP A 1 246 ? -22.938 -6.078 0.263 1 66.31 246 ASP A N 1
ATOM 1945 C CA . ASP A 1 246 ? -22.672 -4.891 -0.54 1 66.31 246 ASP A CA 1
ATOM 1946 C C . ASP A 1 246 ? -21.812 -3.893 0.234 1 66.31 246 ASP A C 1
ATOM 1948 O O . ASP A 1 246 ? -21.094 -3.086 -0.365 1 66.31 246 ASP A O 1
ATOM 1952 N N . THR A 1 247 ? -21.828 -4.086 1.479 1 67.19 247 THR A N 1
ATOM 1953 C CA . THR A 1 247 ? -21.172 -3.055 2.264 1 67.19 247 THR A CA 1
ATOM 1954 C C . THR A 1 247 ? -20.047 -3.658 3.104 1 67.19 247 THR A C 1
ATOM 1956 O O . THR A 1 247 ? -19.281 -2.932 3.746 1 67.19 247 THR A O 1
ATOM 1959 N N . GLU A 1 248 ? -19.984 -4.988 2.988 1 76.88 248 GLU A N 1
ATOM 1960 C CA . GLU A 1 248 ? -19.016 -5.609 3.883 1 76.88 248 GLU A CA 1
ATOM 1961 C C . GLU A 1 248 ? -18.047 -6.512 3.113 1 76.88 248 GLU A C 1
ATOM 1963 O O . GLU A 1 248 ? -18.484 -7.379 2.352 1 76.88 248 GLU A O 1
ATOM 1968 N N . ARG A 1 249 ? -16.844 -6.184 3.266 1 83.69 249 ARG A N 1
ATOM 1969 C CA . ARG A 1 249 ? -15.781 -7.004 2.699 1 83.69 249 ARG A CA 1
ATOM 1970 C C . ARG A 1 249 ? -14.82 -7.488 3.787 1 83.69 249 ARG A C 1
ATOM 1972 O O . ARG A 1 249 ? -14.68 -6.84 4.828 1 83.69 249 ARG A O 1
ATOM 1979 N N . ASN A 1 250 ? -14.391 -8.688 3.479 1 86.56 250 ASN A N 1
ATOM 1980 C CA . ASN A 1 250 ? -13.469 -9.273 4.445 1 86.56 250 ASN A CA 1
ATOM 1981 C C . ASN A 1 250 ? -12.281 -9.938 3.752 1 86.56 250 ASN A C 1
ATOM 1983 O O . ASN A 1 250 ? -12.391 -10.383 2.609 1 86.56 250 ASN A O 1
ATOM 1987 N N . ASN A 1 251 ? -11.219 -9.883 4.488 1 91.5 251 ASN A N 1
ATOM 1988 C CA . ASN A 1 251 ? -10.055 -10.617 3.998 1 91.5 251 ASN A CA 1
ATOM 1989 C C . ASN A 1 251 ? -10.234 -12.125 4.16 1 91.5 251 ASN A C 1
ATOM 1991 O O . ASN A 1 251 ? -10.742 -12.586 5.18 1 91.5 251 ASN A O 1
ATOM 1995 N N . ILE A 1 252 ? -9.836 -12.859 3.232 1 94.81 252 ILE A N 1
ATOM 1996 C CA . ILE A 1 252 ? -10.039 -14.297 3.193 1 94.81 252 ILE A CA 1
ATOM 1997 C C . ILE A 1 252 ? -9.383 -14.945 4.41 1 94.81 252 ILE A C 1
ATOM 1999 O O . ILE A 1 252 ? -9.852 -15.977 4.902 1 94.81 252 ILE A O 1
ATOM 2003 N N . THR A 1 253 ? -8.266 -14.375 4.953 1 94.69 253 THR A N 1
ATOM 2004 C CA . THR A 1 253 ? -7.574 -14.93 6.109 1 94.69 253 THR A CA 1
ATOM 2005 C C . THR A 1 253 ? -8.461 -14.875 7.352 1 94.69 253 THR A C 1
ATOM 2007 O O . THR A 1 253 ? -8.508 -15.836 8.125 1 94.69 253 THR A O 1
ATOM 2010 N N . ILE A 1 254 ? -9.156 -13.82 7.461 1 89.25 254 ILE A N 1
ATOM 2011 C CA . ILE A 1 254 ? -10.055 -13.656 8.602 1 89.25 254 ILE A CA 1
ATOM 2012 C C . ILE A 1 254 ? -11.25 -14.594 8.453 1 89.25 254 ILE A C 1
ATOM 2014 O O . ILE A 1 254 ? -11.617 -15.297 9.398 1 89.25 254 ILE A O 1
ATOM 2018 N N . TRP A 1 255 ? -11.773 -14.578 7.324 1 89.06 255 TRP A N 1
ATOM 2019 C CA . TRP A 1 255 ? -12.906 -15.445 7.027 1 89.06 255 TRP A CA 1
ATOM 2020 C C . TRP A 1 255 ? -12.555 -16.906 7.262 1 89.06 255 TRP A C 1
ATOM 2022 O O . TRP A 1 255 ? -13.312 -17.641 7.895 1 89.06 255 TRP A O 1
ATOM 2032 N N . ALA A 1 256 ? -11.414 -17.328 6.754 1 91.5 256 ALA A N 1
ATOM 2033 C CA . ALA A 1 256 ? -10.969 -18.719 6.875 1 91.5 256 ALA A CA 1
ATOM 2034 C C . ALA A 1 256 ? -10.711 -19.094 8.336 1 91.5 256 ALA A C 1
ATOM 2036 O O . ALA A 1 256 ? -11.031 -20.203 8.766 1 91.5 256 ALA A O 1
ATOM 2037 N N . ARG A 1 257 ? -10.094 -18.203 9.078 1 90.5 257 ARG A N 1
ATOM 2038 C CA . ARG A 1 257 ? -9.82 -18.453 10.492 1 90.5 257 ARG A CA 1
ATOM 2039 C C . ARG A 1 257 ? -11.109 -18.703 11.266 1 90.5 257 ARG A C 1
ATOM 2041 O O . ARG A 1 257 ? -11.172 -19.594 12.109 1 90.5 257 ARG A O 1
ATOM 2048 N N . HIS A 1 258 ? -12.047 -17.922 10.938 1 85.62 258 HIS A N 1
ATOM 2049 C CA . HIS A 1 258 ? -13.352 -18.094 11.578 1 85.62 258 HIS A CA 1
ATOM 2050 C C . HIS A 1 258 ? -13.969 -19.438 11.219 1 85.62 258 HIS A C 1
ATOM 2052 O O . HIS A 1 258 ? -14.469 -20.141 12.094 1 85.62 258 HIS A O 1
ATOM 2058 N N . GLY A 1 259 ? -13.984 -19.766 10 1 84.44 259 GLY A N 1
ATOM 2059 C CA . GLY A 1 259 ? -14.539 -21.031 9.547 1 84.44 259 GLY A CA 1
ATOM 2060 C C . GLY A 1 259 ? -13.828 -22.234 10.141 1 84.44 259 GLY A C 1
ATOM 2061 O O . GLY A 1 259 ? -14.477 -23.203 10.57 1 84.44 259 GLY A O 1
ATOM 2062 N N . LEU A 1 260 ? -12.562 -22.203 10.188 1 85.88 260 LEU A N 1
ATOM 2063 C CA . LEU A 1 260 ? -11.773 -23.328 10.672 1 85.88 260 LEU A CA 1
ATOM 2064 C C . LEU A 1 260 ? -11.93 -23.5 12.18 1 85.88 260 LEU A C 1
ATOM 2066 O O . LEU A 1 260 ? -11.906 -24.625 12.688 1 85.88 260 LEU A O 1
ATOM 2070 N N . SER A 1 261 ? -12.016 -22.391 12.852 1 84.25 261 SER A N 1
ATOM 2071 C CA . SER A 1 261 ? -12.203 -22.453 14.297 1 84.25 261 SER A CA 1
ATOM 2072 C C . SER A 1 261 ? -13.508 -23.141 14.664 1 84.25 261 SER A C 1
ATOM 2074 O O . SER A 1 261 ? -13.617 -23.766 15.711 1 84.25 261 SER A O 1
ATOM 2076 N N . GLU A 1 262 ? -14.445 -23.062 13.812 1 82.62 262 GLU A N 1
ATOM 2077 C CA . GLU A 1 262 ? -15.734 -23.719 14.023 1 82.62 262 GLU A CA 1
ATOM 2078 C C . GLU A 1 262 ? -15.711 -25.156 13.523 1 82.62 262 GLU A C 1
ATOM 2080 O O . GLU A 1 262 ? -16.719 -25.875 13.609 1 82.62 262 GLU A O 1
ATOM 2085 N N . GLY A 1 263 ? -14.594 -25.594 13.062 1 76.75 263 GLY A N 1
ATOM 2086 C CA . GLY A 1 263 ? -14.414 -26.953 12.578 1 76.75 263 GLY A CA 1
ATOM 2087 C C . GLY A 1 263 ? -15.125 -27.219 11.266 1 76.75 263 GLY A C 1
ATOM 2088 O O . GLY A 1 263 ? -15.328 -28.375 10.883 1 76.75 263 GLY A O 1
ATOM 2089 N N . ASP A 1 264 ? -15.453 -26.203 10.586 1 82.81 264 ASP A N 1
ATOM 2090 C CA . ASP A 1 264 ? -16.234 -26.344 9.367 1 82.81 264 ASP A CA 1
ATOM 2091 C C . ASP A 1 264 ? -15.367 -26.125 8.125 1 82.81 264 ASP A C 1
ATOM 2093 O O . ASP A 1 264 ? -15.586 -25.188 7.371 1 82.81 264 ASP A O 1
ATOM 2097 N N . ILE A 1 265 ? -14.492 -27.109 7.895 1 85.5 265 ILE A N 1
ATOM 2098 C CA . ILE A 1 265 ? -13.633 -27 6.723 1 85.5 265 ILE A CA 1
ATOM 2099 C C . ILE A 1 265 ? -14.438 -27.297 5.461 1 85.5 265 ILE A C 1
ATOM 2101 O O . ILE A 1 265 ? -14.172 -26.719 4.398 1 85.5 265 ILE A O 1
ATOM 2105 N N . ASP A 1 266 ? -15.453 -28.062 5.602 1 86.75 266 ASP A N 1
ATOM 2106 C CA . ASP A 1 266 ? -16.266 -28.453 4.457 1 86.75 266 ASP A CA 1
ATOM 2107 C C . ASP A 1 266 ? -16.938 -27.25 3.814 1 86.75 266 ASP A C 1
ATOM 2109 O O . ASP A 1 266 ? -17.016 -27.141 2.588 1 86.75 266 ASP A O 1
ATOM 2113 N N . SER A 1 267 ? -17.328 -26.391 4.68 1 86.75 267 SER A N 1
ATOM 2114 C CA . SER A 1 267 ? -18.047 -25.219 4.172 1 86.75 267 SER A CA 1
ATOM 2115 C C . SER A 1 267 ? -17.094 -24.25 3.484 1 86.75 267 SER A C 1
ATOM 2117 O O . SER A 1 267 ? -17.531 -23.406 2.695 1 86.75 267 SER A O 1
ATOM 2119 N N . MET A 1 268 ? -15.828 -24.406 3.73 1 90.06 268 MET A N 1
ATOM 2120 C CA . MET A 1 268 ? -14.852 -23.469 3.188 1 90.06 268 MET A CA 1
ATOM 2121 C C . MET A 1 268 ? -14.32 -23.953 1.842 1 90.06 268 MET A C 1
ATOM 2123 O O . MET A 1 268 ? -13.844 -23.156 1.035 1 90.06 268 MET A O 1
ATOM 2127 N N . ILE A 1 269 ? -14.477 -25.25 1.649 1 94 269 ILE A N 1
ATOM 2128 C CA . ILE A 1 269 ? -13.914 -25.844 0.447 1 94 269 ILE A CA 1
ATOM 2129 C C . ILE A 1 269 ? -14.719 -25.406 -0.775 1 94 269 ILE A C 1
ATOM 2131 O O . ILE A 1 269 ? -15.953 -25.375 -0.732 1 94 269 ILE A O 1
ATOM 2135 N N . ASP A 1 270 ? -14.023 -25.016 -1.795 1 94.19 270 ASP A N 1
ATOM 2136 C CA . ASP A 1 270 ? -14.656 -24.75 -3.082 1 94.19 270 ASP A CA 1
ATOM 2137 C C . ASP A 1 270 ? -15.625 -25.875 -3.453 1 94.19 270 ASP A C 1
ATOM 2139 O O . ASP A 1 270 ? -15.227 -27.031 -3.557 1 94.19 270 ASP A O 1
ATOM 2143 N N . PRO A 1 271 ? -16.859 -25.594 -3.664 1 91.94 271 PRO A N 1
ATOM 2144 C CA . PRO A 1 271 ? -17.828 -26.625 -3.988 1 91.94 271 PRO A CA 1
ATOM 2145 C C . PRO A 1 271 ? -17.453 -27.422 -5.234 1 91.94 271 PRO A C 1
ATOM 2147 O O . PRO A 1 271 ? -17.844 -28.594 -5.375 1 91.94 271 PRO A O 1
ATOM 2150 N N . ARG A 1 272 ? -16.719 -27 -6.082 1 91.69 272 ARG A N 1
ATOM 2151 C CA . ARG A 1 272 ? -16.359 -27.641 -7.348 1 91.69 272 ARG A CA 1
ATOM 2152 C C . ARG A 1 272 ? -15.391 -28.781 -7.125 1 91.69 272 ARG A C 1
ATOM 2154 O O . ARG A 1 272 ? -15.227 -29.641 -7.992 1 91.69 272 ARG A O 1
ATOM 2161 N N . ILE A 1 273 ? -14.719 -28.75 -5.875 1 88.81 273 ILE A N 1
ATOM 2162 C CA . ILE A 1 273 ? -13.727 -29.812 -5.664 1 88.81 273 ILE A CA 1
ATOM 2163 C C . ILE A 1 273 ? -14.102 -30.641 -4.438 1 88.81 273 ILE A C 1
ATOM 2165 O O . ILE A 1 273 ? -13.414 -31.594 -4.098 1 88.81 273 ILE A O 1
ATOM 2169 N N . ARG A 1 274 ? -15.055 -30.375 -3.742 1 83.56 274 ARG A N 1
ATOM 2170 C CA . ARG A 1 274 ? -15.453 -31.016 -2.488 1 83.56 274 ARG A CA 1
ATOM 2171 C C . ARG A 1 274 ? -15.648 -32.5 -2.67 1 83.56 274 ARG A C 1
ATOM 2173 O O . ARG A 1 274 ? -15.289 -33.312 -1.791 1 83.56 274 ARG A O 1
ATOM 2180 N N . GLY A 1 275 ? -16.094 -32.969 -3.758 1 81.31 275 GLY A N 1
ATOM 2181 C CA . GLY A 1 275 ? -16.375 -34.375 -3.951 1 81.31 275 GLY A CA 1
ATOM 2182 C C . GLY A 1 275 ? -15.18 -35.188 -4.418 1 81.31 275 GLY A C 1
ATOM 2183 O O . GLY A 1 275 ? -15.203 -36.406 -4.414 1 81.31 275 GLY A O 1
ATOM 2184 N N . ASP A 1 276 ? -14.102 -34.531 -4.633 1 85.69 276 ASP A N 1
ATOM 2185 C CA . ASP A 1 276 ? -12.961 -35.219 -5.242 1 85.69 276 ASP A CA 1
ATOM 2186 C C . ASP A 1 276 ? -11.664 -34.875 -4.516 1 85.69 276 ASP A C 1
ATOM 2188 O O . ASP A 1 276 ? -10.602 -34.812 -5.133 1 85.69 276 ASP A O 1
ATOM 2192 N N . CYS A 1 277 ? -11.734 -34.594 -3.242 1 91.69 277 CYS A N 1
ATOM 2193 C CA . CYS A 1 277 ? -10.523 -34.281 -2.502 1 91.69 277 CYS A CA 1
ATOM 2194 C C . CYS A 1 277 ? -10.477 -35.031 -1.181 1 91.69 277 CYS A C 1
ATOM 2196 O O . CYS A 1 277 ? -11.516 -35.312 -0.582 1 91.69 277 CYS A O 1
ATOM 2198 N N . ASP A 1 278 ? -9.375 -35.562 -0.854 1 93.44 278 ASP A N 1
ATOM 2199 C CA . ASP A 1 278 ? -9.156 -36.094 0.493 1 93.44 278 ASP A CA 1
ATOM 2200 C C . ASP A 1 278 ? -9.195 -34.969 1.526 1 93.44 278 ASP A C 1
ATOM 2202 O O . ASP A 1 278 ? -8.375 -34.031 1.48 1 93.44 278 ASP A O 1
ATOM 2206 N N . ILE A 1 279 ? -10.078 -35.062 2.424 1 91.94 279 ILE A N 1
ATOM 2207 C CA . ILE A 1 279 ? -10.328 -34 3.381 1 91.94 279 ILE A CA 1
ATOM 2208 C C . ILE A 1 279 ? -9.078 -33.75 4.227 1 91.94 279 ILE A C 1
ATOM 2210 O O . ILE A 1 279 ? -8.797 -32.625 4.629 1 91.94 279 ILE A O 1
ATOM 2214 N N . ASN A 1 280 ? -8.367 -34.812 4.543 1 93.31 280 ASN A N 1
ATOM 2215 C CA . ASN A 1 280 ? -7.141 -34.656 5.32 1 93.31 280 ASN A CA 1
ATOM 2216 C C . ASN A 1 280 ? -6.078 -33.875 4.551 1 93.31 280 ASN A C 1
ATOM 2218 O O . ASN A 1 280 ? -5.301 -33.125 5.145 1 93.31 280 ASN A O 1
ATOM 2222 N N . SER A 1 281 ? -6.105 -34.125 3.289 1 96.25 281 SER A N 1
ATOM 2223 C CA . SER A 1 281 ? -5.203 -33.375 2.426 1 96.25 281 SER A CA 1
ATOM 2224 C C . SER A 1 281 ? -5.531 -31.891 2.445 1 96.25 281 SER A C 1
ATOM 2226 O O . SER A 1 281 ? -4.641 -31.047 2.596 1 9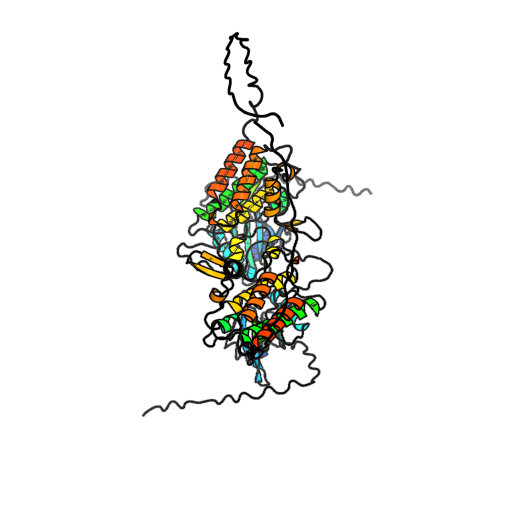6.25 281 SER A O 1
ATOM 2228 N N . VAL A 1 282 ? -6.77 -31.609 2.396 1 96.06 282 VAL A N 1
ATOM 2229 C CA . VAL A 1 282 ? -7.227 -30.219 2.4 1 96.06 282 VAL A CA 1
ATOM 2230 C C . VAL A 1 282 ? -6.938 -29.594 3.758 1 96.06 282 VAL A C 1
ATOM 2232 O O . VAL A 1 282 ? -6.453 -28.453 3.83 1 96.06 282 VAL A O 1
ATOM 2235 N N . TRP A 1 283 ? -7.113 -30.312 4.789 1 94 283 TRP A N 1
ATOM 2236 C CA . TRP A 1 283 ? -6.863 -29.828 6.141 1 94 283 TRP A CA 1
ATOM 2237 C C . TRP A 1 283 ? -5.391 -29.469 6.324 1 94 283 TRP A C 1
ATOM 2239 O O . TRP A 1 283 ? -5.07 -28.469 6.973 1 94 283 TRP A O 1
ATOM 2249 N N . LYS A 1 284 ? -4.605 -30.312 5.855 1 96.12 284 LYS A N 1
ATOM 2250 C CA . LYS A 1 284 ? -3.17 -30.062 5.98 1 96.12 284 LYS A CA 1
ATOM 2251 C C . LYS A 1 284 ? -2.775 -28.75 5.34 1 96.12 284 LYS A C 1
ATOM 2253 O O . LYS A 1 284 ? -2.023 -27.969 5.926 1 96.12 284 LYS A O 1
ATOM 2258 N N . VAL A 1 285 ? -3.301 -28.469 4.16 1 97.81 285 VAL A N 1
ATOM 2259 C CA . VAL A 1 285 ? -2.979 -27.234 3.451 1 97.81 285 VAL A CA 1
ATOM 2260 C C . VAL A 1 285 ? -3.625 -26.047 4.16 1 97.81 285 VAL A C 1
ATOM 2262 O O . VAL A 1 285 ? -3.041 -24.969 4.223 1 97.81 285 VAL A O 1
ATOM 2265 N N . ALA A 1 286 ? -4.812 -26.234 4.676 1 96.88 286 ALA A N 1
ATOM 2266 C CA . ALA A 1 286 ? -5.488 -25.172 5.414 1 96.88 286 ALA A CA 1
ATOM 2267 C C . ALA A 1 286 ? -4.691 -24.766 6.652 1 96.88 286 ALA A C 1
ATOM 2269 O O . ALA A 1 286 ? -4.527 -23.578 6.934 1 96.88 286 ALA A O 1
ATOM 2270 N N . ASP A 1 287 ? -4.234 -25.75 7.262 1 95.81 287 ASP A N 1
ATOM 2271 C CA . ASP A 1 287 ? -3.412 -25.5 8.438 1 95.81 287 ASP A CA 1
ATOM 2272 C C . ASP A 1 287 ? -2.127 -24.766 8.062 1 95.81 287 ASP A C 1
ATOM 2274 O O . ASP A 1 287 ? -1.704 -23.844 8.766 1 95.81 287 ASP A O 1
ATOM 2278 N N . LEU A 1 288 ? -1.548 -25.234 7.078 1 98 288 LEU A N 1
ATOM 2279 C CA . LEU A 1 288 ? -0.339 -24.578 6.578 1 98 288 LEU A CA 1
ATOM 2280 C C . LEU A 1 288 ? -0.61 -23.125 6.219 1 98 288 LEU A C 1
ATOM 2282 O O . LEU A 1 288 ? 0.195 -22.25 6.527 1 98 288 LEU A O 1
ATOM 2286 N N . ALA A 1 289 ? -1.692 -22.859 5.539 1 98.38 289 ALA A N 1
ATOM 2287 C CA . ALA A 1 289 ? -2.08 -21.5 5.16 1 98.38 289 ALA A CA 1
ATOM 2288 C C . ALA A 1 289 ? -2.244 -20.625 6.387 1 98.38 289 ALA A C 1
ATOM 2290 O O . ALA A 1 289 ? -1.82 -19.453 6.387 1 98.38 289 ALA A O 1
ATOM 2291 N N . LEU A 1 290 ? -2.787 -21.172 7.426 1 96.75 290 LEU A N 1
ATOM 2292 C CA . LEU A 1 290 ? -2.975 -20.406 8.656 1 96.75 290 LEU A CA 1
ATOM 2293 C C . LEU A 1 290 ? -1.633 -20.109 9.32 1 96.75 290 LEU A C 1
ATOM 2295 O O . LEU A 1 290 ? -1.442 -19.031 9.875 1 96.75 290 LEU A O 1
ATOM 2299 N N . GLN A 1 291 ? -0.746 -21.062 9.242 1 97.94 291 GLN A N 1
ATOM 2300 C CA . GLN A 1 291 ? 0.593 -20.828 9.773 1 97.94 291 GLN A CA 1
ATOM 2301 C C . GLN A 1 291 ? 1.311 -19.734 9 1 97.94 291 GLN A C 1
ATOM 2303 O O . GLN A 1 291 ? 1.972 -18.875 9.586 1 97.94 291 GLN A O 1
ATOM 2308 N N . CYS A 1 292 ? 1.146 -19.719 7.734 1 98.69 292 CYS A N 1
ATOM 2309 C CA . CYS A 1 292 ? 1.782 -18.719 6.871 1 98.69 292 CYS A CA 1
ATOM 2310 C C . CYS A 1 292 ? 1.227 -17.328 7.133 1 98.69 292 CYS A C 1
ATOM 2312 O O . CYS A 1 292 ? 1.921 -16.328 6.934 1 98.69 292 CYS A O 1
ATOM 2314 N N . THR A 1 293 ? -0.016 -17.25 7.598 1 97.75 293 THR A N 1
ATOM 2315 C CA . THR A 1 293 ? -0.692 -15.953 7.699 1 97.75 293 THR A CA 1
ATOM 2316 C C . THR A 1 293 ? -0.781 -15.5 9.156 1 97.75 293 THR A C 1
ATOM 2318 O O . THR A 1 293 ? -1.678 -14.742 9.516 1 97.75 293 THR A O 1
ATOM 2321 N N . GLN A 1 294 ? 0.098 -16.094 9.898 1 96 294 GLN A N 1
ATOM 2322 C CA . GLN A 1 294 ? 0.218 -15.578 11.266 1 96 294 GLN A CA 1
ATOM 2323 C C . GLN A 1 294 ? 0.557 -14.086 11.266 1 96 294 GLN A C 1
ATOM 2325 O O . GLN A 1 294 ? 1.22 -13.594 10.344 1 96 294 GLN A O 1
ATOM 2330 N N . HIS A 1 295 ? 0.167 -13.375 12.305 1 89.62 295 HIS A N 1
ATOM 2331 C CA . HIS A 1 295 ? 0.334 -11.93 12.375 1 89.62 295 HIS A CA 1
ATOM 2332 C C . HIS A 1 295 ? 1.81 -11.547 12.453 1 89.62 295 HIS A C 1
ATOM 2334 O O . HIS A 1 295 ? 2.246 -10.602 11.789 1 89.62 295 HIS A O 1
ATOM 2340 N N . THR A 1 296 ? 2.533 -12.266 13.266 1 90.62 296 THR A N 1
ATOM 2341 C CA . THR A 1 296 ? 3.953 -11.984 13.445 1 90.62 296 THR A CA 1
ATOM 2342 C C . THR A 1 296 ? 4.793 -12.828 12.484 1 90.62 296 THR A C 1
ATOM 2344 O O . THR A 1 296 ? 4.711 -14.055 12.492 1 90.62 296 THR A O 1
ATOM 2347 N N . GLY A 1 297 ? 5.625 -12.219 11.727 1 92.12 297 GLY A N 1
ATOM 2348 C CA . GLY A 1 297 ? 6.422 -12.867 10.688 1 92.12 297 GLY A CA 1
ATOM 2349 C C . GLY A 1 297 ? 7.332 -13.953 11.227 1 92.12 297 GLY A C 1
ATOM 2350 O O . GLY A 1 297 ? 7.516 -14.992 10.594 1 92.12 297 GLY A O 1
ATOM 2351 N N . ARG A 1 298 ? 7.867 -13.75 12.414 1 91.12 298 ARG A N 1
ATOM 2352 C CA . ARG A 1 298 ? 8.812 -14.703 13.008 1 91.12 298 ARG A CA 1
ATOM 2353 C C . ARG A 1 298 ? 8.141 -16.047 13.273 1 91.12 298 ARG A C 1
ATOM 2355 O O . ARG A 1 298 ? 8.812 -17.078 13.344 1 91.12 298 ARG A O 1
ATOM 2362 N N . ASP A 1 299 ? 6.867 -16.062 13.391 1 95.94 299 ASP A N 1
ATOM 2363 C CA . ASP A 1 299 ? 6.113 -17.281 13.688 1 95.94 299 ASP A CA 1
ATOM 2364 C C . ASP A 1 299 ? 5.723 -18 12.398 1 95.94 299 ASP A C 1
ATOM 2366 O O . ASP A 1 299 ? 5.184 -19.109 12.453 1 95.94 299 ASP A O 1
ATOM 2370 N N . ARG A 1 300 ? 5.98 -17.438 11.305 1 98 300 ARG A N 1
ATOM 2371 C CA . ARG A 1 300 ? 5.629 -18.047 10.031 1 98 300 ARG A CA 1
ATOM 2372 C C . ARG A 1 300 ? 6.703 -19.031 9.578 1 98 300 ARG A C 1
ATOM 2374 O O . ARG A 1 300 ? 7.887 -18.859 9.875 1 98 300 ARG A O 1
ATOM 2381 N N . PRO A 1 301 ? 6.328 -20.062 8.898 1 98.5 301 PRO A N 1
ATOM 2382 C CA . PRO A 1 301 ? 7.316 -21.016 8.383 1 98.5 301 PRO A CA 1
ATOM 2383 C C . PRO A 1 301 ? 8.148 -20.438 7.242 1 98.5 301 PRO A C 1
ATOM 2385 O O . PRO A 1 301 ? 7.844 -19.359 6.738 1 98.5 301 PRO A O 1
ATOM 2388 N N . THR A 1 302 ? 9.203 -21.109 6.922 1 98.06 302 THR A N 1
ATOM 2389 C CA . THR A 1 302 ? 9.953 -20.797 5.707 1 98.06 302 THR A CA 1
ATOM 2390 C C . THR A 1 302 ? 9.289 -21.422 4.484 1 98.06 302 THR A C 1
ATOM 2392 O O . THR A 1 302 ? 8.461 -22.328 4.621 1 98.06 302 THR A O 1
ATOM 2395 N N . MET A 1 303 ? 9.672 -20.969 3.318 1 98.38 303 MET A N 1
ATOM 2396 C CA . MET A 1 303 ? 9.078 -21.547 2.119 1 98.38 303 MET A CA 1
ATOM 2397 C C . MET A 1 303 ? 9.523 -23 1.937 1 98.38 303 MET A C 1
ATOM 2399 O O . MET A 1 303 ? 8.82 -23.797 1.315 1 98.38 303 MET A O 1
ATOM 2403 N N . THR A 1 304 ? 10.664 -23.344 2.5 1 98.38 304 THR A N 1
ATOM 2404 C CA . THR A 1 304 ? 11.086 -24.734 2.498 1 98.38 304 THR A CA 1
ATOM 2405 C C . THR A 1 304 ? 10.086 -25.609 3.264 1 98.38 304 THR A C 1
ATOM 2407 O O . THR A 1 304 ? 9.656 -26.656 2.771 1 98.38 304 THR A O 1
ATOM 2410 N N . GLU A 1 305 ? 9.773 -25.109 4.426 1 98.69 305 GLU A N 1
ATOM 2411 C CA . GLU A 1 305 ? 8.805 -25.812 5.254 1 98.69 305 GLU A CA 1
ATOM 2412 C C . GLU A 1 305 ? 7.438 -25.875 4.59 1 98.69 305 GLU A C 1
ATOM 2414 O O . GLU A 1 305 ? 6.73 -26.875 4.688 1 98.69 305 GLU A O 1
ATOM 2419 N N . VAL A 1 306 ? 7.078 -24.859 3.965 1 98.81 306 VAL A N 1
ATOM 2420 C CA . VAL A 1 306 ? 5.793 -24.797 3.275 1 98.81 306 VAL A CA 1
ATOM 2421 C C . VAL A 1 306 ? 5.766 -25.812 2.141 1 98.81 306 VAL A C 1
ATOM 2423 O O . VAL A 1 306 ? 4.797 -26.562 2 1 98.81 306 VAL A O 1
ATOM 2426 N N . ALA A 1 307 ? 6.844 -25.859 1.309 1 98.69 307 ALA A N 1
ATOM 2427 C CA . ALA A 1 307 ? 6.93 -26.828 0.208 1 98.69 307 ALA A CA 1
ATOM 2428 C C . ALA A 1 307 ? 6.84 -28.25 0.721 1 98.69 307 ALA A C 1
ATOM 2430 O O . ALA A 1 307 ? 6.164 -29.094 0.122 1 98.69 307 ALA A O 1
ATOM 2431 N N . GLU A 1 308 ? 7.496 -28.453 1.835 1 98.62 308 GLU A N 1
ATOM 2432 C CA . GLU A 1 308 ? 7.449 -29.766 2.447 1 98.62 308 GLU A CA 1
ATOM 2433 C C . GLU A 1 308 ? 6.031 -30.125 2.879 1 98.62 308 GLU A C 1
ATOM 2435 O O . GLU A 1 308 ? 5.582 -31.266 2.678 1 98.62 308 GLU A O 1
ATOM 2440 N N . GLY A 1 309 ? 5.363 -29.188 3.494 1 98.56 309 GLY A N 1
ATOM 2441 C CA . GLY A 1 309 ? 3.99 -29.406 3.914 1 98.56 309 GLY A CA 1
ATOM 2442 C C . GLY A 1 309 ? 3.055 -29.719 2.76 1 98.56 309 GLY A C 1
ATOM 2443 O O . GLY A 1 309 ? 2.205 -30.594 2.857 1 98.56 309 GLY A O 1
ATOM 2444 N N . ILE A 1 310 ? 3.207 -29.016 1.706 1 98.69 310 ILE A N 1
ATOM 2445 C CA . ILE A 1 310 ? 2.365 -29.25 0.537 1 98.69 310 ILE A CA 1
ATOM 2446 C C . ILE A 1 310 ? 2.67 -30.625 -0.062 1 98.69 310 ILE A C 1
ATOM 2448 O O . ILE A 1 310 ? 1.761 -31.328 -0.491 1 98.69 310 ILE A O 1
ATOM 2452 N N . SER A 1 311 ? 3.959 -30.938 -0.123 1 98.38 311 SER A N 1
ATOM 2453 C CA . SER A 1 311 ? 4.363 -32.25 -0.626 1 98.38 311 SER A CA 1
ATOM 2454 C C . SER A 1 311 ? 3.713 -33.375 0.174 1 98.38 311 SER A C 1
ATOM 2456 O O . SER A 1 311 ? 3.301 -34.375 -0.392 1 98.38 311 SER A O 1
ATOM 2458 N N . GLU A 1 312 ? 3.652 -33.188 1.467 1 97.62 312 GLU A N 1
ATOM 2459 C CA . GLU A 1 312 ? 2.99 -34.156 2.324 1 97.62 312 GLU A CA 1
ATOM 2460 C C . GLU A 1 312 ? 1.505 -34.25 1.994 1 97.62 312 GLU A C 1
ATOM 2462 O O . GLU A 1 312 ? 0.943 -35.375 1.986 1 97.62 312 GLU A O 1
ATOM 2467 N N . SER A 1 313 ? 0.905 -33.156 1.789 1 97.62 313 SER A N 1
ATOM 2468 C CA . SER A 1 313 ? -0.502 -33.156 1.399 1 97.62 313 SER A CA 1
ATOM 2469 C C . SER A 1 313 ? -0.71 -33.875 0.07 1 97.62 313 SER A C 1
ATOM 2471 O O . SER A 1 313 ? -1.699 -34.594 -0.108 1 97.62 313 SER A O 1
ATOM 2473 N N . LEU A 1 314 ? 0.182 -33.656 -0.858 1 97.31 314 LEU A N 1
ATOM 2474 C CA . LEU A 1 314 ? 0.122 -34.312 -2.158 1 97.31 314 LEU A CA 1
ATOM 2475 C C . LEU A 1 314 ? 0.198 -35.844 -2.006 1 97.31 314 LEU A C 1
ATOM 2477 O O . LEU A 1 314 ? -0.497 -36.562 -2.709 1 97.31 314 LEU A O 1
ATOM 2481 N N . GLN A 1 315 ? 1.003 -36.281 -1.085 1 95.81 315 GLN A N 1
ATOM 2482 C CA . GLN A 1 315 ? 1.125 -37.719 -0.818 1 95.81 315 GLN A CA 1
ATOM 2483 C C . GLN A 1 315 ? -0.178 -38.281 -0.264 1 95.81 315 GLN A C 1
ATOM 2485 O O . GLN A 1 315 ? -0.58 -39.406 -0.625 1 95.81 315 GLN A O 1
ATOM 2490 N N . LEU A 1 316 ? -0.837 -37.531 0.573 1 93.88 316 LEU A N 1
ATOM 2491 C CA . LEU A 1 316 ? -2.131 -37.938 1.104 1 93.88 316 LEU A CA 1
ATOM 2492 C C . LEU A 1 316 ? -3.158 -38.094 -0.014 1 93.88 316 LEU A C 1
ATOM 2494 O O . LEU A 1 316 ? -3.963 -39.031 -0.01 1 93.88 316 LEU A O 1
ATOM 2498 N N . GLU A 1 317 ? -3.102 -37.219 -0.926 1 93.75 317 GLU A N 1
ATOM 2499 C CA . GLU A 1 317 ? -4.074 -37.188 -2.016 1 93.75 317 GLU A CA 1
ATOM 2500 C C . GLU A 1 317 ? -3.832 -38.312 -3.02 1 93.75 317 GLU A C 1
ATOM 2502 O O . GLU A 1 317 ? -4.777 -38.812 -3.621 1 93.75 317 GLU A O 1
ATOM 2507 N N . THR A 1 318 ? -2.65 -38.719 -3.24 1 91.38 318 THR A N 1
ATOM 2508 C CA . THR A 1 318 ? -2.316 -39.688 -4.266 1 91.38 318 THR A CA 1
ATOM 2509 C C . THR A 1 318 ? -2.232 -41.094 -3.668 1 91.38 318 THR A C 1
ATOM 2511 O O . THR A 1 318 ? -2.168 -42.094 -4.398 1 91.38 318 THR A O 1
ATOM 2514 N N . SER A 1 319 ? -2.145 -41.281 -2.477 1 82.88 319 SER A N 1
ATOM 2515 C CA . SER A 1 319 ? -2.09 -42.594 -1.851 1 82.88 319 SER A CA 1
ATOM 2516 C C . SER A 1 319 ? -3.406 -43.344 -2.025 1 82.88 319 SER A C 1
ATOM 2518 O O . SER A 1 319 ? -4.48 -42.75 -1.918 1 82.88 319 SER A O 1
ATOM 2520 N N . PRO A 1 320 ? -3.479 -44.5 -2.828 1 65.94 320 PRO A N 1
ATOM 2521 C CA . PRO A 1 320 ? -4.684 -45.312 -3.047 1 65.94 320 PRO A CA 1
ATOM 2522 C C . PRO A 1 320 ? -5.57 -45.406 -1.806 1 65.94 320 PRO A C 1
ATOM 2524 O O . PRO A 1 320 ? -5.062 -45.375 -0.68 1 65.94 320 PRO A O 1
ATOM 2527 N N . ARG A 1 321 ? -6.754 -44.844 -2.002 1 52.41 321 ARG A N 1
ATOM 2528 C CA . ARG A 1 321 ? -7.785 -45 -0.978 1 52.41 321 ARG A CA 1
ATOM 2529 C C . ARG A 1 321 ? -7.891 -46.469 -0.532 1 52.41 321 ARG A C 1
ATOM 2531 O O . ARG A 1 321 ? -8.805 -47.156 -0.942 1 52.41 321 ARG A O 1
ATOM 2538 N N . SER A 1 322 ? -7.094 -47.438 -0.866 1 42.44 322 SER A N 1
ATOM 2539 C CA . SER A 1 322 ? -7.406 -48.812 -0.513 1 42.44 322 SER A CA 1
ATOM 2540 C C . SER A 1 322 ? -8.164 -48.875 0.809 1 42.44 322 SER A C 1
ATOM 2542 O O . SER A 1 322 ? -9.242 -49.469 0.882 1 42.44 322 SER A O 1
ATOM 2544 N N . MET A 1 323 ? -7.43 -49.625 1.83 1 37.94 323 MET A N 1
ATOM 2545 C CA . MET A 1 323 ? -7.641 -50.594 2.912 1 37.94 323 MET A CA 1
ATOM 2546 C C . MET A 1 323 ? -8.258 -49.906 4.129 1 37.94 323 MET A C 1
ATOM 2548 O O . MET A 1 323 ? -7.617 -49.781 5.172 1 37.94 323 MET A O 1
ATOM 2552 N N . ARG A 1 324 ? -8.664 -48.719 3.973 1 37.94 324 ARG A N 1
ATOM 2553 C CA . ARG A 1 324 ? -9.227 -48.375 5.277 1 37.94 324 ARG A CA 1
ATOM 2554 C C . ARG A 1 324 ? -10.312 -49.375 5.68 1 37.94 324 ARG A C 1
ATOM 2556 O O . ARG A 1 324 ? -10.93 -49.219 6.738 1 37.94 324 ARG A O 1
ATOM 2563 N N . CYS A 1 325 ? -11.086 -49.906 4.68 1 32.41 325 CYS A N 1
ATOM 2564 C CA . CYS A 1 325 ? -12.234 -50.688 5.121 1 32.41 325 CYS A CA 1
ATOM 2565 C C . CYS A 1 325 ? -11.789 -51.875 5.969 1 32.41 325 CYS A C 1
ATOM 2567 O O . CYS A 1 325 ? -12.523 -52.344 6.852 1 32.41 325 CYS A O 1
ATOM 2569 N N . SER A 1 326 ? -11.172 -53 5.238 1 30.36 326 SER A N 1
ATOM 2570 C CA . SER A 1 326 ? -11.461 -54.406 5.508 1 30.36 326 SER A CA 1
ATOM 2571 C C . SER A 1 326 ? -10.906 -54.812 6.859 1 30.36 326 SER A C 1
ATOM 2573 O O . SER A 1 326 ? -10.969 -56 7.219 1 30.36 326 SER A O 1
ATOM 2575 N N . SER A 1 327 ? -9.867 -54.188 7.336 1 27.58 327 SER A N 1
ATOM 2576 C CA . SER A 1 327 ? -9.289 -55.062 8.359 1 27.58 327 SER A CA 1
ATOM 2577 C C . SER A 1 327 ? -10.281 -55.344 9.477 1 27.58 327 SER A C 1
ATOM 2579 O O . SER A 1 327 ? -10.109 -54.844 10.602 1 27.58 327 SER A O 1
ATOM 2581 N N . SER A 1 328 ? -11.664 -55.312 9.125 1 29.31 328 SER A N 1
ATOM 2582 C CA . SER A 1 328 ? -12.438 -56.031 10.141 1 29.31 328 SER 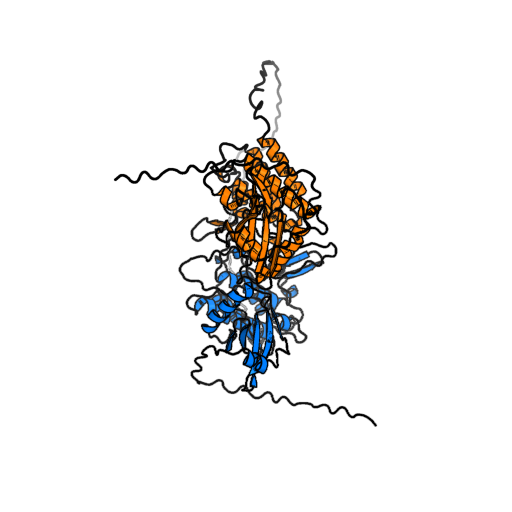A CA 1
ATOM 2583 C C . SER A 1 328 ? -11.867 -57.406 10.414 1 29.31 328 SER A C 1
ATOM 2585 O O . SER A 1 328 ? -12.055 -58.344 9.625 1 29.31 328 SER A O 1
ATOM 2587 N N . GLY A 1 329 ? -10.617 -57.594 10.719 1 23.62 329 GLY A N 1
ATOM 2588 C CA . GLY A 1 329 ? -10.125 -58.875 11.219 1 23.62 329 GLY A CA 1
ATOM 2589 C C . GLY A 1 329 ? -11.094 -59.562 12.172 1 23.62 329 GLY A C 1
ATOM 2590 O O . GLY A 1 329 ? -11.82 -58.875 12.906 1 23.62 329 GLY A O 1
ATOM 2591 N N . THR A 1 330 ? -11.547 -60.844 11.898 1 26.2 330 THR A N 1
ATOM 2592 C CA . THR A 1 330 ? -11.977 -62.062 12.539 1 26.2 330 THR A CA 1
ATOM 2593 C C . THR A 1 330 ? -11.219 -62.281 13.844 1 26.2 330 THR A C 1
ATOM 2595 O O . THR A 1 330 ? -11.141 -63.406 14.336 1 26.2 330 THR A O 1
ATOM 2598 N N . GLY A 1 331 ? -10.727 -61.281 14.586 1 21.16 331 GLY A N 1
ATOM 2599 C CA . GLY A 1 331 ? -10.125 -61.844 15.781 1 21.16 331 GLY A CA 1
ATOM 2600 C C . GLY A 1 331 ? -11.078 -62.75 16.562 1 21.16 331 GLY A C 1
ATOM 2601 O O . GLY A 1 331 ? -12.094 -62.281 17.078 1 21.16 331 GLY A O 1
ATOM 2602 N N . GLY A 1 332 ? -11.18 -64.062 16.359 1 20.2 332 GLY A N 1
ATOM 2603 C CA . GLY A 1 332 ? -11.68 -65.312 16.938 1 20.2 332 GLY A CA 1
ATOM 2604 C C . GLY A 1 332 ? -11.305 -65.5 18.391 1 20.2 332 GLY A C 1
ATOM 2605 O O . GLY A 1 332 ? -11.766 -66.438 19.047 1 20.2 332 GLY A O 1
ATOM 2606 N N . SER A 1 333 ? -10.164 -65.188 19.016 1 19.52 333 SER A N 1
ATOM 2607 C CA . SER A 1 333 ? -9.875 -66.312 19.953 1 19.52 333 SER A CA 1
ATOM 2608 C C . SER A 1 333 ? -10.992 -66.438 20.984 1 19.52 333 SER A C 1
ATOM 2610 O O . SER A 1 333 ? -11.75 -65.5 21.234 1 19.52 333 SER A O 1
ATOM 2612 N N . ALA A 1 334 ? -11.016 -67.688 21.766 1 19.86 334 ALA A N 1
ATOM 2613 C CA . ALA A 1 334 ? -11.492 -68.688 22.688 1 19.86 334 ALA A CA 1
ATOM 2614 C C . ALA A 1 334 ? -11.477 -68.188 24.125 1 19.86 334 ALA A C 1
ATOM 2616 O O . ALA A 1 334 ? -12.109 -68.812 25 1 19.86 334 ALA A O 1
ATOM 2617 N N . LEU A 1 335 ? -10.531 -67.312 24.703 1 16.62 335 LEU A N 1
ATOM 2618 C CA . LEU A 1 335 ? -10.07 -67.75 26.016 1 16.62 335 LEU A CA 1
ATOM 2619 C C . LEU A 1 335 ? -11.195 -67.625 27.047 1 16.62 335 LEU A C 1
ATOM 2621 O O . LEU A 1 335 ? -11.898 -66.625 27.109 1 16.62 335 LEU A O 1
ATOM 2625 N N . ALA A 1 336 ? -11.414 -68.812 27.766 1 17.78 336 ALA A N 1
ATOM 2626 C CA . ALA A 1 336 ? -12.102 -69.438 28.891 1 17.78 336 ALA A CA 1
ATOM 2627 C C . ALA A 1 336 ? -11.906 -68.625 30.172 1 17.78 336 ALA A C 1
ATOM 2629 O O . ALA A 1 336 ? -12.859 -68.375 30.922 1 17.78 336 ALA A O 1
ATOM 2630 N N . ASP A 1 337 ? -10.555 -68.562 30.766 1 16.47 337 ASP A N 1
ATOM 2631 C CA . ASP A 1 337 ? -10.383 -69.312 32 1 16.47 337 ASP A CA 1
ATOM 2632 C C . ASP A 1 337 ? -10.781 -68.438 33.219 1 16.47 337 ASP A C 1
ATOM 2634 O O . ASP A 1 337 ? -11.531 -68.875 34.094 1 16.47 337 ASP A O 1
ATOM 2638 N N . GLY A 1 338 ? -9.695 -67.75 33.844 1 17.06 338 GLY A N 1
ATOM 2639 C CA . GLY A 1 338 ? -9.242 -68.062 35.188 1 17.06 338 GLY A CA 1
ATOM 2640 C C . GLY A 1 338 ? -10.055 -67.375 36.25 1 17.06 338 GLY A C 1
ATOM 2641 O O . GLY A 1 338 ? -10.789 -66.438 35.969 1 17.06 338 GLY A O 1
ATOM 2642 N N . GLU A 1 339 ? -9.445 -67.5 37.531 1 18.31 339 GLU A N 1
ATOM 2643 C CA . GLU A 1 339 ? -9.766 -67.812 38.906 1 18.31 339 GLU A CA 1
ATOM 2644 C C . GLU A 1 339 ? -10.312 -66.625 39.688 1 18.31 339 GLU A C 1
ATOM 2646 O O . GLU A 1 339 ? -10.125 -65.5 39.281 1 18.31 339 GLU A O 1
ATOM 2651 N N . PRO A 1 340 ? -10.172 -66.812 41.031 1 19.06 340 PRO A N 1
ATOM 2652 C CA . PRO A 1 340 ? -10.969 -66.812 42.25 1 19.06 340 PRO A CA 1
ATOM 2653 C C . PRO A 1 340 ? -10.805 -65.5 43.062 1 19.06 340 PRO A C 1
ATOM 2655 O O . PRO A 1 340 ? -11.562 -65.25 44 1 19.06 340 PRO A O 1
ATOM 2658 N N . VAL A 1 341 ? -9.836 -64.562 42.656 1 17.77 341 VAL A N 1
ATOM 2659 C CA . VAL A 1 341 ? -9.156 -64.188 43.875 1 17.77 341 VAL A CA 1
ATOM 2660 C C . VAL A 1 341 ? -10.148 -63.531 44.844 1 17.77 341 VAL A C 1
ATOM 2662 O O . VAL A 1 341 ? -11.086 -62.844 44.406 1 17.77 341 VAL A O 1
ATOM 2665 N N . GLY A 1 342 ? -9.688 -63.562 46.094 1 15.91 342 GLY A N 1
ATOM 2666 C CA . GLY A 1 342 ? -9.992 -63.656 47.531 1 15.91 342 GLY A CA 1
ATOM 2667 C C . GLY A 1 342 ? -10.516 -62.344 48.094 1 15.91 342 GLY A C 1
ATOM 2668 O O . GLY A 1 342 ? -10.695 -61.375 47.375 1 15.91 342 GLY A O 1
ATOM 2669 N N . ALA A 1 343 ? -9.766 -61.938 49.281 1 16.95 343 ALA A N 1
ATOM 2670 C CA . ALA A 1 343 ? -10.094 -61.844 50.719 1 16.95 343 ALA A CA 1
ATOM 2671 C C . ALA A 1 343 ? -10.586 -60.438 51.062 1 16.95 343 ALA A C 1
ATOM 2673 O O . ALA A 1 343 ? -11.648 -60.281 51.656 1 16.95 343 ALA A O 1
ATOM 2674 N N . LEU A 1 344 ? -9.531 -59.469 51.469 1 16.55 344 LEU A N 1
ATOM 2675 C CA . LEU A 1 344 ? -9.477 -59.125 52.906 1 16.55 344 LEU A CA 1
ATOM 2676 C C . LEU A 1 344 ? -10.43 -58 53.219 1 16.55 344 LEU A C 1
ATOM 2678 O O . LEU A 1 344 ? -10.719 -57.156 52.344 1 16.55 344 LEU A O 1
ATOM 2682 N N . GLU A 1 345 ? -10.672 -57.719 54.5 1 17.61 345 GLU A N 1
ATOM 2683 C CA . GLU A 1 345 ? -11.492 -57.5 55.688 1 17.61 345 GLU A CA 1
ATOM 2684 C C . GLU A 1 345 ? -11.445 -56.031 56.094 1 17.61 345 GLU A C 1
ATOM 2686 O O . GLU A 1 345 ? -12.078 -55.656 57.094 1 17.61 345 GLU A O 1
ATOM 2691 N N . THR A 1 346 ? -10.703 -55.062 55.312 1 18.14 346 THR A N 1
ATOM 2692 C CA . THR A 1 346 ? -10.172 -54.125 56.281 1 18.14 346 THR A CA 1
ATOM 2693 C C . THR A 1 346 ? -11.305 -53.469 57.062 1 18.14 346 THR A C 1
ATOM 2695 O O . THR A 1 346 ? -12.289 -53.031 56.5 1 18.14 346 THR A O 1
ATOM 2698 N N . GLU A 1 347 ? -11.203 -53.5 58.375 1 18.27 347 GLU A N 1
ATOM 2699 C CA . GLU A 1 347 ? -11.906 -53.281 59.625 1 18.27 347 GLU A CA 1
ATOM 2700 C C . GLU A 1 347 ? -12.18 -51.812 59.875 1 18.27 347 GLU A C 1
ATOM 2702 O O . GLU A 1 347 ? -12.609 -51.438 60.969 1 18.27 347 GLU A O 1
ATOM 2707 N N . LEU A 1 348 ? -12.188 -50.938 58.875 1 17.52 348 LEU A N 1
ATOM 2708 C CA . LEU A 1 348 ? -12.094 -49.594 59.406 1 17.52 348 LEU A CA 1
ATOM 2709 C C . LEU A 1 348 ? -13.188 -49.344 60.438 1 17.52 348 LEU A C 1
ATOM 2711 O O . LEU A 1 348 ? -14.375 -49.406 60.125 1 17.52 348 LEU A O 1
ATOM 2715 N N . VAL A 1 349 ? -12.938 -49.375 61.719 1 17.2 349 VAL A N 1
ATOM 2716 C CA . VAL A 1 349 ? -13.531 -49.281 63.062 1 17.2 349 VAL A CA 1
ATOM 2717 C C . VAL A 1 349 ? -14.32 -47.969 63.188 1 17.2 349 VAL A C 1
ATOM 2719 O O . VAL A 1 349 ? -15.508 -48 63.531 1 17.2 349 VAL A O 1
ATOM 2722 N N . GLY A 1 350 ? -13.656 -46.906 63.812 1 17.31 350 GLY A N 1
ATOM 2723 C CA . GLY A 1 350 ? -13.977 -46.562 65.188 1 17.31 350 GLY A CA 1
ATOM 2724 C C . GLY A 1 350 ? -15.086 -45.531 65.312 1 17.31 350 GLY A C 1
ATOM 2725 O O . GLY A 1 350 ? -15.562 -45.031 64.312 1 17.31 350 GLY A O 1
ATOM 2726 N N . GLU A 1 351 ? -14.781 -44.469 66.062 1 18.77 351 GLU A N 1
ATOM 2727 C CA . GLU A 1 351 ? -15.336 -43.938 67.312 1 18.77 351 GLU A CA 1
ATOM 2728 C C . GLU A 1 351 ? -16.453 -42.938 67.062 1 18.77 351 GLU A C 1
ATOM 2730 O O . GLU A 1 351 ? -16.531 -42.344 65.938 1 18.77 351 GLU A O 1
ATOM 2735 N N . THR A 1 352 ? -17.156 -42.5 68.188 1 19.05 352 THR A N 1
ATOM 2736 C CA . THR A 1 352 ? -18.375 -42.188 68.938 1 19.05 352 THR A CA 1
ATOM 2737 C C . THR A 1 352 ? -18.766 -40.75 68.75 1 19.05 352 THR A C 1
ATOM 2739 O O . THR A 1 352 ? -19.953 -40.406 68.562 1 19.05 352 THR A O 1
ATOM 2742 N N . SER A 1 353 ? -17.922 -39.75 69.188 1 17.16 353 SER A N 1
ATOM 2743 C CA . SER A 1 353 ? -18.328 -39 70.375 1 17.16 353 SER A CA 1
ATOM 2744 C C . SER A 1 353 ? -19.375 -37.938 70.062 1 17.16 353 SER A C 1
ATOM 2746 O O . SER A 1 353 ? -20.297 -37.688 70.875 1 17.16 353 SER A O 1
ATOM 2748 N N . ALA A 1 354 ? -19.062 -36.812 69.562 1 19.42 354 ALA A N 1
ATOM 2749 C CA . ALA A 1 354 ? -19.906 -35.781 70.188 1 19.42 354 ALA A CA 1
ATOM 2750 C C . ALA A 1 354 ? -21.391 -36.062 69.938 1 19.42 354 ALA A C 1
ATOM 2752 O O . ALA A 1 354 ? -21.734 -36.625 68.875 1 19.42 354 ALA A O 1
ATOM 2753 N N . ARG A 1 355 ? -22.188 -35.719 71 1 16.78 355 ARG A N 1
ATOM 2754 C CA . ARG A 1 355 ? -23.125 -34.875 71.75 1 16.78 355 ARG A CA 1
ATOM 2755 C C . ARG A 1 355 ? -23.641 -33.719 70.875 1 16.78 355 ARG A C 1
ATOM 2757 O O . ARG A 1 355 ? -22.859 -33.094 70.125 1 16.78 355 ARG A O 1
ATOM 2764 N N . MET B 1 1 ? 48.469 42.719 4.203 1 22.8 1 MET B N 1
ATOM 2765 C CA . MET B 1 1 ? 47.281 43.406 3.717 1 22.8 1 MET B CA 1
ATOM 2766 C C . MET B 1 1 ? 46.031 42.594 4.008 1 22.8 1 MET B C 1
ATOM 2768 O O . MET B 1 1 ? 45.938 41.438 3.578 1 22.8 1 MET B O 1
ATOM 2772 N N . SER B 1 2 ? 45.312 42.812 5.129 1 23.83 2 SER B N 1
ATOM 2773 C CA . SER B 1 2 ? 44.281 42.188 5.969 1 23.83 2 SER B CA 1
ATOM 2774 C C . SER B 1 2 ? 42.906 42.25 5.293 1 23.83 2 SER B C 1
ATOM 2776 O O . SER B 1 2 ? 42.438 43.344 4.934 1 23.83 2 SER B O 1
ATOM 2778 N N . PHE B 1 3 ? 42.5 41.312 4.426 1 25.61 3 PHE B N 1
ATOM 2779 C CA . PHE B 1 3 ? 41.312 41.312 3.592 1 25.61 3 PHE B CA 1
ATOM 2780 C C . PHE B 1 3 ? 40.031 41.375 4.449 1 25.61 3 PHE B C 1
ATOM 2782 O O . PHE B 1 3 ? 39.781 40.469 5.258 1 25.61 3 PHE B O 1
ATOM 2789 N N . ILE B 1 4 ? 39.531 42.562 4.953 1 23.14 4 ILE B N 1
ATOM 2790 C CA . ILE B 1 4 ? 38.406 42.906 5.781 1 23.14 4 ILE B CA 1
ATOM 2791 C C . ILE B 1 4 ? 37.094 42.438 5.102 1 23.14 4 ILE B C 1
ATOM 2793 O O . ILE B 1 4 ? 36.781 42.938 4.016 1 23.14 4 ILE B O 1
ATOM 2797 N N . LEU B 1 5 ? 36.656 41.219 5.195 1 22.41 5 LEU B N 1
ATOM 2798 C CA . LEU B 1 5 ? 35.469 40.594 4.648 1 22.41 5 LEU B CA 1
ATOM 2799 C C . LEU B 1 5 ? 34.219 41.312 5.078 1 22.41 5 LEU B C 1
ATOM 2801 O O . LEU B 1 5 ? 33.969 41.5 6.273 1 22.41 5 LEU B O 1
ATOM 2805 N N . ASP B 1 6 ? 33.688 42.375 4.414 1 21.69 6 ASP B N 1
ATOM 2806 C CA . ASP B 1 6 ? 32.531 43.219 4.66 1 21.69 6 ASP B CA 1
ATOM 2807 C C . ASP B 1 6 ? 31.266 42.406 4.848 1 21.69 6 ASP B C 1
ATOM 2809 O O . ASP B 1 6 ? 30.969 41.531 4.039 1 21.69 6 ASP B O 1
ATOM 2813 N N . PRO B 1 7 ? 30.594 42.344 6.055 1 24.06 7 PRO B N 1
ATOM 2814 C CA . PRO B 1 7 ? 29.391 41.656 6.555 1 24.06 7 PRO B CA 1
ATOM 2815 C C . PRO B 1 7 ? 28.125 42.125 5.848 1 24.06 7 PRO B C 1
ATOM 2817 O O . PRO B 1 7 ? 27.703 43.281 6.012 1 24.06 7 PRO B O 1
ATOM 2820 N N . CYS B 1 8 ? 27.922 42.156 4.547 1 21.89 8 CYS B N 1
ATOM 2821 C CA . CYS B 1 8 ? 26.703 42.594 3.898 1 21.89 8 CYS B CA 1
ATOM 2822 C C . CYS B 1 8 ? 25.469 42.031 4.59 1 21.89 8 CYS B C 1
ATOM 2824 O O . CYS B 1 8 ? 25.219 40.812 4.496 1 21.89 8 CYS B O 1
ATOM 2826 N N . TYR B 1 9 ? 25.047 42.5 5.789 1 22.5 9 TYR B N 1
ATOM 2827 C CA . TYR B 1 9 ? 23.797 42.344 6.543 1 22.5 9 TYR B CA 1
ATOM 2828 C C . TYR B 1 9 ? 22.594 42.688 5.676 1 22.5 9 TYR B C 1
ATOM 2830 O O . TYR B 1 9 ? 22.312 43.844 5.418 1 22.5 9 TYR B O 1
ATOM 2838 N N . ASN B 1 10 ? 22.359 42.156 4.527 1 22.61 10 ASN B N 1
ATOM 2839 C CA . ASN B 1 10 ? 21.172 42.469 3.742 1 22.61 10 ASN B CA 1
ATOM 2840 C C . ASN B 1 10 ? 19.906 42.375 4.578 1 22.61 10 ASN B C 1
ATOM 2842 O O . ASN B 1 10 ? 19.609 41.312 5.133 1 22.61 10 ASN B O 1
ATOM 2846 N N . THR B 1 11 ? 19.438 43.406 5.25 1 23.19 11 THR B N 1
ATOM 2847 C CA . THR B 1 11 ? 18.188 43.656 5.941 1 23.19 11 THR B CA 1
ATOM 2848 C C . THR B 1 11 ? 17 43.25 5.066 1 23.19 11 THR B C 1
ATOM 2850 O O . THR B 1 11 ? 16.719 43.906 4.059 1 23.19 11 THR B O 1
ATOM 2853 N N . ILE B 1 12 ? 16.75 42.094 4.777 1 25.47 12 ILE B N 1
ATOM 2854 C CA . ILE B 1 12 ? 15.547 41.719 4.039 1 25.47 12 ILE B CA 1
ATOM 2855 C C . ILE B 1 12 ? 14.305 42.25 4.75 1 25.47 12 ILE B C 1
ATOM 2857 O O . ILE B 1 12 ? 14.023 41.844 5.887 1 25.47 12 ILE B O 1
ATOM 2861 N N . HIS B 1 13 ? 13.961 43.531 4.59 1 23.81 13 HIS B N 1
ATOM 2862 C CA . HIS B 1 13 ? 12.695 44.094 5.027 1 23.81 13 HIS B CA 1
ATOM 2863 C C . HIS B 1 13 ? 11.531 43.188 4.703 1 23.81 13 HIS B C 1
ATOM 2865 O O . HIS B 1 13 ? 11.352 42.781 3.551 1 23.81 13 HIS B O 1
ATOM 2871 N N . VAL B 1 14 ? 11.055 42.438 5.609 1 25.19 14 VAL B N 1
ATOM 2872 C CA . VAL B 1 14 ? 9.859 41.625 5.598 1 25.19 14 VAL B CA 1
ATOM 2873 C C . VAL B 1 14 ? 8.633 42.469 5.285 1 25.19 14 VAL B C 1
ATOM 2875 O O . VAL B 1 14 ? 8.258 43.344 6.074 1 25.19 14 VAL B O 1
ATOM 2878 N N . TYR B 1 15 ? 8.469 43.031 4.078 1 25.08 15 TYR B N 1
ATOM 2879 C CA . TYR B 1 15 ? 7.266 43.719 3.633 1 25.08 15 TYR B CA 1
ATOM 2880 C C . TYR B 1 15 ? 6.008 43.062 4.18 1 25.08 15 TYR B C 1
ATOM 2882 O O . TYR B 1 15 ? 5.953 41.844 4.309 1 25.08 15 TYR B O 1
ATOM 2890 N N . ALA B 1 16 ? 5.238 43.781 4.926 1 26.12 16 ALA B N 1
ATOM 2891 C CA . ALA B 1 16 ? 3.898 43.5 5.43 1 26.12 16 ALA B CA 1
ATOM 2892 C C . ALA B 1 16 ? 3.02 42.875 4.348 1 26.12 16 ALA B C 1
ATOM 2894 O O . ALA B 1 16 ? 3.053 43.312 3.191 1 26.12 16 ALA B O 1
ATOM 2895 N N . ALA B 1 17 ? 2.613 41.719 4.477 1 27.83 17 ALA B N 1
ATOM 2896 C CA . ALA B 1 17 ? 1.715 41 3.572 1 27.83 17 ALA B CA 1
ATOM 2897 C C . ALA B 1 17 ? 0.498 41.844 3.227 1 27.83 17 ALA B C 1
ATOM 2899 O O . ALA B 1 17 ? -0.195 42.344 4.117 1 27.83 17 ALA B O 1
ATOM 2900 N N . PRO B 1 18 ? 0.604 42.75 2.205 1 29.08 18 PRO B N 1
ATOM 2901 C CA . PRO B 1 18 ? -0.613 43.469 1.852 1 29.08 18 PRO B CA 1
ATOM 2902 C C . PRO B 1 18 ? -1.886 42.688 2.121 1 29.08 18 PRO B C 1
ATOM 2904 O O . PRO B 1 18 ? -1.844 41.438 2.186 1 29.08 18 PRO B O 1
ATOM 2907 N N . ASP B 1 19 ? -2.844 43.344 2.711 1 29.23 19 ASP B N 1
ATOM 2908 C CA . ASP B 1 19 ? -4.238 42.938 2.867 1 29.23 19 ASP B CA 1
ATOM 2909 C C . ASP B 1 19 ? -4.789 42.344 1.573 1 29.23 19 ASP B C 1
ATOM 2911 O O . ASP B 1 19 ? -4.793 43 0.532 1 29.23 19 ASP B O 1
ATOM 2915 N N . LEU B 1 20 ? -4.688 41.125 1.319 1 31.09 20 LEU B N 1
ATOM 2916 C CA . LEU B 1 20 ? -5.363 40.375 0.26 1 31.09 20 LEU B CA 1
ATOM 2917 C C . LEU B 1 20 ? -6.82 40.812 0.139 1 31.09 20 LEU B C 1
ATOM 2919 O O . LEU B 1 20 ? -7.684 40.312 0.865 1 31.09 20 LEU B O 1
ATOM 2923 N N . ALA B 1 21 ? -7.23 42.062 0.169 1 29.34 21 ALA B N 1
ATOM 2924 C CA . ALA B 1 21 ? -8.547 42.562 -0.198 1 29.34 21 ALA B CA 1
ATOM 2925 C C . ALA B 1 21 ? -9.156 41.75 -1.341 1 29.34 21 ALA B C 1
ATOM 2927 O O . ALA B 1 21 ? -8.445 41.031 -2.041 1 29.34 21 ALA B O 1
ATOM 2928 N N . HIS B 1 22 ? -10.5 42.156 -1.84 1 31.22 22 HIS B N 1
ATOM 2929 C CA . HIS B 1 22 ? -11.664 41.625 -2.537 1 31.22 22 HIS B CA 1
ATOM 2930 C C . HIS B 1 22 ? -11.336 41.312 -3.994 1 31.22 22 HIS B C 1
ATOM 2932 O O . HIS B 1 22 ? -12.219 41.344 -4.855 1 31.22 22 HIS B O 1
ATOM 2938 N N . SER B 1 23 ? -10.148 41.594 -4.469 1 31 23 SER B N 1
ATOM 2939 C CA . SER B 1 23 ? -10.141 41.312 -5.898 1 31 23 SER B CA 1
ATOM 2940 C C . SER B 1 23 ? -10.727 39.938 -6.191 1 31 23 SER B C 1
ATOM 2942 O O . SER B 1 23 ? -10.5 38.969 -5.441 1 31 23 SER B O 1
ATOM 2944 N N . THR B 1 24 ? -11.969 39.844 -6.789 1 32.94 24 THR B N 1
ATOM 2945 C CA . THR B 1 24 ? -12.672 38.719 -7.34 1 32.94 24 THR B CA 1
ATOM 2946 C C . THR B 1 24 ? -11.68 37.656 -7.867 1 32.94 24 THR B C 1
ATOM 2948 O O . THR B 1 24 ? -11.18 37.812 -8.984 1 32.94 24 THR B O 1
ATOM 2951 N N . ASN B 1 25 ? -10.656 37.438 -7.27 1 34 25 ASN B N 1
ATOM 2952 C CA . ASN B 1 25 ? -9.547 36.531 -7.559 1 34 25 ASN B CA 1
ATOM 2953 C C . ASN B 1 25 ? -10.031 35.188 -8.031 1 34 25 ASN B C 1
ATOM 2955 O O . ASN B 1 25 ? -10.312 34.312 -7.223 1 34 25 ASN B O 1
ATOM 2959 N N . THR B 1 26 ? -11.086 35.219 -8.898 1 36.09 26 THR B N 1
ATOM 2960 C CA . THR B 1 26 ? -11.359 34 -9.672 1 36.09 26 THR B CA 1
ATOM 2961 C C . THR B 1 26 ? -10.07 33.281 -10.016 1 36.09 26 THR B C 1
ATOM 2963 O O . THR B 1 26 ? -9.266 33.75 -10.82 1 36.09 26 THR B O 1
ATOM 2966 N N . PHE B 1 27 ? -9.227 32.875 -9.109 1 42.41 27 PHE B N 1
ATOM 2967 C CA . PHE B 1 27 ? -8.047 32 -9.219 1 42.41 27 PHE B CA 1
ATOM 2968 C C . PHE B 1 27 ? -8.188 31.047 -10.391 1 42.41 27 PHE B C 1
ATOM 2970 O O . PHE B 1 27 ? -8.852 30.016 -10.273 1 42.41 27 PHE B O 1
ATOM 2977 N N . GLU B 1 28 ? -8.57 31.547 -11.508 1 49.81 28 GLU B N 1
ATOM 2978 C CA . GLU B 1 28 ? -8.406 30.797 -12.75 1 49.81 28 GLU B CA 1
ATOM 2979 C C . GLU B 1 28 ? -7.035 30.141 -12.82 1 49.81 28 GLU B C 1
ATOM 2981 O O . GLU B 1 28 ? -6.012 30.797 -12.602 1 49.81 28 GLU B O 1
ATOM 2986 N N . ASN B 1 29 ? -6.875 28.859 -12.352 1 63.59 29 ASN B N 1
ATOM 2987 C CA . ASN B 1 29 ? -5.621 28.109 -12.461 1 63.59 29 ASN B CA 1
ATOM 2988 C C . ASN B 1 29 ? -4.812 28.562 -13.672 1 63.59 29 ASN B C 1
ATOM 2990 O O . ASN B 1 29 ? -5.277 28.453 -14.812 1 63.59 29 ASN B O 1
ATOM 2994 N N . ARG B 1 30 ? -3.938 29.672 -13.359 1 79.25 30 ARG B N 1
ATOM 2995 C CA . ARG B 1 30 ? -3.031 30.25 -14.352 1 79.25 30 ARG B CA 1
ATOM 2996 C C . ARG B 1 30 ? -2.145 29.172 -14.969 1 79.25 30 ARG B C 1
ATOM 2998 O O . ARG B 1 30 ? -1.608 28.312 -14.258 1 79.25 30 ARG B O 1
ATOM 3005 N N . ARG B 1 31 ? -2.199 29.203 -16.219 1 85.31 31 ARG B N 1
ATOM 3006 C CA . ARG B 1 31 ? -1.283 28.312 -16.938 1 85.31 31 ARG B CA 1
ATOM 3007 C C . ARG B 1 31 ? 0.082 28.969 -17.109 1 85.31 31 ARG B C 1
ATOM 3009 O O . ARG B 1 31 ? 0.174 30.109 -17.578 1 85.31 31 ARG B O 1
ATOM 3016 N N . PHE B 1 32 ? 1.08 28.375 -16.625 1 89.81 32 PHE B N 1
ATOM 3017 C CA . PHE B 1 32 ? 2.455 28.828 -16.781 1 89.81 32 PHE B CA 1
ATOM 3018 C C . PHE B 1 32 ? 3.148 28.109 -17.922 1 89.81 32 PHE B C 1
ATOM 3020 O O . PHE B 1 32 ? 2.83 26.953 -18.219 1 89.81 32 PHE B O 1
ATOM 3027 N N . THR B 1 33 ? 4.023 28.781 -18.547 1 89.44 33 THR B N 1
ATOM 3028 C CA . THR B 1 33 ? 4.898 28.141 -19.516 1 89.44 33 THR B CA 1
ATOM 3029 C C . THR B 1 33 ? 6.164 27.625 -18.844 1 89.44 33 THR B C 1
ATOM 3031 O O . THR B 1 33 ? 6.508 28.047 -17.734 1 89.44 33 THR B O 1
ATOM 3034 N N . TYR B 1 34 ? 6.805 26.734 -19.531 1 90.5 34 TYR B N 1
ATOM 3035 C CA . TYR B 1 34 ? 8.055 26.219 -19 1 90.5 34 TYR B CA 1
ATOM 3036 C C . TYR B 1 34 ? 9.094 27.328 -18.859 1 90.5 34 TYR B C 1
ATOM 3038 O O . TYR B 1 34 ? 9.867 27.359 -17.906 1 90.5 34 TYR B O 1
ATOM 3046 N N . LYS B 1 35 ? 9.094 28.219 -19.812 1 91.06 35 LYS B N 1
ATOM 3047 C CA . LYS B 1 35 ? 10.008 29.359 -19.766 1 91.06 35 LYS B CA 1
ATOM 3048 C C . LYS B 1 35 ? 9.758 30.203 -18.531 1 91.06 35 LYS B C 1
ATOM 3050 O O . LYS B 1 35 ? 10.703 30.672 -17.891 1 91.06 35 LYS B O 1
ATOM 3055 N N . GLU B 1 36 ? 8.555 30.438 -18.281 1 91.75 36 GLU B N 1
ATOM 3056 C CA . GLU B 1 36 ? 8.188 31.188 -17.078 1 91.75 36 GLU B CA 1
ATOM 3057 C C . GLU B 1 36 ? 8.656 30.469 -15.812 1 91.75 36 GLU B C 1
ATOM 3059 O O . GLU B 1 36 ? 9.133 31.109 -14.867 1 91.75 36 GLU B O 1
ATOM 3064 N N . LEU B 1 37 ? 8.523 29.172 -15.781 1 92.5 37 LEU B N 1
ATOM 3065 C CA . LEU B 1 37 ? 8.938 28.375 -14.617 1 92.5 37 LEU B CA 1
ATOM 3066 C C . LEU B 1 37 ? 10.438 28.516 -14.383 1 92.5 37 LEU B C 1
ATOM 3068 O O . LEU B 1 37 ? 10.883 28.625 -13.234 1 92.5 37 LEU B O 1
ATOM 3072 N N . LYS B 1 38 ? 11.141 28.453 -15.469 1 92.75 38 LYS B N 1
ATOM 3073 C CA . LYS B 1 38 ? 12.594 28.609 -15.367 1 92.75 38 LYS B CA 1
ATOM 3074 C C . LYS B 1 38 ? 12.961 29.969 -14.773 1 92.75 38 LYS B C 1
ATOM 3076 O O . LYS B 1 38 ? 13.867 30.062 -13.953 1 92.75 38 LYS B O 1
ATOM 3081 N N . ARG B 1 39 ? 12.25 30.891 -15.219 1 93.56 39 ARG B N 1
ATOM 3082 C CA . ARG B 1 39 ? 12.5 32.25 -14.75 1 93.56 39 ARG B CA 1
ATOM 3083 C C . ARG B 1 39 ? 12.156 32.375 -13.266 1 93.56 39 ARG B C 1
ATOM 3085 O O . ARG B 1 39 ? 12.961 32.906 -12.484 1 93.56 39 ARG B O 1
ATOM 3092 N N . ILE B 1 40 ? 10.984 31.906 -12.945 1 92.56 40 ILE B N 1
ATOM 3093 C CA . ILE B 1 40 ? 10.5 32.125 -11.586 1 92.56 40 ILE B CA 1
ATOM 3094 C C . ILE B 1 40 ? 11.328 31.312 -10.602 1 92.56 40 ILE B C 1
ATOM 3096 O O . ILE B 1 40 ? 11.5 31.703 -9.445 1 92.56 40 ILE B O 1
ATOM 3100 N N . THR B 1 41 ? 11.883 30.172 -10.984 1 93.75 41 THR B N 1
ATOM 3101 C CA . THR B 1 41 ? 12.648 29.297 -10.094 1 93.75 41 THR B CA 1
ATOM 3102 C C . THR B 1 41 ? 14.141 29.562 -10.242 1 93.75 41 THR B C 1
ATOM 3104 O O . THR B 1 41 ? 14.961 28.828 -9.688 1 93.75 41 THR B O 1
ATOM 3107 N N . ASN B 1 42 ? 14.516 30.578 -11.023 1 93.31 42 ASN B N 1
ATOM 3108 C CA . ASN B 1 42 ? 15.93 30.812 -11.328 1 93.31 42 ASN B CA 1
ATOM 3109 C C . ASN B 1 42 ? 16.609 29.531 -11.828 1 93.31 42 ASN B C 1
ATOM 3111 O O . ASN B 1 42 ? 17.625 29.109 -11.289 1 93.31 42 ASN B O 1
ATOM 3115 N N . ASN B 1 43 ? 15.945 28.938 -12.812 1 92.69 43 ASN B N 1
ATOM 3116 C CA . ASN B 1 43 ? 16.422 27.719 -13.477 1 92.69 43 ASN B CA 1
ATOM 3117 C C . ASN B 1 43 ? 16.484 26.547 -12.508 1 92.69 43 ASN B C 1
ATOM 3119 O O . ASN B 1 43 ? 17.484 25.828 -12.477 1 92.69 43 ASN B O 1
ATOM 3123 N N . PHE B 1 44 ? 15.484 26.469 -11.68 1 89.31 44 PHE B N 1
ATOM 3124 C CA . PHE B 1 44 ? 15.312 25.344 -10.766 1 89.31 44 PHE B CA 1
ATOM 3125 C C . PHE B 1 44 ? 16.531 25.188 -9.875 1 89.31 44 PHE B C 1
ATOM 3127 O O . PHE B 1 44 ? 17.047 24.078 -9.711 1 89.31 44 PHE B O 1
ATOM 3134 N N . ASN B 1 45 ? 16.891 26.188 -9.258 1 86.25 45 ASN B N 1
ATOM 3135 C CA . ASN B 1 45 ? 18.141 26.266 -8.523 1 86.25 45 ASN B CA 1
ATOM 3136 C C . ASN B 1 45 ? 17.984 25.766 -7.094 1 86.25 45 ASN B C 1
ATOM 3138 O O . ASN B 1 45 ? 18.906 25.156 -6.539 1 86.25 45 ASN B O 1
ATOM 3142 N N . SER B 1 46 ? 16.797 26.016 -6.527 1 85.69 46 SER B N 1
ATOM 3143 C CA . SER B 1 46 ? 16.656 25.734 -5.102 1 85.69 46 SER B CA 1
ATOM 3144 C C . SER B 1 46 ? 15.562 24.688 -4.852 1 85.69 46 SER B C 1
ATOM 3146 O O . SER B 1 46 ? 14.383 24.969 -5.055 1 85.69 46 SER B O 1
ATOM 3148 N N . VAL B 1 47 ? 16.016 23.531 -4.312 1 85.5 47 VAL B N 1
ATOM 3149 C CA . VAL B 1 47 ? 15.094 22.453 -3.992 1 85.5 47 VAL B CA 1
ATOM 3150 C C . VAL B 1 47 ? 14.664 22.562 -2.529 1 85.5 47 VAL B C 1
ATOM 3152 O O . VAL B 1 47 ? 15.5 22.703 -1.638 1 85.5 47 VAL B O 1
ATOM 3155 N N . ILE B 1 48 ? 13.375 22.547 -2.268 1 82.75 48 ILE B N 1
ATOM 3156 C CA . ILE B 1 48 ? 12.891 22.688 -0.896 1 82.75 48 ILE B CA 1
ATOM 3157 C C . ILE B 1 48 ? 12.234 21.375 -0.452 1 82.75 48 ILE B C 1
ATOM 3159 O O . ILE B 1 48 ? 11.891 21.219 0.722 1 82.75 48 ILE B O 1
ATOM 3163 N N . GLY B 1 49 ? 11.992 20.547 -1.311 1 79.12 49 GLY B N 1
ATOM 3164 C CA . GLY B 1 49 ? 11.367 19.297 -0.932 1 79.12 49 GLY B CA 1
ATOM 3165 C C . GLY B 1 49 ? 11.508 18.219 -1.986 1 79.12 49 GLY B C 1
ATOM 3166 O O . GLY B 1 49 ? 11.711 18.516 -3.166 1 79.12 49 GLY B O 1
ATOM 3167 N N . ARG B 1 50 ? 11.594 16.969 -1.44 1 67.94 50 ARG B N 1
ATOM 3168 C CA . ARG B 1 50 ? 11.609 15.789 -2.301 1 67.94 50 ARG B CA 1
ATOM 3169 C C . ARG B 1 50 ? 10.492 14.82 -1.931 1 67.94 50 ARG B C 1
ATOM 3171 O O . ARG B 1 50 ? 10.305 14.5 -0.754 1 67.94 50 ARG B O 1
ATOM 3178 N N . GLY B 1 51 ? 9.516 14.828 -2.873 1 59.75 51 GLY B N 1
ATOM 3179 C CA . GLY B 1 51 ? 8.5 13.82 -2.6 1 59.75 51 GLY B CA 1
ATOM 3180 C C . GLY B 1 51 ? 8.508 12.688 -3.605 1 59.75 51 GLY B C 1
ATOM 3181 O O . GLY B 1 51 ? 9.352 12.641 -4.5 1 59.75 51 GLY B O 1
ATOM 3182 N N . GLY B 1 52 ? 7.762 11.602 -3.352 1 58.44 52 GLY B N 1
ATOM 3183 C CA . GLY B 1 52 ? 7.617 10.461 -4.242 1 58.44 52 GLY B CA 1
ATOM 3184 C C . GLY B 1 52 ? 7.285 10.852 -5.668 1 58.44 52 GLY B C 1
ATOM 3185 O O . GLY B 1 52 ? 7.562 10.102 -6.605 1 58.44 52 GLY B O 1
ATOM 3186 N N . PHE B 1 53 ? 6.824 12.062 -5.793 1 61.56 53 PHE B N 1
ATOM 3187 C CA . PHE B 1 53 ? 6.305 12.422 -7.109 1 61.56 53 PHE B CA 1
ATOM 3188 C C . PHE B 1 53 ? 7.215 13.438 -7.793 1 61.56 53 PHE B C 1
ATOM 3190 O O . PHE B 1 53 ? 6.977 13.805 -8.945 1 61.56 53 PHE B O 1
ATOM 3197 N N . GLY B 1 54 ? 8.203 13.898 -7.082 1 71.19 54 GLY B N 1
ATOM 3198 C CA . GLY B 1 54 ? 9.125 14.805 -7.742 1 71.19 54 GLY B CA 1
ATOM 3199 C C . GLY B 1 54 ? 9.711 15.844 -6.809 1 71.19 54 GLY B C 1
ATOM 3200 O O . GLY B 1 54 ? 9.406 15.859 -5.613 1 71.19 54 GLY B O 1
ATOM 3201 N N . LEU B 1 55 ? 10.453 16.703 -7.41 1 81.25 55 LEU B N 1
ATOM 3202 C CA . LEU B 1 55 ? 11.148 17.75 -6.668 1 81.25 55 LEU B CA 1
ATOM 3203 C C . LEU B 1 55 ? 10.289 19 -6.547 1 81.25 55 LEU B C 1
ATOM 3205 O O . LEU B 1 55 ? 9.484 19.297 -7.438 1 81.25 55 LEU B O 1
ATOM 3209 N N . VAL B 1 56 ? 10.445 19.641 -5.457 1 88.88 56 VAL B N 1
ATOM 3210 C CA . VAL B 1 56 ? 9.758 20.906 -5.246 1 88.88 56 VAL B CA 1
ATOM 3211 C C . VAL B 1 56 ? 10.781 22.047 -5.156 1 88.88 56 VAL B C 1
ATOM 3213 O O . VAL B 1 56 ? 11.734 21.969 -4.383 1 88.88 56 VAL B O 1
ATOM 3216 N N . TYR B 1 57 ? 10.578 23.094 -5.953 1 91.12 57 TYR B N 1
ATOM 3217 C CA . TYR B 1 57 ? 11.477 24.234 -6.004 1 91.12 57 TYR B CA 1
ATOM 3218 C C . TYR B 1 57 ? 10.797 25.484 -5.445 1 91.12 57 TYR B C 1
ATOM 3220 O O . TYR B 1 57 ? 9.578 25.625 -5.527 1 91.12 57 TYR B O 1
ATOM 3228 N N . VAL B 1 58 ? 11.68 26.312 -4.879 1 93.5 58 VAL B N 1
ATOM 3229 C CA . VAL B 1 58 ? 11.164 27.625 -4.508 1 93.5 58 VAL B CA 1
ATOM 3230 C C . VAL B 1 58 ? 11.258 28.578 -5.699 1 93.5 58 VAL B C 1
ATOM 3232 O O . VAL B 1 58 ? 12.234 28.547 -6.453 1 93.5 58 VAL B O 1
ATOM 3235 N N . GLY B 1 59 ? 10.211 29.297 -5.902 1 93.31 59 GLY B N 1
ATOM 3236 C CA . GLY B 1 59 ? 10.18 30.328 -6.941 1 93.31 59 GLY B CA 1
ATOM 3237 C C . GLY B 1 59 ? 9.656 31.656 -6.449 1 93.31 59 GLY B C 1
ATOM 3238 O O . GLY B 1 59 ? 9.195 31.766 -5.312 1 93.31 59 GLY B O 1
ATOM 3239 N N . CYS B 1 60 ? 9.859 32.656 -7.344 1 93.94 60 CYS B N 1
ATOM 3240 C CA . CYS B 1 60 ? 9.367 34 -7.07 1 93.94 60 CYS B CA 1
ATOM 3241 C C . CYS B 1 60 ? 8.617 34.562 -8.273 1 93.94 60 CYS B C 1
ATOM 3243 O O . CYS B 1 60 ? 9.18 34.625 -9.367 1 93.94 60 CYS B O 1
ATOM 3245 N N . LEU B 1 61 ? 7.398 34.906 -8.008 1 92.38 61 LEU B N 1
ATOM 3246 C CA . LEU B 1 61 ? 6.605 35.531 -9.078 1 92.38 61 LEU B CA 1
ATOM 3247 C C . LEU B 1 61 ? 7.043 36.969 -9.344 1 92.38 61 LEU B C 1
ATOM 3249 O O . LEU B 1 61 ? 7.875 37.5 -8.617 1 92.38 61 LEU B O 1
ATOM 3253 N N . GLU B 1 62 ? 6.496 37.469 -10.398 1 88.25 62 GLU B N 1
ATOM 3254 C CA . GLU B 1 62 ? 6.852 38.844 -10.805 1 88.25 62 GLU B CA 1
ATOM 3255 C C . GLU B 1 62 ? 6.492 39.844 -9.719 1 88.25 62 GLU B C 1
ATOM 3257 O O . GLU B 1 62 ? 7.191 40.844 -9.539 1 88.25 62 GLU B O 1
ATOM 3262 N N . ASN B 1 63 ? 5.488 39.562 -8.969 1 88.81 63 ASN B N 1
ATOM 3263 C CA . ASN B 1 63 ? 5.039 40.469 -7.918 1 88.81 63 ASN B CA 1
ATOM 3264 C C . ASN B 1 63 ? 5.816 40.25 -6.621 1 88.81 63 ASN B C 1
ATOM 3266 O O . ASN B 1 63 ? 5.523 40.906 -5.609 1 88.81 63 ASN B O 1
ATOM 3270 N N . GLY B 1 64 ? 6.73 39.344 -6.629 1 90.56 64 GLY B N 1
ATOM 3271 C CA . GLY B 1 64 ? 7.582 39.094 -5.473 1 90.56 64 GLY B CA 1
ATOM 3272 C C . GLY B 1 64 ? 7.094 37.969 -4.582 1 90.56 64 GLY B C 1
ATOM 3273 O O . GLY B 1 64 ? 7.781 37.594 -3.643 1 90.56 64 GLY B O 1
ATOM 3274 N N . ALA B 1 65 ? 5.941 37.562 -4.859 1 90.56 65 ALA B N 1
ATOM 3275 C CA . ALA B 1 65 ? 5.383 36.5 -4.039 1 90.56 65 ALA B CA 1
ATOM 3276 C C . ALA B 1 65 ? 6.176 35.188 -4.207 1 90.56 65 ALA B C 1
ATOM 3278 O O . ALA B 1 65 ? 6.504 34.812 -5.328 1 90.56 65 ALA B O 1
ATOM 3279 N N . LEU B 1 66 ? 6.48 34.594 -3.068 1 92.94 66 LEU B N 1
ATOM 3280 C CA . LEU B 1 66 ? 7.164 33.312 -3.113 1 92.94 66 LEU B CA 1
ATOM 3281 C C . LEU B 1 66 ? 6.184 32.188 -3.438 1 92.94 66 LEU B C 1
ATOM 3283 O O . LEU B 1 66 ? 5.031 32.219 -2.998 1 92.94 66 LEU B O 1
ATOM 3287 N N . VAL B 1 67 ? 6.723 31.234 -4.242 1 93.94 67 VAL B N 1
ATOM 3288 C CA . VAL B 1 67 ? 5.875 30.109 -4.629 1 93.94 67 VAL B CA 1
ATOM 3289 C C . VAL B 1 67 ? 6.668 28.812 -4.543 1 93.94 67 VAL B C 1
ATOM 3291 O O . VAL B 1 67 ? 7.898 28.828 -4.469 1 93.94 67 VAL B O 1
ATOM 3294 N N . ALA B 1 68 ? 5.965 27.719 -4.383 1 93.44 68 ALA B N 1
ATOM 3295 C CA . ALA B 1 68 ? 6.535 26.375 -4.465 1 93.44 68 ALA B CA 1
ATOM 3296 C C . ALA B 1 68 ? 6.164 25.703 -5.781 1 93.44 68 ALA B C 1
ATOM 3298 O O . ALA B 1 68 ? 4.984 25.609 -6.129 1 93.44 68 ALA B O 1
ATOM 3299 N N . VAL B 1 69 ? 7.164 25.25 -6.492 1 91.69 69 VAL B N 1
ATOM 3300 C CA . VAL B 1 69 ? 6.957 24.625 -7.801 1 91.69 69 VAL B CA 1
ATOM 3301 C C . VAL B 1 69 ? 7.273 23.141 -7.719 1 91.69 69 VAL B C 1
ATOM 3303 O O . VAL B 1 69 ? 8.438 22.75 -7.598 1 91.69 69 VAL B O 1
ATOM 3306 N N . LYS B 1 70 ? 6.227 22.297 -7.805 1 87.69 70 LYS B N 1
ATOM 3307 C CA . LYS B 1 70 ? 6.387 20.859 -7.832 1 87.69 70 LYS B CA 1
ATOM 3308 C C . LYS B 1 70 ? 6.539 20.344 -9.258 1 87.69 70 LYS B C 1
ATOM 3310 O O . LYS B 1 70 ? 5.625 20.484 -10.078 1 87.69 70 LYS B O 1
ATOM 3315 N N . MET B 1 71 ? 7.738 19.812 -9.477 1 85.25 71 MET B N 1
ATOM 3316 C CA . MET B 1 71 ? 8.016 19.281 -10.812 1 85.25 71 MET B CA 1
ATOM 3317 C C . MET B 1 71 ? 7.871 17.766 -10.836 1 85.25 71 MET B C 1
ATOM 3319 O O . MET B 1 71 ? 8.336 17.078 -9.93 1 85.25 71 MET B O 1
ATOM 3323 N N . ARG B 1 72 ? 7.223 17.359 -11.867 1 75.44 72 ARG B N 1
ATOM 3324 C CA . ARG B 1 72 ? 7.094 15.906 -12.031 1 75.44 72 ARG B CA 1
ATOM 3325 C C . ARG B 1 72 ? 8.414 15.289 -12.469 1 75.44 72 ARG B C 1
ATOM 3327 O O . ARG B 1 72 ? 9.109 15.844 -13.32 1 75.44 72 ARG B O 1
ATOM 3334 N N . SER B 1 73 ? 8.828 14.281 -11.633 1 61.81 73 SER B N 1
ATOM 3335 C CA . SER B 1 73 ? 10.031 13.594 -12.086 1 61.81 73 SER B CA 1
ATOM 3336 C C . SER B 1 73 ? 9.758 12.781 -13.344 1 61.81 73 SER B C 1
ATOM 3338 O O . SER B 1 73 ? 8.672 12.203 -13.5 1 61.81 73 SER B O 1
ATOM 3340 N N . GLU B 1 74 ? 10.562 12.961 -14.383 1 56.03 74 GLU B N 1
ATOM 3341 C CA . GLU B 1 74 ? 10.453 12.18 -15.617 1 56.03 74 GLU B CA 1
ATOM 3342 C C . GLU B 1 74 ? 10.375 10.68 -15.312 1 56.03 74 GLU B C 1
ATOM 3344 O O . GLU B 1 74 ? 9.773 9.922 -16.078 1 56.03 74 GLU B O 1
ATOM 3349 N N . THR B 1 75 ? 11 10.367 -14.219 1 50.62 75 THR B N 1
ATOM 3350 C CA . THR B 1 75 ? 11.164 8.945 -13.945 1 50.62 75 THR B CA 1
ATOM 3351 C C . THR B 1 75 ? 9.953 8.398 -13.203 1 50.62 75 THR B C 1
ATOM 3353 O O . THR B 1 75 ? 9.812 7.184 -13.047 1 50.62 75 THR B O 1
ATOM 3356 N N . SER B 1 76 ? 8.961 9.32 -12.836 1 49.41 76 SER B N 1
ATOM 3357 C CA . SER B 1 76 ? 7.918 8.797 -11.961 1 49.41 76 SER B CA 1
ATOM 3358 C C . SER B 1 76 ? 6.582 8.703 -12.695 1 49.41 76 SER B C 1
ATOM 3360 O O . SER B 1 76 ? 5.949 9.727 -12.977 1 49.41 76 SER B O 1
ATOM 3362 N N . SER B 1 77 ? 6.305 7.789 -13.5 1 47.12 77 SER B N 1
ATOM 3363 C CA . SER B 1 77 ? 5.039 7.695 -14.227 1 47.12 77 SER B CA 1
ATOM 3364 C C . SER B 1 77 ? 3.852 7.789 -13.273 1 47.12 77 SER B C 1
ATOM 3366 O O . SER B 1 77 ? 2.83 8.391 -13.609 1 47.12 77 SER B O 1
ATOM 3368 N N . GLN B 1 78 ? 3.691 6.902 -12.156 1 50.44 78 GLN B N 1
ATOM 3369 C CA . GLN B 1 78 ? 2.609 7.098 -11.195 1 50.44 78 GLN B CA 1
ATOM 3370 C C . GLN B 1 78 ? 2.373 8.578 -10.93 1 50.44 78 GLN B C 1
ATOM 3372 O O . GLN B 1 78 ? 1.248 8.992 -10.648 1 50.44 78 GLN B O 1
ATOM 3377 N N . GLY B 1 79 ? 3.338 9.219 -11.555 1 57.38 79 GLY B N 1
ATOM 3378 C CA . GLY B 1 79 ? 3.42 10.625 -11.203 1 57.38 79 GLY B CA 1
ATOM 3379 C C . GLY B 1 79 ? 2.482 11.5 -12.016 1 57.38 79 GLY B C 1
ATOM 3380 O O . GLY B 1 79 ? 1.872 12.43 -11.484 1 57.38 79 GLY B O 1
ATOM 3381 N N . ASN B 1 80 ? 2.01 10.859 -13.227 1 64.19 80 ASN B N 1
ATOM 3382 C CA . ASN B 1 80 ? 1.21 11.758 -14.055 1 64.19 80 ASN B CA 1
ATOM 3383 C C . ASN B 1 80 ? -0.247 11.789 -13.602 1 64.19 80 ASN B C 1
ATOM 3385 O O . ASN B 1 80 ? -0.851 12.859 -13.516 1 64.19 80 ASN B O 1
ATOM 3389 N N . THR B 1 81 ? -0.72 10.547 -13.375 1 66.5 81 THR B N 1
ATOM 3390 C CA . THR B 1 81 ? -2.111 10.461 -12.945 1 66.5 81 THR B CA 1
ATOM 3391 C C . THR B 1 81 ? -2.318 11.18 -11.625 1 66.5 81 THR B C 1
ATOM 3393 O O . THR B 1 81 ? -3.293 11.922 -11.453 1 66.5 81 THR B O 1
ATOM 3396 N N . GLU B 1 82 ? -1.383 11 -10.828 1 70.62 82 GLU B N 1
ATOM 3397 C CA . GLU B 1 82 ? -1.488 11.641 -9.523 1 70.62 82 GLU B CA 1
ATOM 3398 C C . GLU B 1 82 ? -1.353 13.156 -9.641 1 70.62 82 GLU B C 1
ATOM 3400 O O . GLU B 1 82 ? -2.031 13.898 -8.93 1 70.62 82 GLU B O 1
ATOM 3405 N N . PHE B 1 83 ? -0.504 13.539 -10.531 1 70.25 83 PHE B N 1
ATOM 3406 C CA . PHE B 1 83 ? -0.279 14.969 -10.75 1 70.25 83 PHE B CA 1
ATOM 3407 C C . PHE B 1 83 ? -1.526 15.633 -11.312 1 70.25 83 PHE B C 1
ATOM 3409 O O . PHE B 1 83 ? -1.932 16.703 -10.844 1 70.25 83 PHE B O 1
ATOM 3416 N N . LEU B 1 84 ? -2.098 14.992 -12.273 1 73.25 84 LEU B N 1
ATOM 3417 C CA . LEU B 1 84 ? -3.299 15.539 -12.891 1 73.25 84 LEU B CA 1
ATOM 3418 C C . LEU B 1 84 ? -4.469 15.531 -11.914 1 73.25 84 LEU B C 1
ATOM 3420 O O . LEU B 1 84 ? -5.25 16.484 -11.867 1 73.25 84 LEU B O 1
ATOM 3424 N N . ALA B 1 85 ? -4.484 14.484 -11.164 1 73.56 85 ALA B N 1
ATOM 3425 C CA . ALA B 1 85 ? -5.527 14.406 -10.148 1 73.56 85 ALA B CA 1
ATOM 3426 C C . ALA B 1 85 ? -5.387 15.531 -9.125 1 73.56 85 ALA B C 1
ATOM 3428 O O . ALA B 1 85 ? -6.379 16.156 -8.734 1 73.56 85 ALA B O 1
ATOM 3429 N N . GLU B 1 86 ? -4.211 15.719 -8.758 1 79 86 GLU B N 1
ATOM 3430 C CA . GLU B 1 86 ? -3.943 16.781 -7.797 1 79 86 GLU B CA 1
ATOM 3431 C C . GLU B 1 86 ? -4.391 18.141 -8.336 1 79 86 GLU B C 1
ATOM 3433 O O . GLU B 1 86 ? -5.074 18.891 -7.645 1 79 86 GLU B O 1
ATOM 3438 N N . ALA B 1 87 ? -4.074 18.406 -9.547 1 75.69 87 ALA B N 1
ATOM 3439 C CA . ALA B 1 87 ? -4.441 19.688 -10.164 1 75.69 87 ALA B CA 1
ATOM 3440 C C . ALA B 1 87 ? -5.957 19.828 -10.25 1 75.69 87 ALA B C 1
ATOM 3442 O O . ALA B 1 87 ? -6.504 20.891 -9.969 1 75.69 87 ALA B O 1
ATOM 3443 N N . GLN B 1 88 ? -6.562 18.766 -10.547 1 78.38 88 GLN B N 1
ATOM 3444 C CA . GLN B 1 88 ? -8.016 18.797 -10.719 1 78.38 88 GLN B CA 1
ATOM 3445 C C . GLN B 1 88 ? -8.719 19.016 -9.383 1 78.38 88 GLN B C 1
ATOM 3447 O O . GLN B 1 88 ? -9.656 19.828 -9.305 1 78.38 88 GLN B O 1
ATOM 3452 N N . HIS B 1 89 ? -8.25 18.391 -8.422 1 80.56 89 HIS B N 1
ATOM 3453 C CA . HIS B 1 89 ? -8.898 18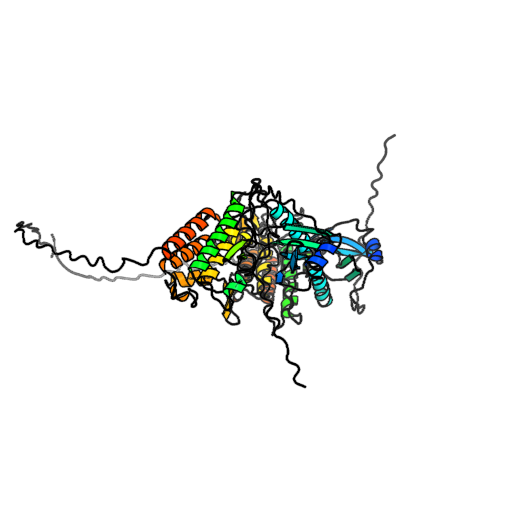.5 -7.117 1 80.56 89 HIS B CA 1
ATOM 3454 C C . HIS B 1 89 ? -8.625 19.875 -6.488 1 80.56 89 HIS B C 1
ATOM 3456 O O . HIS B 1 89 ? -9.531 20.484 -5.926 1 80.56 89 HIS B O 1
ATOM 3462 N N . LEU B 1 90 ? -7.418 20.266 -6.609 1 80.31 90 LEU B N 1
ATOM 3463 C CA . LEU B 1 90 ? -7.043 21.531 -5.98 1 80.31 90 LEU B CA 1
ATOM 3464 C C . LEU B 1 90 ? -7.684 22.703 -6.703 1 80.31 90 LEU B C 1
ATOM 3466 O O . LEU B 1 90 ? -7.855 23.781 -6.121 1 80.31 90 LEU B O 1
ATOM 3470 N N . ALA B 1 91 ? -7.984 22.5 -7.945 1 76.75 91 ALA B N 1
ATOM 3471 C CA . ALA B 1 91 ? -8.641 23.562 -8.695 1 76.75 91 ALA B CA 1
ATOM 3472 C C . ALA B 1 91 ? -10.055 23.812 -8.18 1 76.75 91 ALA B C 1
ATOM 3474 O O . ALA B 1 91 ? -10.602 24.906 -8.336 1 76.75 91 ALA B O 1
ATOM 3475 N N . ARG B 1 92 ? -10.602 22.859 -7.48 1 77.25 92 ARG B N 1
ATOM 3476 C CA . ARG B 1 92 ? -12.008 22.922 -7.09 1 77.25 92 ARG B CA 1
ATOM 3477 C C . ARG B 1 92 ? -12.156 23.234 -5.605 1 77.25 92 ARG B C 1
ATOM 3479 O O . ARG B 1 92 ? -13.234 23.609 -5.148 1 77.25 92 ARG B O 1
ATOM 3486 N N . VAL B 1 93 ? -11.055 23.109 -4.914 1 83.75 93 VAL B N 1
ATOM 3487 C CA . VAL B 1 93 ? -11.188 23.203 -3.463 1 83.75 93 VAL B CA 1
ATOM 3488 C C . VAL B 1 93 ? -10.508 24.484 -2.963 1 83.75 93 VAL B C 1
ATOM 3490 O O . VAL B 1 93 ? -9.406 24.812 -3.402 1 83.75 93 VAL B O 1
ATOM 3493 N N . HIS B 1 94 ? -11.297 25.281 -2.182 1 86.5 94 HIS B N 1
ATOM 3494 C CA . HIS B 1 94 ? -10.766 26.484 -1.552 1 86.5 94 HIS B CA 1
ATOM 3495 C C . HIS B 1 94 ? -11.094 26.516 -0.063 1 86.5 94 HIS B C 1
ATOM 3497 O O . HIS B 1 94 ? -12.266 26.547 0.319 1 86.5 94 HIS B O 1
ATOM 3503 N N . HIS B 1 95 ? -10.125 26.422 0.684 1 92.75 95 HIS B N 1
ATOM 3504 C CA . HIS B 1 95 ? -10.242 26.469 2.137 1 92.75 95 HIS B CA 1
ATOM 3505 C C . HIS B 1 95 ? -8.961 26.984 2.779 1 92.75 95 HIS B C 1
ATOM 3507 O O . HIS B 1 95 ? -7.863 26.719 2.293 1 92.75 95 HIS B O 1
ATOM 3513 N N . LYS B 1 96 ? -9.094 27.688 3.848 1 94.88 96 LYS B N 1
ATOM 3514 C CA . LYS B 1 96 ? -7.953 28.312 4.5 1 94.88 96 LYS B CA 1
ATOM 3515 C C . LYS B 1 96 ? -6.949 27.266 4.984 1 94.88 96 LYS B C 1
ATOM 3517 O O . LYS B 1 96 ? -5.77 27.578 5.176 1 94.88 96 LYS B O 1
ATOM 3522 N N . ASN B 1 97 ? -7.367 26.031 5.242 1 97.31 97 ASN B N 1
ATOM 3523 C CA . ASN B 1 97 ? -6.492 24.984 5.773 1 97.31 97 ASN B CA 1
ATOM 3524 C C . ASN B 1 97 ? -6.078 24 4.691 1 97.31 97 ASN B C 1
ATOM 3526 O O . ASN B 1 97 ? -5.648 22.891 4.996 1 97.31 97 ASN B O 1
ATOM 3530 N N . LEU B 1 98 ? -6.25 24.359 3.438 1 95.62 98 LEU B N 1
ATOM 3531 C CA . LEU B 1 98 ? -5.73 23.641 2.283 1 95.62 98 LEU B CA 1
ATOM 3532 C C . LEU B 1 98 ? -4.77 24.5 1.479 1 95.62 98 LEU B C 1
ATOM 3534 O O . LEU B 1 98 ? -5.023 25.703 1.285 1 95.62 98 LEU B O 1
ATOM 3538 N N . VAL B 1 99 ? -3.721 23.875 1.079 1 94.12 99 VAL B N 1
ATOM 3539 C CA . VAL B 1 99 ? -2.746 24.641 0.301 1 94.12 99 VAL B CA 1
ATOM 3540 C C . VAL B 1 99 ? -3.393 25.141 -0.985 1 94.12 99 VAL B C 1
ATOM 3542 O O . VAL B 1 99 ? -4.164 24.422 -1.626 1 94.12 99 VAL B O 1
ATOM 3545 N N . PHE B 1 100 ? -2.979 26.266 -1.307 1 90.19 100 PHE B N 1
ATOM 3546 C CA . PHE B 1 100 ? -3.578 26.938 -2.455 1 90.19 100 PHE B CA 1
ATOM 3547 C C . PHE B 1 100 ? -2.773 26.672 -3.721 1 90.19 100 PHE B C 1
ATOM 3549 O O . PHE B 1 100 ? -1.551 26.828 -3.732 1 90.19 100 PHE B O 1
ATOM 3556 N N . LEU B 1 101 ? -3.482 26.203 -4.754 1 90.12 101 LEU B N 1
ATOM 3557 C CA . LEU B 1 101 ? -2.871 26.031 -6.066 1 90.12 101 LEU B CA 1
ATOM 3558 C C . LEU B 1 101 ? -2.914 27.328 -6.867 1 90.12 101 LEU B C 1
ATOM 3560 O O . LEU B 1 101 ? -3.994 27.828 -7.172 1 90.12 101 LEU B O 1
ATOM 3564 N N . ILE B 1 102 ? -1.795 27.781 -7.207 1 88.81 102 ILE B N 1
ATOM 3565 C CA . ILE B 1 102 ? -1.705 29.047 -7.926 1 88.81 102 ILE B CA 1
ATOM 3566 C C . ILE B 1 102 ? -1.857 28.797 -9.422 1 88.81 102 ILE B C 1
ATOM 3568 O O . ILE B 1 102 ? -2.514 29.578 -10.125 1 88.81 102 ILE B O 1
ATOM 3572 N N . GLY B 1 103 ? -1.213 27.75 -9.867 1 88.56 103 GLY B N 1
ATOM 3573 C CA . GLY B 1 103 ? -1.283 27.453 -11.281 1 88.56 103 GLY B CA 1
ATOM 3574 C C . GLY B 1 103 ? -0.588 26.156 -11.656 1 88.56 103 GLY B C 1
ATOM 3575 O O . GLY B 1 103 ? -0.266 25.344 -10.781 1 88.56 103 GLY B O 1
ATOM 3576 N N . TYR B 1 104 ? -0.58 25.922 -13.016 1 87.44 104 TYR B N 1
ATOM 3577 C CA . TYR B 1 104 ? 0.045 24.703 -13.508 1 87.44 104 TYR B CA 1
ATOM 3578 C C . TYR B 1 104 ? 0.762 24.938 -14.828 1 87.44 104 TYR B C 1
ATOM 3580 O O . TYR B 1 104 ? 0.521 25.953 -15.492 1 87.44 104 TYR B O 1
ATOM 3588 N N . CYS B 1 105 ? 1.723 24.109 -15.031 1 87.38 105 CYS B N 1
ATOM 3589 C CA . CYS B 1 105 ? 2.41 24.078 -16.312 1 87.38 105 CYS B CA 1
ATOM 3590 C C . CYS B 1 105 ? 2.262 22.719 -16.984 1 87.38 105 CYS B C 1
ATOM 3592 O O . CYS B 1 105 ? 2.512 21.688 -16.359 1 87.38 105 CYS B O 1
ATOM 3594 N N . LYS B 1 106 ? 1.701 22.734 -18.141 1 81 106 LYS B N 1
ATOM 3595 C CA . LYS B 1 106 ? 1.584 21.5 -18.938 1 81 106 LYS B CA 1
ATOM 3596 C C . LYS B 1 106 ? 2.238 21.672 -20.297 1 81 106 LYS B C 1
ATOM 3598 O O . LYS B 1 106 ? 1.72 22.375 -21.156 1 81 106 LYS B O 1
ATOM 3603 N N . ASP B 1 107 ? 3.426 21.188 -20.312 1 74.75 107 ASP B N 1
ATOM 3604 C CA . ASP B 1 107 ? 4.137 21.172 -21.578 1 74.75 107 ASP B CA 1
ATOM 3605 C C . ASP B 1 107 ? 4.566 19.75 -21.938 1 74.75 107 ASP B C 1
ATOM 3607 O O . ASP B 1 107 ? 4.812 18.922 -21.047 1 74.75 107 ASP B O 1
ATOM 3611 N N . LYS B 1 108 ? 4.254 19.172 -23.109 1 64.69 108 LYS B N 1
ATOM 3612 C CA . LYS B 1 108 ? 4.465 17.828 -23.625 1 64.69 108 LYS B CA 1
ATOM 3613 C C . LYS B 1 108 ? 5.426 17.047 -22.734 1 64.69 108 LYS B C 1
ATOM 3615 O O . LYS B 1 108 ? 5.152 15.898 -22.375 1 64.69 108 LYS B O 1
ATOM 3620 N N . LYS B 1 109 ? 6.609 17.688 -22.234 1 68 109 LYS B N 1
ATOM 3621 C CA . LYS B 1 109 ? 7.629 16.938 -21.5 1 68 109 LYS B CA 1
ATOM 3622 C C . LYS B 1 109 ? 7.617 17.281 -20.016 1 68 109 LYS B C 1
ATOM 3624 O O . LYS B 1 109 ? 8.172 16.562 -19.203 1 68 109 LYS B O 1
ATOM 3629 N N . HIS B 1 110 ? 6.887 18.469 -19.75 1 74.31 110 HIS B N 1
ATOM 3630 C CA . HIS B 1 110 ? 7.023 18.953 -18.391 1 74.31 110 HIS B CA 1
ATOM 3631 C C . HIS B 1 110 ? 5.66 19.219 -17.766 1 74.31 110 HIS B C 1
ATOM 3633 O O . HIS B 1 110 ? 4.84 19.953 -18.328 1 74.31 110 HIS B O 1
ATOM 3639 N N . LEU B 1 111 ? 5.363 18.547 -16.672 1 81.44 111 LEU B N 1
ATOM 3640 C CA . LEU B 1 111 ? 4.184 18.812 -15.852 1 81.44 111 LEU B CA 1
ATOM 3641 C C . LEU B 1 111 ? 4.578 19.328 -14.477 1 81.44 111 LEU B C 1
ATOM 3643 O O . LEU B 1 111 ? 5.418 18.734 -13.797 1 81.44 111 LEU B O 1
ATOM 3647 N N . SER B 1 112 ? 4.082 20.562 -14.203 1 87.88 112 SER B N 1
ATOM 3648 C CA . SER B 1 112 ? 4.414 21.172 -12.914 1 87.88 112 SER B CA 1
ATOM 3649 C C . SER B 1 112 ? 3.188 21.797 -12.266 1 87.88 112 SER B C 1
ATOM 3651 O O . SER B 1 112 ? 2.275 22.25 -12.961 1 87.88 112 SER B O 1
ATOM 3653 N N . LEU B 1 113 ? 3.168 21.812 -11 1 89.25 113 LEU B N 1
ATOM 3654 C CA . LEU B 1 113 ? 2.156 22.5 -10.203 1 89.25 113 LEU B CA 1
ATOM 3655 C C . LEU B 1 113 ? 2.785 23.609 -9.375 1 89.25 113 LEU B C 1
ATOM 3657 O O . LEU B 1 113 ? 3.855 23.422 -8.789 1 89.25 113 LEU B O 1
ATOM 3661 N N . ILE B 1 114 ? 2.201 24.766 -9.344 1 90.88 114 ILE B N 1
ATOM 3662 C CA . ILE B 1 114 ? 2.695 25.922 -8.602 1 90.88 114 ILE B CA 1
ATOM 3663 C C . ILE B 1 114 ? 1.775 26.203 -7.418 1 90.88 114 ILE B C 1
ATOM 3665 O O . ILE B 1 114 ? 0.577 26.422 -7.598 1 90.88 114 ILE B O 1
ATOM 3669 N N . TYR B 1 115 ? 2.406 26.219 -6.223 1 92.12 115 TYR B N 1
ATOM 3670 C CA . TYR B 1 115 ? 1.65 26.406 -4.988 1 92.12 115 TYR B CA 1
ATOM 3671 C C . TYR B 1 115 ? 2.123 27.656 -4.242 1 92.12 115 TYR B C 1
ATOM 3673 O O . TYR B 1 115 ? 3.205 28.172 -4.52 1 92.12 115 TYR B O 1
ATOM 3681 N N . GLU B 1 116 ? 1.238 28.109 -3.369 1 92.5 116 GLU B N 1
ATOM 3682 C CA . GLU B 1 116 ? 1.726 29.078 -2.385 1 92.5 116 GLU B CA 1
ATOM 3683 C C . GLU B 1 116 ? 2.883 28.5 -1.575 1 92.5 116 GLU B C 1
ATOM 3685 O O . GLU B 1 116 ? 2.912 27.297 -1.294 1 92.5 116 GLU B O 1
ATOM 3690 N N . TYR B 1 117 ? 3.764 29.312 -1.275 1 93.06 117 TYR B N 1
ATOM 3691 C CA . TYR B 1 117 ? 4.941 28.891 -0.519 1 93.06 117 TYR B CA 1
ATOM 3692 C C . TYR B 1 117 ? 4.66 28.906 0.979 1 93.06 117 TYR B C 1
ATOM 3694 O O . TYR B 1 117 ? 4.043 29.844 1.494 1 93.06 117 TYR B O 1
ATOM 3702 N N . MET B 1 118 ? 5.043 27.875 1.663 1 92.94 118 MET B N 1
ATOM 3703 C CA . MET B 1 118 ? 4.93 27.766 3.115 1 92.94 118 MET B CA 1
ATOM 3704 C C . MET B 1 118 ? 6.297 27.906 3.777 1 92.94 118 MET B C 1
ATOM 3706 O O . MET B 1 118 ? 7.117 26.984 3.721 1 92.94 118 MET B O 1
ATOM 3710 N N . ASP B 1 119 ? 6.465 28.891 4.578 1 90.69 119 ASP B N 1
ATOM 3711 C CA . ASP B 1 119 ? 7.77 29.328 5.066 1 90.69 119 ASP B CA 1
ATOM 3712 C C . ASP B 1 119 ? 8.312 28.375 6.121 1 90.69 119 ASP B C 1
ATOM 3714 O O . ASP B 1 119 ? 9.531 28.203 6.246 1 90.69 119 ASP B O 1
ATOM 3718 N N . GLU B 1 120 ? 7.445 27.781 6.883 1 92.69 120 GLU B N 1
ATOM 3719 C CA . GLU B 1 120 ? 7.91 26.969 8 1 92.69 120 GLU B CA 1
ATOM 3720 C C . GLU B 1 120 ? 8.039 25.5 7.598 1 92.69 120 GLU B C 1
ATOM 3722 O O . GLU B 1 120 ? 8.312 24.641 8.438 1 92.69 120 GLU B O 1
ATOM 3727 N N . GLY B 1 121 ? 7.773 25.172 6.301 1 91.5 121 GLY B N 1
ATOM 3728 C CA . GLY B 1 121 ? 7.941 23.812 5.82 1 91.5 121 GLY B CA 1
ATOM 3729 C C . GLY B 1 121 ? 6.848 22.875 6.297 1 91.5 121 GLY B C 1
ATOM 3730 O O . GLY B 1 121 ? 5.719 23.297 6.539 1 91.5 121 GLY B O 1
ATOM 3731 N N . ASN B 1 122 ? 7.203 21.609 6.34 1 93.88 122 ASN B N 1
ATOM 3732 C CA . ASN B 1 122 ? 6.195 20.625 6.719 1 93.88 122 ASN B CA 1
ATOM 3733 C C . ASN B 1 122 ? 6.277 20.281 8.203 1 93.88 122 ASN B C 1
ATOM 3735 O O . ASN B 1 122 ? 7.312 20.5 8.836 1 93.88 122 ASN B O 1
ATOM 3739 N N . LEU B 1 123 ? 5.203 19.781 8.703 1 97.19 123 LEU B N 1
ATOM 3740 C CA . LEU B 1 123 ? 5.07 19.484 10.125 1 97.19 123 LEU B CA 1
ATOM 3741 C C . LEU B 1 123 ? 6.09 18.422 10.547 1 97.19 123 LEU B C 1
ATOM 3743 O O . LEU B 1 123 ? 6.637 18.5 11.648 1 97.19 123 LEU B O 1
ATOM 3747 N N . GLU B 1 124 ? 6.332 17.469 9.727 1 94.75 124 GLU B N 1
ATOM 3748 C CA . GLU B 1 124 ? 7.273 16.391 10.023 1 94.75 124 GLU B CA 1
ATOM 3749 C C . GLU B 1 124 ? 8.656 16.938 10.367 1 94.75 124 GLU B C 1
ATOM 3751 O O . GLU B 1 124 ? 9.234 16.594 11.398 1 94.75 124 GLU B O 1
ATOM 3756 N N . ASP B 1 125 ? 9.164 17.781 9.578 1 92.06 125 ASP B N 1
ATOM 3757 C CA . ASP B 1 125 ? 10.484 18.375 9.773 1 92.06 125 ASP B CA 1
ATOM 3758 C C . ASP B 1 125 ? 10.477 19.391 10.922 1 92.06 125 ASP B C 1
ATOM 3760 O O . ASP B 1 125 ? 11.438 19.469 11.68 1 92.06 125 ASP B O 1
ATOM 3764 N N . ARG B 1 126 ? 9.414 20.125 11 1 94.12 126 ARG B N 1
ATOM 3765 C CA . ARG B 1 126 ? 9.305 21.141 12.031 1 94.12 126 ARG B CA 1
ATOM 3766 C C . ARG B 1 126 ? 9.312 20.531 13.422 1 94.12 126 ARG B C 1
ATOM 3768 O O . ARG B 1 126 ? 9.875 21.094 14.359 1 94.12 126 ARG B O 1
ATOM 3775 N N . LEU B 1 127 ? 8.656 19.406 13.562 1 94.69 127 LEU B N 1
ATOM 3776 C CA . LEU B 1 127 ? 8.586 18.703 14.844 1 94.69 127 LEU B CA 1
ATOM 3777 C C . LEU B 1 127 ? 9.969 18.219 15.273 1 94.69 127 LEU B C 1
ATOM 3779 O O . LEU B 1 127 ? 10.258 18.109 16.469 1 94.69 127 LEU B O 1
ATOM 3783 N N . ARG B 1 128 ? 10.797 17.938 14.328 1 88.56 128 ARG B N 1
ATOM 3784 C CA . ARG B 1 128 ? 12.109 17.375 14.602 1 88.56 128 ARG B CA 1
ATOM 3785 C C . ARG B 1 128 ? 13.18 18.469 14.633 1 88.56 128 ARG B C 1
ATOM 3787 O O . ARG B 1 128 ? 14.336 18.203 14.961 1 88.56 128 ARG B O 1
ATOM 3794 N N . GLY B 1 129 ? 12.812 19.578 14.312 1 85.56 129 GLY B N 1
ATOM 3795 C CA . GLY B 1 129 ? 13.766 20.672 14.211 1 85.56 129 GLY B CA 1
ATOM 3796 C C . GLY B 1 129 ? 14.227 21.188 15.562 1 85.56 129 GLY B C 1
ATOM 3797 O O . GLY B 1 129 ? 13.906 20.594 16.594 1 85.56 129 GLY B O 1
ATOM 3798 N N . GLN B 1 130 ? 14.992 22.25 15.5 1 79.88 130 GLN B N 1
ATOM 3799 C CA . GLN B 1 130 ? 15.68 22.781 16.656 1 79.88 130 GLN B CA 1
ATOM 3800 C C . GLN B 1 130 ? 14.711 23.516 17.594 1 79.88 130 GLN B C 1
ATOM 3802 O O . GLN B 1 130 ? 14.82 23.406 18.812 1 79.88 130 GLN B O 1
ATOM 3807 N N . GLU B 1 131 ? 13.773 24.266 16.969 1 86.62 131 GLU B N 1
ATOM 3808 C CA . GLU B 1 131 ? 12.797 24.969 17.797 1 86.62 131 GLU B CA 1
ATOM 3809 C C . GLU B 1 131 ? 11.547 24.125 18.016 1 86.62 131 GLU B C 1
ATOM 3811 O O . GLU B 1 131 ? 10.758 23.922 17.094 1 86.62 131 GLU B O 1
ATOM 3816 N N . PRO B 1 132 ? 11.414 23.703 19.203 1 87.62 132 PRO B N 1
ATOM 3817 C CA . PRO B 1 132 ? 10.273 22.812 19.453 1 87.62 132 PRO B CA 1
ATOM 3818 C C . PRO B 1 132 ? 8.93 23.531 19.375 1 87.62 132 PRO B C 1
ATOM 3820 O O . PRO B 1 132 ? 8.836 24.703 19.734 1 87.62 132 PRO B O 1
ATOM 3823 N N . L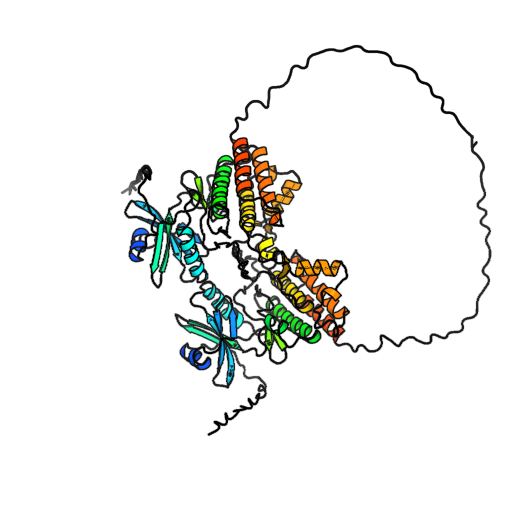EU B 1 133 ? 7.953 22.859 18.844 1 95.31 133 LEU B N 1
ATOM 3824 C CA . LEU B 1 133 ? 6.566 23.312 18.953 1 95.31 133 LEU B CA 1
ATOM 3825 C C . LEU B 1 133 ? 6.012 22.984 20.344 1 95.31 133 LEU B C 1
ATOM 3827 O O . LEU B 1 133 ? 6.09 21.844 20.797 1 95.31 133 LEU B O 1
ATOM 3831 N N . ASN B 1 134 ? 5.543 24 21.031 1 95.12 134 ASN B N 1
ATOM 3832 C CA . ASN B 1 134 ? 4.91 23.703 22.312 1 95.12 134 ASN B CA 1
ATOM 3833 C C . ASN B 1 134 ? 3.525 23.094 22.141 1 95.12 134 ASN B C 1
ATOM 3835 O O . ASN B 1 134 ? 3.049 22.953 21 1 95.12 134 ASN B O 1
ATOM 3839 N N . TRP B 1 135 ? 2.922 22.688 23.203 1 96.69 135 TRP B N 1
ATOM 3840 C CA . TRP B 1 135 ? 1.675 21.938 23.125 1 96.69 135 TRP B CA 1
ATOM 3841 C C . TRP B 1 135 ? 0.564 22.781 22.516 1 96.69 135 TRP B C 1
ATOM 3843 O O . TRP B 1 135 ? -0.207 22.312 21.672 1 96.69 135 TRP B O 1
ATOM 3853 N N . LEU B 1 136 ? 0.47 24.031 22.953 1 96.44 136 LEU B N 1
ATOM 3854 C CA . LEU B 1 136 ? -0.545 24.938 22.406 1 96.44 136 LEU B CA 1
ATOM 3855 C C . LEU B 1 136 ? -0.419 25.047 20.891 1 96.44 136 LEU B C 1
ATOM 3857 O O . LEU B 1 136 ? -1.419 24.969 20.172 1 96.44 136 LEU B O 1
ATOM 3861 N N . GLN B 1 137 ? 0.758 25.234 20.453 1 97 137 GLN B N 1
ATOM 3862 C CA . GLN B 1 137 ? 1.027 25.312 19.016 1 97 137 GLN B CA 1
ATOM 3863 C C . GLN B 1 137 ? 0.644 24.016 18.312 1 97 137 GLN B C 1
ATOM 3865 O O . GLN B 1 137 ? 0.033 24.047 17.25 1 97 137 GLN B O 1
ATOM 3870 N N . ARG B 1 138 ? 0.991 22.906 18.906 1 98.06 138 ARG B N 1
ATOM 3871 C CA . ARG B 1 138 ? 0.659 21.594 18.344 1 98.06 138 ARG B CA 1
ATOM 3872 C C . ARG B 1 138 ? -0.851 21.406 18.25 1 98.06 138 ARG B C 1
ATOM 3874 O O . ARG B 1 138 ? -1.354 20.875 17.25 1 98.06 138 ARG B O 1
ATOM 3881 N N . LEU B 1 139 ? -1.566 21.875 19.234 1 98.25 139 LEU B N 1
ATOM 3882 C CA . LEU B 1 139 ? -3.021 21.781 19.234 1 98.25 139 LEU B CA 1
ATOM 3883 C C . LEU B 1 139 ? -3.629 22.609 18.109 1 98.25 139 LEU B C 1
ATOM 3885 O O . LEU B 1 139 ? -4.551 22.156 17.422 1 98.25 139 LEU B O 1
ATOM 3889 N N . LYS B 1 140 ? -3.135 23.734 17.984 1 98.44 140 LYS B N 1
ATOM 3890 C CA . LYS B 1 140 ? -3.648 24.625 16.938 1 98.44 140 LYS B CA 1
ATOM 3891 C C . LYS B 1 140 ? -3.406 24.016 15.555 1 98.44 140 LYS B C 1
ATOM 3893 O O . LYS B 1 140 ? -4.285 24.062 14.688 1 98.44 140 LYS B O 1
ATOM 3898 N N . ILE B 1 141 ? -2.258 23.5 15.367 1 98.62 141 ILE B N 1
ATOM 3899 C CA . ILE B 1 141 ? -1.911 22.828 14.109 1 98.62 141 ILE B CA 1
ATOM 3900 C C . ILE B 1 141 ? -2.859 21.656 13.867 1 98.62 141 ILE B C 1
ATOM 3902 O O . ILE B 1 141 ? -3.359 21.484 12.758 1 98.62 141 ILE B O 1
ATOM 3906 N N . ALA B 1 142 ? -3.061 20.891 14.922 1 98.88 142 ALA B N 1
ATOM 3907 C CA . ALA B 1 142 ? -3.99 19.766 14.828 1 98.88 142 ALA B CA 1
ATOM 3908 C C . ALA B 1 142 ? -5.387 20.25 14.438 1 98.88 142 ALA B C 1
ATOM 3910 O O . ALA B 1 142 ? -6.031 19.656 13.57 1 98.88 142 ALA B O 1
ATOM 3911 N N . LEU B 1 143 ? -5.801 21.266 15.062 1 98.88 143 LEU B N 1
ATOM 3912 C CA . LEU B 1 143 ? -7.145 21.781 14.812 1 98.88 143 LEU B CA 1
ATOM 3913 C C . LEU B 1 143 ? -7.277 22.297 13.383 1 98.88 143 LEU B C 1
ATOM 3915 O O . LEU B 1 143 ? -8.258 21.984 12.703 1 98.88 143 LEU B O 1
ATOM 3919 N N . ASP B 1 144 ? -6.336 23.062 12.945 1 98.75 144 ASP B N 1
ATOM 3920 C CA . ASP B 1 144 ? -6.32 23.547 11.57 1 98.75 144 ASP B CA 1
ATOM 3921 C C . ASP B 1 144 ? -6.414 22.375 10.586 1 98.75 144 ASP B C 1
ATOM 3923 O O . ASP B 1 144 ? -7.203 22.422 9.641 1 98.75 144 ASP B O 1
ATOM 3927 N N . SER B 1 145 ? -5.625 21.375 10.797 1 98.81 145 SER B N 1
ATOM 3928 C CA . SER B 1 145 ? -5.598 20.203 9.922 1 98.81 145 SER B CA 1
ATOM 3929 C C . SER B 1 145 ? -6.938 19.469 9.93 1 98.81 145 SER B C 1
ATOM 3931 O O . SER B 1 145 ? -7.418 19.031 8.891 1 98.81 145 SER B O 1
ATOM 3933 N N . ALA B 1 146 ? -7.492 19.359 11.125 1 98.88 146 ALA B N 1
ATOM 3934 C CA . ALA B 1 146 ? -8.797 18.719 11.25 1 98.88 146 ALA B CA 1
ATOM 3935 C C . ALA B 1 146 ? -9.859 19.469 10.445 1 98.88 146 ALA B C 1
ATOM 3937 O O . ALA B 1 146 ? -10.68 18.844 9.773 1 98.88 146 ALA B O 1
ATOM 3938 N N . HIS B 1 147 ? -9.797 20.734 10.539 1 98.62 147 HIS B N 1
ATOM 3939 C CA . HIS B 1 147 ? -10.75 21.547 9.781 1 98.62 147 HIS B CA 1
ATOM 3940 C C . HIS B 1 147 ? -10.57 21.344 8.281 1 98.62 147 HIS B C 1
ATOM 3942 O O . HIS B 1 147 ? -11.555 21.328 7.535 1 98.62 147 HIS B O 1
ATOM 3948 N N . GLY B 1 148 ? -9.375 21.281 7.824 1 98.25 148 GLY B N 1
ATOM 3949 C CA . GLY B 1 148 ? -9.125 21 6.422 1 98.25 148 GLY B CA 1
ATOM 3950 C C . GLY B 1 148 ? -9.742 19.688 5.969 1 98.25 148 GLY B C 1
ATOM 3951 O O . GLY B 1 148 ? -10.406 19.641 4.93 1 98.25 148 GLY B O 1
ATOM 3952 N N . LEU B 1 149 ? -9.531 18.656 6.75 1 98.38 149 LEU B N 1
ATOM 3953 C CA . LEU B 1 149 ? -10.078 17.344 6.422 1 98.38 149 LEU B CA 1
ATOM 3954 C C . LEU B 1 149 ? -11.602 17.359 6.492 1 98.38 149 LEU B C 1
ATOM 3956 O O . LEU B 1 149 ? -12.273 16.734 5.664 1 98.38 149 LEU B O 1
ATOM 3960 N N . GLU B 1 150 ? -12.117 18.031 7.508 1 98.12 150 GLU B N 1
ATOM 3961 C CA . GLU B 1 150 ? -13.562 18.172 7.629 1 98.12 150 GLU B CA 1
ATOM 3962 C C . GLU B 1 150 ? -14.172 18.797 6.371 1 98.12 150 GLU B C 1
ATOM 3964 O O . GLU B 1 150 ? -15.195 18.312 5.871 1 98.12 150 GLU B O 1
ATOM 3969 N N . TYR B 1 151 ? -13.547 19.828 5.898 1 96.88 151 TYR B N 1
ATOM 3970 C CA . TYR B 1 151 ? -14.008 20.484 4.684 1 96.88 151 TYR B CA 1
ATOM 3971 C C . TYR B 1 151 ? -14.031 19.516 3.506 1 96.88 151 TYR B C 1
ATOM 3973 O O . TYR B 1 151 ? -15.008 19.453 2.758 1 96.88 151 TYR B O 1
ATOM 3981 N N . LEU B 1 152 ? -12.977 18.75 3.291 1 95.12 152 LEU B N 1
ATOM 3982 C CA . LEU B 1 152 ? -12.891 17.781 2.195 1 95.12 152 LEU B CA 1
ATOM 3983 C C . LEU B 1 152 ? -14.016 16.75 2.285 1 95.12 152 LEU B C 1
ATOM 3985 O O . LEU B 1 152 ? -14.617 16.406 1.271 1 95.12 152 LEU B O 1
ATOM 3989 N N . HIS B 1 153 ? -14.312 16.312 3.473 1 95.19 153 HIS B N 1
ATOM 3990 C CA . HIS B 1 153 ? -15.242 15.219 3.686 1 95.19 153 HIS B CA 1
ATOM 3991 C C . HIS B 1 153 ? -16.688 15.695 3.602 1 95.19 153 HIS B C 1
ATOM 3993 O O . HIS B 1 153 ? -17.562 14.953 3.154 1 95.19 153 HIS B O 1
ATOM 3999 N N . LYS B 1 154 ? -16.906 16.922 4.004 1 93.62 154 LYS B N 1
ATOM 4000 C CA . LYS B 1 154 ? -18.297 17.328 4.215 1 93.62 154 LYS B CA 1
ATOM 4001 C C . LYS B 1 154 ? -18.703 18.438 3.264 1 93.62 154 LYS B C 1
ATOM 4003 O O . LYS B 1 154 ? -19.875 18.562 2.906 1 93.62 154 LYS B O 1
ATOM 4008 N N . SER B 1 155 ? -17.797 19.234 2.912 1 91.56 155 SER B N 1
ATOM 4009 C CA . SER B 1 155 ? -18.172 20.469 2.225 1 91.56 155 SER B CA 1
ATOM 4010 C C . SER B 1 155 ? -17.922 20.359 0.724 1 91.56 155 SER B C 1
ATOM 4012 O O . SER B 1 155 ? -18.406 21.188 -0.054 1 91.56 155 SER B O 1
ATOM 4014 N N . CYS B 1 156 ? -17.141 19.438 0.336 1 88.12 156 CYS B N 1
ATOM 4015 C CA . CYS B 1 156 ? -16.922 19.219 -1.088 1 88.12 156 CYS B CA 1
ATOM 4016 C C . CYS B 1 156 ? -17.984 18.312 -1.676 1 88.12 156 CYS B C 1
ATOM 4018 O O . CYS B 1 156 ? -18.484 17.406 -0.995 1 88.12 156 CYS B O 1
ATOM 4020 N N . SER B 1 157 ? -18.312 18.562 -2.912 1 84.69 157 SER B N 1
ATOM 4021 C CA . SER B 1 157 ? -19.281 17.75 -3.627 1 84.69 157 SER B CA 1
ATOM 4022 C C . SER B 1 157 ? -18.75 17.297 -4.977 1 84.69 157 SER B C 1
ATOM 4024 O O . SER B 1 157 ? -18.641 18.094 -5.91 1 84.69 157 SER B O 1
ATOM 4026 N N . PRO B 1 158 ? -18.438 16.031 -5.113 1 86.75 158 PRO B N 1
ATOM 4027 C CA . PRO B 1 158 ? -18.516 14.953 -4.133 1 86.75 158 PRO B CA 1
ATOM 4028 C C . PRO B 1 158 ? -17.453 15.055 -3.051 1 86.75 158 PRO B C 1
ATOM 4030 O O . PRO B 1 158 ? -16.453 15.758 -3.229 1 86.75 158 PRO B O 1
ATOM 4033 N N . PRO B 1 159 ? -17.688 14.328 -1.96 1 89.69 159 PRO B N 1
ATOM 4034 C CA . PRO B 1 159 ? -16.656 14.32 -0.917 1 89.69 159 PRO B CA 1
ATOM 4035 C C . PRO B 1 159 ? -15.32 13.781 -1.416 1 89.69 159 PRO B C 1
ATOM 4037 O O . PRO B 1 159 ? -15.281 12.93 -2.309 1 89.69 159 PRO B O 1
ATOM 4040 N N . LEU B 1 160 ? -14.312 14.328 -0.818 1 91.31 160 LEU B N 1
ATOM 4041 C CA . LEU B 1 160 ? -12.961 13.945 -1.205 1 91.31 160 LEU B CA 1
ATOM 4042 C C . LEU B 1 160 ? -12.242 13.242 -0.055 1 91.31 160 LEU B C 1
ATOM 4044 O O . LEU B 1 160 ? -12.336 13.672 1.096 1 91.31 160 LEU B O 1
ATOM 4048 N N . ILE B 1 161 ? -11.648 12.133 -0.372 1 92.88 161 ILE B N 1
ATOM 4049 C CA . ILE B 1 161 ? -10.773 11.445 0.565 1 92.88 161 ILE B CA 1
ATOM 4050 C C . ILE B 1 161 ? -9.312 11.734 0.222 1 92.88 161 ILE B C 1
ATOM 4052 O O . ILE B 1 161 ? -8.883 11.531 -0.915 1 92.88 161 ILE B O 1
ATOM 4056 N N . HIS B 1 162 ? -8.531 12.25 1.093 1 94 162 HIS B N 1
ATOM 4057 C CA . HIS B 1 162 ? -7.16 12.68 0.837 1 94 162 HIS B CA 1
ATOM 4058 C C . HIS B 1 162 ? -6.266 11.5 0.496 1 94 162 HIS B C 1
ATOM 4060 O O . HIS B 1 162 ? -5.566 11.516 -0.521 1 94 162 HIS B O 1
ATOM 4066 N N . ARG B 1 163 ? -6.289 10.406 1.396 1 93.12 163 ARG B N 1
ATOM 4067 C CA . ARG B 1 163 ? -5.68 9.102 1.188 1 93.12 163 ARG B CA 1
ATOM 4068 C C . ARG B 1 163 ? -4.199 9.117 1.549 1 93.12 163 ARG B C 1
ATOM 4070 O O . ARG B 1 163 ? -3.539 8.078 1.538 1 93.12 163 ARG B O 1
ATOM 4077 N N . ASP B 1 164 ? -3.674 10.273 1.93 1 93.62 164 ASP B N 1
ATOM 4078 C CA . ASP B 1 164 ? -2.273 10.328 2.33 1 93.62 164 ASP B CA 1
ATOM 4079 C C . ASP B 1 164 ? -2.057 11.367 3.43 1 93.62 164 ASP B C 1
ATOM 4081 O O . ASP B 1 164 ? -1.149 12.195 3.336 1 93.62 164 ASP B O 1
ATOM 4085 N N . VAL B 1 165 ? -2.867 11.344 4.375 1 97.56 165 VAL B N 1
ATOM 4086 C CA . VAL B 1 165 ? -2.748 12.219 5.535 1 97.56 165 VAL B CA 1
ATOM 4087 C C . VAL B 1 165 ? -1.554 11.797 6.387 1 97.56 165 VAL B C 1
ATOM 4089 O O . VAL B 1 165 ? -1.491 10.656 6.848 1 97.56 165 VAL B O 1
ATOM 4092 N N . LYS B 1 166 ? -0.593 12.648 6.527 1 97.12 166 LYS B N 1
ATOM 4093 C CA . LYS B 1 166 ? 0.608 12.43 7.328 1 97.12 166 LYS B CA 1
ATOM 4094 C C . LYS B 1 166 ? 1.286 13.758 7.676 1 97.12 166 LYS B C 1
ATOM 4096 O O . LYS B 1 166 ? 0.979 14.789 7.082 1 97.12 166 LYS B O 1
ATOM 4101 N N . THR B 1 167 ? 2.172 13.742 8.586 1 97.38 167 THR B N 1
ATOM 4102 C CA . THR B 1 167 ? 2.826 14.961 9.055 1 97.38 167 THR B CA 1
ATOM 4103 C C . THR B 1 167 ? 3.631 15.602 7.93 1 97.38 167 THR B C 1
ATOM 4105 O O . THR B 1 167 ? 3.752 16.828 7.871 1 97.38 167 THR B O 1
ATOM 4108 N N . GLY B 1 168 ? 4.051 14.789 6.996 1 94.56 168 GLY B N 1
ATOM 4109 C CA . GLY B 1 168 ? 4.824 15.312 5.883 1 94.56 168 GLY B CA 1
ATOM 4110 C C . GLY B 1 168 ? 3.986 16.109 4.898 1 94.56 168 GLY B C 1
ATOM 4111 O O . GLY B 1 168 ? 4.523 16.891 4.113 1 94.56 168 GLY B O 1
ATOM 4112 N N . ASN B 1 169 ? 2.697 15.93 4.965 1 94.44 169 ASN B N 1
ATOM 4113 C CA . ASN B 1 169 ? 1.8 16.609 4.031 1 94.44 169 ASN B CA 1
ATOM 4114 C C . ASN B 1 169 ? 1.019 17.719 4.715 1 94.44 169 ASN B C 1
ATOM 4116 O O . ASN B 1 169 ? 0.005 18.188 4.191 1 94.44 169 ASN B O 1
ATOM 4120 N N . ILE B 1 170 ? 1.405 18.062 5.871 1 97.81 170 ILE B N 1
ATOM 4121 C CA . ILE B 1 170 ? 0.902 19.234 6.586 1 97.81 170 ILE B CA 1
ATOM 4122 C C . ILE B 1 170 ? 1.96 20.344 6.582 1 97.81 170 ILE B C 1
ATOM 4124 O O . ILE B 1 170 ? 3.006 20.203 7.219 1 97.81 170 ILE B O 1
ATOM 4128 N N . LEU B 1 171 ? 1.626 21.375 5.883 1 96.62 171 LEU B N 1
ATOM 4129 C CA . LEU B 1 171 ? 2.561 22.484 5.75 1 96.62 171 LEU B CA 1
ATOM 4130 C C . LEU B 1 171 ? 2.195 23.625 6.703 1 96.62 171 LEU B C 1
ATOM 4132 O O . LEU B 1 171 ? 1.035 23.75 7.102 1 96.62 171 LEU B O 1
ATOM 4136 N N . LEU B 1 172 ? 3.197 24.406 7.02 1 97.19 172 LEU B N 1
ATOM 4137 C CA . LEU B 1 172 ? 2.998 25.438 8.023 1 97.19 172 LEU B CA 1
ATOM 4138 C C . LEU B 1 172 ? 3.387 26.812 7.48 1 97.19 172 LEU B C 1
ATOM 4140 O O . LEU B 1 172 ? 4.43 26.953 6.84 1 97.19 172 LEU B O 1
ATOM 4144 N N . THR B 1 173 ? 2.551 27.797 7.777 1 95.44 173 THR B N 1
ATOM 4145 C CA . THR B 1 173 ? 2.871 29.188 7.473 1 95.44 173 THR B CA 1
ATOM 4146 C C . THR B 1 173 ? 3.807 29.766 8.523 1 95.44 173 THR B C 1
ATOM 4148 O O . THR B 1 173 ? 4.148 29.094 9.5 1 95.44 173 THR B O 1
ATOM 4151 N N . THR B 1 174 ? 4.113 31.016 8.328 1 93.06 174 THR B N 1
ATOM 4152 C CA . THR B 1 174 ? 4.992 31.734 9.25 1 93.06 174 THR B CA 1
ATOM 4153 C C . THR B 1 174 ? 4.363 31.812 10.641 1 93.06 174 THR B C 1
ATOM 4155 O O . THR B 1 174 ? 5.07 31.766 11.648 1 93.06 174 THR B O 1
ATOM 4158 N N . ASN B 1 175 ? 3.064 31.922 10.68 1 94.69 175 ASN B N 1
ATOM 4159 C CA . ASN B 1 175 ? 2.355 32 11.953 1 94.69 175 ASN B CA 1
ATOM 4160 C C . ASN B 1 175 ? 1.932 30.625 12.445 1 94.69 175 ASN B C 1
ATOM 4162 O O . ASN B 1 175 ? 1.073 30.516 13.32 1 94.69 175 ASN B O 1
ATOM 4166 N N . LEU B 1 176 ? 2.367 29.547 11.82 1 96.12 176 LEU B N 1
ATOM 4167 C CA . LEU B 1 176 ? 2.189 28.141 12.188 1 96.12 176 LEU B CA 1
ATOM 4168 C C . LEU B 1 176 ? 0.752 27.703 11.938 1 96.12 176 LEU B C 1
ATOM 4170 O O . LEU B 1 176 ? 0.249 26.797 12.625 1 96.12 176 LEU B O 1
ATOM 4174 N N . GLN B 1 177 ? 0.133 28.453 11.039 1 97.38 177 GLN B N 1
ATOM 4175 C CA . GLN B 1 177 ? -1.128 27.906 10.539 1 97.38 177 GLN B CA 1
ATOM 4176 C C . GLN B 1 177 ? -0.892 26.703 9.648 1 97.38 177 GLN B C 1
ATOM 4178 O O . GLN B 1 177 ? -0.012 26.719 8.781 1 97.38 177 GLN B O 1
ATOM 4183 N N . ALA B 1 178 ? -1.694 25.656 9.859 1 98.5 178 ALA B N 1
ATOM 4184 C CA . ALA B 1 178 ? -1.479 24.406 9.133 1 98.5 178 ALA B CA 1
ATOM 4185 C C . ALA B 1 178 ? -2.361 24.328 7.895 1 98.5 178 ALA B C 1
ATOM 4187 O O . ALA B 1 178 ? -3.531 24.719 7.93 1 98.5 178 ALA B O 1
ATOM 4188 N N . LYS B 1 179 ? -1.786 23.859 6.809 1 97.81 179 LYS B N 1
ATOM 4189 C CA . LYS B 1 179 ? -2.508 23.609 5.566 1 97.81 179 LYS B CA 1
ATOM 4190 C C . LYS B 1 179 ? -2.184 22.219 5.02 1 97.81 179 LYS B C 1
ATOM 4192 O O . LYS B 1 179 ? -1.017 21.828 4.961 1 97.81 179 LYS B O 1
ATOM 4197 N N . LEU B 1 180 ? -3.219 21.5 4.68 1 97.12 180 LEU B N 1
ATOM 4198 C CA . LEU B 1 180 ? -3.031 20.203 4.047 1 97.12 180 LEU B CA 1
ATOM 4199 C C . LEU B 1 180 ? -2.52 20.359 2.619 1 97.12 180 LEU B C 1
ATOM 4201 O O . LEU B 1 180 ? -2.941 21.266 1.901 1 97.12 180 LEU B O 1
ATOM 4205 N N . SER B 1 181 ? -1.625 19.453 2.238 1 93 181 SER B N 1
ATOM 4206 C CA . SER B 1 181 ? -1.057 19.469 0.895 1 93 181 SER B CA 1
ATOM 4207 C C . SER B 1 181 ? -1 18.078 0.289 1 93 181 SER B C 1
ATOM 4209 O O . SER B 1 181 ? -1.462 17.109 0.899 1 93 181 SER B O 1
ATOM 4211 N N . ASP B 1 182 ? -0.552 17.969 -0.965 1 88.44 182 ASP B N 1
ATOM 4212 C CA . ASP B 1 182 ? -0.342 16.734 -1.707 1 88.44 182 ASP B CA 1
ATOM 4213 C C . ASP B 1 182 ? -1.657 15.977 -1.904 1 88.44 182 ASP B C 1
ATOM 4215 O O . ASP B 1 182 ? -1.88 14.938 -1.288 1 88.44 182 ASP B O 1
ATOM 4219 N N . PHE B 1 183 ? -2.389 16.391 -2.805 1 88.69 183 PHE B N 1
ATOM 4220 C CA . PHE B 1 183 ? -3.693 15.812 -3.111 1 88.69 183 PHE B CA 1
ATOM 4221 C C . PHE B 1 183 ? -3.594 14.828 -4.27 1 88.69 183 PHE B C 1
ATOM 4223 O O . PHE B 1 183 ? -4.578 14.578 -4.965 1 88.69 183 PHE B O 1
ATOM 4230 N N . GLY B 1 184 ? -2.467 14.375 -4.5 1 81.69 184 GLY B N 1
ATOM 4231 C CA . GLY B 1 184 ? -2.221 13.484 -5.621 1 81.69 184 GLY B CA 1
ATOM 4232 C C . GLY B 1 184 ? -2.967 12.164 -5.512 1 81.69 184 GLY B C 1
ATOM 4233 O O . GLY B 1 184 ? -3.322 11.562 -6.527 1 81.69 184 GLY B O 1
ATOM 4234 N N . LEU B 1 185 ? -3.195 11.719 -4.348 1 78.12 185 LEU B N 1
ATOM 4235 C CA . LEU B 1 185 ? -3.846 10.43 -4.125 1 78.12 185 LEU B CA 1
ATOM 4236 C C . LEU B 1 185 ? -5.332 10.609 -3.84 1 78.12 185 LEU B C 1
ATOM 4238 O O . LEU B 1 185 ? -6.062 9.633 -3.68 1 78.12 185 LEU B O 1
ATOM 4242 N N . THR B 1 186 ? -5.73 11.836 -3.852 1 84.44 186 THR B N 1
ATOM 4243 C CA . THR B 1 186 ? -7.098 12.156 -3.457 1 84.44 186 THR B CA 1
ATOM 4244 C C . THR B 1 186 ? -8.102 11.523 -4.414 1 84.44 186 THR B C 1
ATOM 4246 O O . THR B 1 186 ? -7.855 11.445 -5.617 1 84.44 186 THR B O 1
ATOM 4249 N N . ARG B 1 187 ? -9.172 11.102 -3.861 1 83.81 187 ARG B N 1
ATOM 4250 C CA . ARG B 1 187 ? -10.234 10.477 -4.645 1 83.81 187 ARG B CA 1
ATOM 4251 C C . ARG B 1 187 ? -11.602 11.039 -4.262 1 83.81 187 ARG B C 1
ATOM 4253 O O . ARG B 1 187 ? -11.875 11.266 -3.084 1 83.81 187 ARG B O 1
ATOM 4260 N N . ALA B 1 188 ? -12.383 11.234 -5.352 1 80.06 188 ALA B N 1
ATOM 4261 C CA . ALA B 1 188 ? -13.758 11.664 -5.117 1 80.06 188 ALA B CA 1
ATOM 4262 C C . ALA B 1 188 ? -14.664 10.477 -4.805 1 80.06 188 ALA B C 1
ATOM 4264 O O . ALA B 1 188 ? -14.523 9.406 -5.402 1 80.06 188 ALA B O 1
ATOM 4265 N N . PHE B 1 189 ? -15.398 10.633 -3.752 1 71.12 189 PHE B N 1
ATOM 4266 C CA . PHE B 1 189 ? -16.328 9.578 -3.355 1 71.12 189 PHE B CA 1
ATOM 4267 C C . PHE B 1 189 ? -17.734 9.883 -3.838 1 71.12 189 PHE B C 1
ATOM 4269 O O . PHE B 1 189 ? -18.25 10.977 -3.605 1 71.12 189 PHE B O 1
ATOM 4276 N N . SER B 1 190 ? -18.266 9.445 -4.984 1 59.38 190 SER B N 1
ATOM 4277 C CA . SER B 1 190 ? -19.672 9.633 -5.359 1 59.38 190 SER B CA 1
ATOM 4278 C C . SER B 1 190 ? -20.562 8.586 -4.711 1 59.38 190 SER B C 1
ATOM 4280 O O . SER B 1 190 ? -20.109 7.48 -4.402 1 59.38 190 SER B O 1
ATOM 4282 N N . ASN B 1 191 ? -21.734 9.078 -3.998 1 51.31 191 ASN B N 1
ATOM 4283 C CA . ASN B 1 191 ? -22.781 8.242 -3.432 1 51.31 191 ASN B CA 1
ATOM 4284 C C . ASN B 1 191 ? -22.953 6.941 -4.215 1 51.31 191 ASN B C 1
ATOM 4286 O O . ASN B 1 191 ? -23.281 5.902 -3.639 1 51.31 191 ASN B O 1
ATOM 4290 N N . GLU B 1 192 ? -23.297 7.172 -5.441 1 46.91 192 GLU B N 1
ATOM 4291 C CA . GLU B 1 192 ? -23.484 5.953 -6.223 1 46.91 192 GLU B CA 1
ATOM 4292 C C . GLU B 1 192 ? -22.234 5.07 -6.18 1 46.91 192 GLU B C 1
ATOM 4294 O O . GLU B 1 192 ? -22.062 4.191 -7.023 1 46.91 192 GLU B O 1
ATOM 4299 N N . MET B 1 193 ? -21.359 5.703 -5.77 1 43.44 193 MET B N 1
ATOM 4300 C CA . MET B 1 193 ? -19.938 5.426 -5.996 1 43.44 193 MET B CA 1
ATOM 4301 C C . MET B 1 193 ? -19.609 3.973 -5.672 1 43.44 193 MET B C 1
ATOM 4303 O O . MET B 1 193 ? -19.891 3.5 -4.566 1 43.44 193 MET B O 1
ATOM 4307 N N . VAL B 1 194 ? -19.406 3.342 -6.547 1 43.19 194 VAL B N 1
ATOM 4308 C CA . VAL B 1 194 ? -18.594 2.184 -6.906 1 43.19 194 VAL B CA 1
ATOM 4309 C C . VAL B 1 194 ? -17.281 2.197 -6.113 1 43.19 194 VAL B C 1
ATOM 4311 O O . VAL B 1 194 ? -16.5 3.143 -6.215 1 43.19 194 VAL B O 1
ATOM 4314 N N . THR B 1 195 ? -17.297 1.853 -4.871 1 45.81 195 THR B N 1
ATOM 4315 C CA . THR B 1 195 ? -16.062 1.474 -4.18 1 45.81 195 THR B CA 1
ATOM 4316 C C . THR B 1 195 ? -14.922 1.3 -5.168 1 45.81 195 THR B C 1
ATOM 4318 O O . THR B 1 195 ? -15.023 0.515 -6.113 1 45.81 195 THR B O 1
ATOM 4321 N N . HIS B 1 196 ? -14.398 2.318 -5.645 1 49 196 HIS B N 1
ATOM 4322 C CA . HIS B 1 196 ? -13.188 2.281 -6.453 1 49 196 HIS B CA 1
ATOM 4323 C C . HIS B 1 196 ? -12.219 1.22 -5.945 1 49 196 HIS B C 1
ATOM 4325 O O . HIS B 1 196 ? -11.711 1.319 -4.82 1 49 196 HIS B O 1
ATOM 4331 N N . MET B 1 197 ? -12.578 0.011 -6.18 1 53.78 197 MET B N 1
ATOM 4332 C CA . MET B 1 197 ? -11.781 -1.154 -5.812 1 53.78 197 MET B CA 1
ATOM 4333 C C . MET B 1 197 ? -10.422 -1.125 -6.516 1 53.78 197 MET B C 1
ATOM 4335 O O . MET B 1 197 ? -10.359 -0.98 -7.734 1 53.78 197 MET B O 1
ATOM 4339 N N . THR B 1 198 ? -9.484 -0.305 -5.887 1 63.44 198 THR B N 1
ATOM 4340 C CA . THR B 1 198 ? -8.125 -0.502 -6.387 1 63.44 198 THR B CA 1
ATOM 4341 C C . THR B 1 198 ? -7.402 -1.569 -5.574 1 63.44 198 THR B C 1
ATOM 4343 O O . THR B 1 198 ? -7.582 -1.659 -4.355 1 63.44 198 THR B O 1
ATOM 4346 N N . THR B 1 199 ? -6.852 -2.412 -6.25 1 73 199 THR B N 1
ATOM 4347 C CA . THR B 1 199 ? -6.082 -3.453 -5.578 1 73 199 THR B CA 1
ATOM 4348 C C . THR B 1 199 ? -4.648 -2.986 -5.324 1 73 199 THR B C 1
ATOM 4350 O O . THR B 1 199 ? -3.877 -3.68 -4.656 1 73 199 THR B O 1
ATOM 4353 N N . ARG B 1 200 ? -4.359 -1.766 -5.766 1 79.12 200 ARG B N 1
ATOM 4354 C CA . ARG B 1 200 ? -3.033 -1.23 -5.488 1 79.12 200 ARG B CA 1
ATOM 4355 C C . ARG B 1 200 ? -3.045 -0.365 -4.23 1 79.12 200 ARG B C 1
ATOM 4357 O O . ARG B 1 200 ? -3.84 0.57 -4.121 1 79.12 200 ARG B O 1
ATOM 4364 N N . PRO B 1 201 ? -2.232 -0.725 -3.338 1 84.62 201 PRO B N 1
ATOM 4365 C CA . PRO B 1 201 ? -2.205 0.078 -2.111 1 84.62 201 PRO B CA 1
ATOM 4366 C C . PRO B 1 201 ? -1.658 1.485 -2.342 1 84.62 201 PRO B C 1
ATOM 4368 O O . PRO B 1 201 ? -0.765 1.678 -3.17 1 84.62 201 PRO B O 1
ATOM 4371 N N . ALA B 1 202 ? -2.26 2.428 -1.68 1 85.94 202 ALA B N 1
ATOM 4372 C CA . ALA B 1 202 ? -1.817 3.818 -1.75 1 85.94 202 ALA B CA 1
ATOM 4373 C C . ALA B 1 202 ? -1.714 4.434 -0.356 1 85.94 202 ALA B C 1
ATOM 4375 O O . ALA B 1 202 ? -2.416 4.016 0.567 1 85.94 202 ALA B O 1
ATOM 4376 N N . GLY B 1 203 ? -0.819 5.414 -0.256 1 89.31 203 GLY B N 1
ATOM 4377 C CA . GLY B 1 203 ? -0.59 6.07 1.021 1 89.31 203 GLY B CA 1
ATOM 4378 C C . GLY B 1 203 ? 0.826 5.895 1.537 1 89.31 203 GLY B C 1
ATOM 4379 O O . GLY B 1 203 ? 1.751 5.656 0.758 1 89.31 203 GLY B O 1
ATOM 4380 N N . THR B 1 204 ? 0.952 6.117 2.826 1 91.44 204 THR B N 1
ATOM 4381 C CA . THR B 1 204 ? 2.26 6.023 3.463 1 91.44 204 THR B CA 1
ATOM 4382 C C . THR B 1 204 ? 2.227 5.035 4.625 1 91.44 204 THR B C 1
ATOM 4384 O O . THR B 1 204 ? 1.341 5.102 5.477 1 91.44 204 THR B O 1
ATOM 4387 N N . LEU B 1 205 ? 3.23 4.117 4.625 1 90.44 205 LEU B N 1
ATOM 4388 C CA . LEU B 1 205 ? 3.318 3.141 5.707 1 90.44 205 LEU B CA 1
ATOM 4389 C C . LEU B 1 205 ? 3.416 3.838 7.062 1 90.44 205 LEU B C 1
ATOM 4391 O O . LEU B 1 205 ? 4.102 4.852 7.195 1 90.44 205 LEU B O 1
ATOM 4395 N N . GLY B 1 206 ? 2.803 3.316 8.016 1 91.88 206 GLY B N 1
ATOM 4396 C CA . GLY B 1 206 ? 2.738 3.916 9.336 1 91.88 206 GLY B CA 1
ATOM 4397 C C . GLY B 1 206 ? 1.475 4.723 9.57 1 91.88 206 GLY B C 1
ATOM 4398 O O . GLY B 1 206 ? 1.021 4.867 10.703 1 91.88 206 GLY B O 1
ATOM 4399 N N . TYR B 1 207 ? 0.935 5.25 8.469 1 95.56 207 TYR B N 1
ATOM 4400 C CA . TYR B 1 207 ? -0.26 6.078 8.562 1 95.56 207 TYR B CA 1
ATOM 4401 C C . TYR B 1 207 ? -1.465 5.375 7.949 1 95.56 207 TYR B C 1
ATOM 4403 O O . TYR B 1 207 ? -2.598 5.844 8.086 1 95.56 207 TYR B O 1
ATOM 4411 N N . LEU B 1 208 ? -1.244 4.297 7.336 1 92.38 208 LEU B N 1
ATOM 4412 C CA . LEU B 1 208 ? -2.268 3.641 6.527 1 92.38 208 LEU B CA 1
ATOM 4413 C C . LEU B 1 208 ? -3.303 2.957 7.414 1 92.38 208 LEU B C 1
ATOM 4415 O O . LEU B 1 208 ? -2.949 2.314 8.406 1 92.38 208 LEU B O 1
ATOM 4419 N N . ASP B 1 209 ? -4.598 3.066 6.992 1 93.69 209 ASP B N 1
ATOM 4420 C CA . ASP B 1 209 ? -5.742 2.408 7.621 1 93.69 209 ASP B CA 1
ATOM 4421 C C . ASP B 1 209 ? -5.688 0.897 7.41 1 93.69 209 ASP B C 1
ATOM 4423 O O . ASP B 1 209 ? -5.809 0.417 6.285 1 93.69 209 ASP B O 1
ATOM 4427 N N . PRO B 1 210 ? -5.59 0.146 8.531 1 90.44 210 PRO B N 1
ATOM 4428 C CA . PRO B 1 210 ? -5.52 -1.311 8.398 1 90.44 210 PRO B CA 1
ATOM 4429 C C . PRO B 1 210 ? -6.781 -1.91 7.785 1 90.44 210 PRO B C 1
ATOM 4431 O O . PRO B 1 210 ? -6.711 -2.922 7.082 1 90.44 210 PRO B O 1
ATOM 4434 N N . GLU B 1 211 ? -7.914 -1.343 8.07 1 89.69 211 GLU B N 1
ATOM 4435 C CA . GLU B 1 211 ? -9.148 -1.859 7.488 1 89.69 211 GLU B CA 1
ATOM 4436 C C . GLU B 1 211 ? -9.148 -1.697 5.973 1 89.69 211 GLU B C 1
ATOM 4438 O O . GLU B 1 211 ? -9.562 -2.605 5.246 1 89.69 211 GLU B O 1
ATOM 4443 N N . TYR B 1 212 ? -8.797 -0.579 5.527 1 87.25 212 TYR B N 1
ATOM 4444 C CA . TYR B 1 212 ? -8.688 -0.33 4.094 1 87.25 212 TYR B CA 1
ATOM 4445 C C . TYR B 1 212 ? -7.766 -1.345 3.434 1 87.25 212 TYR B C 1
ATOM 4447 O O . TYR B 1 212 ? -8.102 -1.914 2.393 1 87.25 212 TYR B O 1
ATOM 4455 N N . TYR B 1 213 ? -6.73 -1.583 4.035 1 83.88 213 TYR B N 1
ATOM 4456 C CA . TYR B 1 213 ? -5.73 -2.488 3.479 1 83.88 213 TYR B CA 1
ATOM 4457 C C . TYR B 1 213 ? -6.242 -3.922 3.457 1 83.88 213 TYR B C 1
ATOM 4459 O O . TYR B 1 213 ? -5.914 -4.695 2.553 1 83.88 213 TYR B O 1
ATOM 4467 N N . ALA B 1 214 ? -6.996 -4.238 4.426 1 84.44 214 ALA B N 1
ATOM 4468 C CA . ALA B 1 214 ? -7.488 -5.609 4.559 1 84.44 214 ALA B CA 1
ATOM 4469 C C . ALA B 1 214 ? -8.688 -5.848 3.652 1 84.44 214 ALA B C 1
ATOM 4471 O O . ALA B 1 214 ? -8.891 -6.961 3.16 1 84.44 214 ALA B O 1
ATOM 4472 N N . THR B 1 215 ? -9.453 -4.797 3.402 1 84.75 215 THR B N 1
ATOM 4473 C CA . THR B 1 215 ? -10.742 -5.008 2.752 1 84.75 215 THR B CA 1
ATOM 4474 C C . THR B 1 215 ? -10.797 -4.273 1.416 1 84.75 215 THR B C 1
ATOM 4476 O O . THR B 1 215 ? -11.727 -4.477 0.632 1 84.75 215 THR B O 1
ATOM 4479 N N . SER B 1 216 ? -9.891 -3.404 1.157 1 82.88 216 SER B N 1
ATOM 4480 C CA . SER B 1 216 ? -9.844 -2.561 -0.032 1 82.88 216 SER B CA 1
ATOM 4481 C C . SER B 1 216 ? -10.992 -1.557 -0.043 1 82.88 216 SER B C 1
ATOM 4483 O O . SER B 1 216 ? -11.352 -1.025 -1.097 1 82.88 216 SER B O 1
ATOM 4485 N N . HIS B 1 217 ? -11.57 -1.442 1.132 1 82.62 217 HIS B N 1
ATOM 4486 C CA . HIS B 1 217 ? -12.656 -0.472 1.236 1 82.62 217 HIS B CA 1
ATOM 4487 C C . HIS B 1 217 ? -12.148 0.87 1.752 1 82.62 217 HIS B C 1
ATOM 4489 O O . HIS B 1 217 ? -11.82 1.004 2.936 1 82.62 217 HIS B O 1
ATOM 4495 N N . LEU B 1 218 ? -12.125 1.785 0.823 1 85.94 218 LEU B N 1
ATOM 4496 C CA . LEU B 1 218 ? -11.688 3.135 1.162 1 85.94 218 LEU B CA 1
ATOM 4497 C C . LEU B 1 218 ? -12.867 4.008 1.565 1 85.94 218 LEU B C 1
ATOM 4499 O O . LEU B 1 218 ? -13.93 3.957 0.932 1 85.94 218 LEU B O 1
ATOM 4503 N N . SER B 1 219 ? -12.797 4.715 2.631 1 88.94 219 SER B N 1
ATOM 4504 C CA . SER B 1 219 ? -13.789 5.688 3.08 1 88.94 219 SER B CA 1
ATOM 4505 C C . SER B 1 219 ? -13.125 6.879 3.764 1 88.94 219 SER B C 1
ATOM 4507 O O . SER B 1 219 ? -11.906 6.891 3.957 1 88.94 219 SER B O 1
ATOM 4509 N N . GLU B 1 220 ? -13.922 7.883 4.09 1 94.12 220 GLU B N 1
ATOM 4510 C CA . GLU B 1 220 ? -13.391 9.039 4.809 1 94.12 220 GLU B CA 1
ATOM 4511 C C . GLU B 1 220 ? -12.742 8.625 6.125 1 94.12 220 GLU B C 1
ATOM 4513 O O . GLU B 1 220 ? -11.852 9.312 6.629 1 94.12 220 GLU B O 1
ATOM 4518 N N . LYS B 1 221 ? -13.18 7.453 6.613 1 95.88 221 LYS B N 1
ATOM 4519 C CA . LYS B 1 221 ? -12.664 6.973 7.891 1 95.88 221 LYS B CA 1
ATOM 4520 C C . LYS B 1 221 ? -11.203 6.551 7.77 1 95.88 221 LYS B C 1
ATOM 4522 O O . LYS B 1 221 ? -10.5 6.422 8.773 1 95.88 221 LYS B O 1
ATOM 4527 N N . SER B 1 222 ? -10.781 6.305 6.543 1 95.25 222 SER B N 1
ATOM 4528 C CA . SER B 1 222 ? -9.367 6.039 6.336 1 95.25 222 SER B CA 1
ATOM 4529 C C . SER B 1 222 ? -8.523 7.273 6.633 1 95.25 222 SER B C 1
ATOM 4531 O O . SER B 1 222 ? -7.449 7.168 7.234 1 95.25 222 SER B O 1
ATOM 4533 N N . ASP B 1 223 ? -9.039 8.453 6.27 1 97.69 223 ASP B N 1
ATOM 4534 C CA . ASP B 1 223 ? -8.375 9.703 6.613 1 97.69 223 ASP B CA 1
ATOM 4535 C C . ASP B 1 223 ? -8.375 9.93 8.125 1 97.69 223 ASP B C 1
ATOM 4537 O O . ASP B 1 223 ? -7.398 10.43 8.688 1 97.69 223 ASP B O 1
ATOM 4541 N N . VAL B 1 224 ? -9.492 9.531 8.688 1 98.69 224 VAL B N 1
ATOM 4542 C CA . VAL B 1 224 ? -9.641 9.695 10.133 1 98.69 224 VAL B CA 1
ATOM 4543 C C . VAL B 1 224 ? -8.578 8.867 10.859 1 98.69 224 VAL B C 1
ATOM 4545 O O . VAL B 1 224 ? -7.945 9.344 11.805 1 98.69 224 VAL B O 1
ATOM 4548 N N . TYR B 1 225 ? -8.391 7.656 10.43 1 98.25 225 TYR B N 1
ATOM 4549 C CA . TYR B 1 225 ? -7.355 6.812 11.008 1 98.25 225 TYR B CA 1
ATOM 4550 C C . TYR B 1 225 ? -5.984 7.473 10.891 1 98.25 225 TYR B C 1
ATOM 4552 O O . TYR B 1 225 ? -5.262 7.598 11.883 1 98.25 225 TYR B O 1
ATOM 4560 N N . SER B 1 226 ? -5.621 7.875 9.633 1 98.25 226 SER B N 1
ATOM 4561 C CA . SER B 1 226 ? -4.328 8.508 9.383 1 98.25 226 SER B CA 1
ATOM 4562 C C . SER B 1 226 ? -4.133 9.734 10.266 1 98.25 226 SER B C 1
ATOM 4564 O O . SER B 1 226 ? -3.037 9.977 10.773 1 98.25 226 SER B O 1
ATOM 4566 N N . PHE B 1 227 ? -5.207 10.5 10.461 1 98.88 227 PHE B N 1
ATOM 4567 C CA . PHE B 1 227 ? -5.125 11.703 11.289 1 98.88 227 PHE B CA 1
ATOM 4568 C C . PHE B 1 227 ? -4.91 11.336 12.758 1 98.88 227 PHE B C 1
ATOM 4570 O O . PHE B 1 227 ? -4.211 12.047 13.477 1 98.88 227 PHE B O 1
ATOM 4577 N N . GLY B 1 228 ? -5.555 10.25 13.211 1 98.81 228 GLY B N 1
ATOM 4578 C CA . GLY B 1 228 ? -5.266 9.758 14.547 1 98.81 228 GLY B CA 1
ATOM 4579 C C . GLY B 1 228 ? -3.791 9.484 14.781 1 98.81 228 GLY B C 1
ATOM 4580 O O . GLY B 1 228 ? -3.262 9.781 15.852 1 98.81 228 GLY B O 1
ATOM 4581 N N . VAL B 1 229 ? -3.178 8.945 13.773 1 98.31 229 VAL B N 1
ATOM 4582 C CA . VAL B 1 229 ? -1.74 8.703 13.852 1 98.31 229 VAL B CA 1
ATOM 4583 C C . VAL B 1 229 ? -0.999 10.031 13.953 1 98.31 229 VAL B C 1
ATOM 4585 O O . VAL B 1 229 ? -0.065 10.172 14.75 1 98.31 229 VAL B O 1
ATOM 4588 N N . VAL B 1 230 ? -1.396 11.008 13.203 1 98.81 230 VAL B N 1
ATOM 4589 C CA . VAL B 1 230 ? -0.802 12.344 13.266 1 98.81 230 VAL B CA 1
ATOM 4590 C C . VAL B 1 230 ? -0.897 12.883 14.695 1 98.81 230 VAL B C 1
ATOM 4592 O O . VAL B 1 230 ? 0.066 13.445 15.219 1 98.81 230 VAL B O 1
ATOM 4595 N N . LEU B 1 231 ? -2.076 12.719 15.312 1 98.75 231 LEU B N 1
ATOM 4596 C CA . LEU B 1 231 ? -2.264 13.188 16.672 1 98.75 231 LEU B CA 1
ATOM 4597 C C . LEU B 1 231 ? -1.27 12.523 17.625 1 98.75 231 LEU B C 1
ATOM 4599 O O . LEU B 1 231 ? -0.689 13.188 18.484 1 98.75 231 LEU B O 1
ATOM 4603 N N . LEU B 1 232 ? -1.077 11.281 17.453 1 98 232 LEU B N 1
ATOM 4604 C CA . LEU B 1 232 ? -0.135 10.562 18.297 1 98 232 LEU B CA 1
ATOM 4605 C C . LEU B 1 232 ? 1.288 11.062 18.078 1 98 232 LEU B C 1
ATOM 4607 O O . LEU B 1 232 ? 2.062 11.18 19.031 1 98 232 LEU B O 1
ATOM 4611 N N . VAL B 1 233 ? 1.602 11.328 16.859 1 97.94 233 VAL B N 1
ATOM 4612 C CA . VAL B 1 233 ? 2.918 11.883 16.547 1 97.94 233 VAL B CA 1
ATOM 4613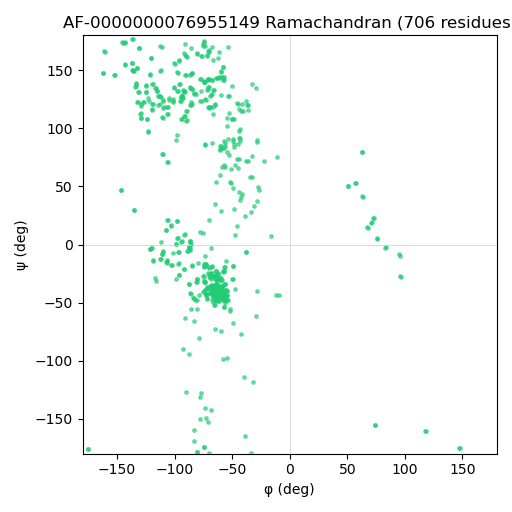 C C . VAL B 1 233 ? 3.086 13.234 17.234 1 97.94 233 VAL B C 1
ATOM 4615 O O . VAL B 1 233 ? 4.152 13.531 17.781 1 97.94 233 VAL B O 1
ATOM 4618 N N . LEU B 1 234 ? 2.057 14.016 17.234 1 97.94 234 LEU B N 1
ATOM 4619 C CA . LEU B 1 234 ? 2.1 15.344 17.859 1 97.94 234 LEU B CA 1
ATOM 4620 C C . LEU B 1 234 ? 2.285 15.234 19.359 1 97.94 234 LEU B C 1
ATOM 4622 O O . LEU B 1 234 ? 2.982 16.047 19.969 1 97.94 234 LEU B O 1
ATOM 4626 N N . ILE B 1 235 ? 1.671 14.266 19.953 1 96.81 235 ILE B N 1
ATOM 4627 C CA . ILE B 1 235 ? 1.735 14.078 21.391 1 96.81 235 ILE B CA 1
ATOM 4628 C C . ILE B 1 235 ? 3.113 13.555 21.781 1 96.81 235 ILE B C 1
ATOM 4630 O O . ILE B 1 235 ? 3.727 14.047 22.734 1 96.81 235 ILE B O 1
ATOM 4634 N N . THR B 1 236 ? 3.645 12.602 21.047 1 95 236 THR B N 1
ATOM 4635 C CA . THR B 1 236 ? 4.797 11.828 21.484 1 95 236 THR B CA 1
ATOM 4636 C C . THR B 1 236 ? 6.09 12.406 20.922 1 95 236 THR B C 1
ATOM 4638 O O . THR B 1 236 ? 7.172 12.172 21.453 1 95 236 THR B O 1
ATOM 4641 N N . GLY B 1 237 ? 5.957 13.07 19.812 1 94.38 237 GLY B N 1
ATOM 4642 C CA . GLY B 1 237 ? 7.148 13.523 19.109 1 94.38 237 GLY B CA 1
ATOM 4643 C C . GLY B 1 237 ? 7.859 12.406 18.359 1 94.38 237 GLY B C 1
ATOM 4644 O O . GLY B 1 237 ? 8.914 12.633 17.766 1 94.38 237 GLY B O 1
ATOM 4645 N N . GLN B 1 238 ? 7.262 11.258 18.359 1 93.12 238 GLN B N 1
ATOM 4646 C CA . GLN B 1 238 ? 7.84 10.102 17.688 1 93.12 238 GLN B CA 1
ATOM 4647 C C . GLN B 1 238 ? 7.332 10 16.25 1 93.12 238 GLN B C 1
ATOM 4649 O O . GLN B 1 238 ? 6.371 10.68 15.875 1 93.12 238 GLN B O 1
ATOM 4654 N N . ARG B 1 239 ? 8.062 9.172 15.492 1 93 239 ARG B N 1
ATOM 4655 C CA . ARG B 1 239 ? 7.594 8.883 14.141 1 93 239 ARG B CA 1
ATOM 4656 C C . ARG B 1 239 ? 6.445 7.879 14.164 1 93 239 ARG B C 1
ATOM 4658 O O . ARG B 1 239 ? 6.203 7.23 15.188 1 93 239 ARG B O 1
ATOM 4665 N N . ALA B 1 240 ? 5.727 7.848 13.047 1 94.38 240 ALA B N 1
ATOM 4666 C CA . ALA B 1 240 ? 4.598 6.922 12.945 1 94.38 240 ALA B CA 1
ATOM 4667 C C . ALA B 1 240 ? 5.047 5.48 13.164 1 94.38 240 ALA B C 1
ATOM 4669 O O . ALA B 1 240 ? 4.309 4.672 13.727 1 94.38 240 ALA B O 1
ATOM 4670 N N . ILE B 1 241 ? 6.207 5.191 12.672 1 91.19 241 ILE B N 1
ATOM 4671 C CA . ILE B 1 241 ? 6.84 3.898 12.922 1 91.19 241 ILE B CA 1
ATOM 4672 C C . ILE B 1 241 ? 8.031 4.078 13.859 1 91.19 241 ILE B C 1
ATOM 4674 O O . ILE B 1 241 ? 9 4.762 13.516 1 91.19 241 ILE B O 1
ATOM 4678 N N . ILE B 1 242 ? 7.941 3.461 14.961 1 87.19 242 ILE B N 1
ATOM 4679 C CA . ILE B 1 242 ? 8.93 3.627 16.016 1 87.19 242 ILE B CA 1
ATOM 4680 C C . ILE B 1 242 ? 9.945 2.484 15.961 1 87.19 242 ILE B C 1
ATOM 4682 O O . ILE B 1 242 ? 9.562 1.315 15.852 1 87.19 242 ILE B O 1
ATOM 4686 N N . THR B 1 243 ? 11.125 2.844 16.016 1 82.25 243 THR B N 1
ATOM 4687 C CA . THR B 1 243 ? 12.172 1.834 16.109 1 82.25 243 THR B CA 1
ATOM 4688 C C . THR B 1 243 ? 12.469 1.495 17.562 1 82.25 243 THR B C 1
ATOM 4690 O O . THR B 1 243 ? 12.945 2.346 18.312 1 82.25 243 THR B O 1
ATOM 4693 N N . ILE B 1 244 ? 12.078 0.38 17.984 1 76.62 244 ILE B N 1
ATOM 4694 C CA . ILE B 1 244 ? 12.297 -0.067 19.359 1 76.62 244 ILE B CA 1
ATOM 4695 C C . ILE B 1 244 ? 13.711 -0.63 19.484 1 76.62 244 ILE B C 1
ATOM 4697 O O . ILE B 1 244 ? 14.406 -0.332 20.469 1 76.62 244 ILE B O 1
ATOM 4701 N N . SER B 1 245 ? 14.055 -1.443 18.578 1 74.69 245 SER B N 1
ATOM 4702 C CA . SER B 1 245 ? 15.398 -2.004 18.469 1 74.69 245 SER B CA 1
ATOM 4703 C C . SER B 1 245 ? 15.812 -2.152 17 1 74.69 245 SER B C 1
ATOM 4705 O O . SER B 1 245 ? 15.055 -1.797 16.094 1 74.69 245 SER B O 1
ATOM 4707 N N . ASP B 1 246 ? 17.016 -2.523 16.875 1 66.31 246 ASP B N 1
ATOM 4708 C CA . ASP B 1 246 ? 17.547 -2.66 15.531 1 66.31 246 ASP B CA 1
ATOM 4709 C C . ASP B 1 246 ? 16.703 -3.631 14.703 1 66.31 246 ASP B C 1
ATOM 4711 O O . ASP B 1 246 ? 16.672 -3.549 13.477 1 66.31 246 ASP B O 1
ATOM 4715 N N . THR B 1 247 ? 16 -4.379 15.414 1 67.25 247 THR B N 1
ATOM 4716 C CA . THR B 1 247 ? 15.312 -5.434 14.68 1 67.25 247 THR B CA 1
ATOM 4717 C C . THR B 1 247 ? 13.805 -5.332 14.875 1 67.25 247 THR B C 1
ATOM 4719 O O . THR B 1 247 ? 13.039 -6.062 14.242 1 67.25 247 THR B O 1
ATOM 4722 N N . GLU B 1 248 ? 13.477 -4.375 15.727 1 77.19 248 GLU B N 1
ATOM 4723 C CA . GLU B 1 248 ? 12.055 -4.344 16.047 1 77.19 248 GLU B CA 1
ATOM 4724 C C . GLU B 1 248 ? 11.469 -2.953 15.82 1 77.19 248 GLU B C 1
ATOM 4726 O O . GLU B 1 248 ? 12 -1.961 16.328 1 77.19 248 GLU B O 1
ATOM 4731 N N . ARG B 1 249 ? 10.508 -2.953 15.008 1 83.69 249 ARG B N 1
ATOM 4732 C CA . ARG B 1 249 ? 9.75 -1.732 14.758 1 83.69 249 ARG B CA 1
ATOM 4733 C C . ARG B 1 249 ? 8.273 -1.936 15.078 1 83.69 249 ARG B C 1
ATOM 4735 O O . ARG B 1 249 ? 7.766 -3.061 15.023 1 83.69 249 ARG B O 1
ATOM 4742 N N . ASN B 1 250 ? 7.777 -0.817 15.539 1 86.69 250 ASN B N 1
ATOM 4743 C CA . ASN B 1 250 ? 6.363 -0.873 15.891 1 86.69 250 ASN B CA 1
ATOM 4744 C C . ASN B 1 250 ? 5.613 0.364 15.406 1 86.69 250 ASN B C 1
ATOM 4746 O O . ASN B 1 250 ? 6.203 1.435 15.258 1 86.69 250 ASN B O 1
ATOM 4750 N N . ASN B 1 251 ? 4.363 0.098 15.141 1 91.56 251 ASN B N 1
ATOM 4751 C CA . ASN B 1 251 ? 3.51 1.232 14.805 1 91.56 251 ASN B CA 1
ATOM 4752 C C . ASN B 1 251 ? 3.168 2.059 16.047 1 91.56 251 ASN B C 1
ATOM 4754 O O . ASN B 1 251 ? 2.902 1.504 17.109 1 91.56 251 ASN B O 1
ATOM 4758 N N . ILE B 1 252 ? 3.162 3.293 15.93 1 94.75 252 ILE B N 1
ATOM 4759 C CA . ILE B 1 252 ? 2.961 4.211 17.047 1 94.75 252 ILE B CA 1
ATOM 4760 C C . ILE B 1 252 ? 1.607 3.941 17.703 1 94.75 252 ILE B C 1
ATOM 4762 O O . ILE B 1 252 ? 1.441 4.141 18.906 1 94.75 252 ILE B O 1
ATOM 4766 N N . THR B 1 253 ? 0.585 3.467 16.922 1 94.69 253 THR B N 1
ATOM 4767 C CA . THR B 1 253 ? -0.742 3.189 17.469 1 94.69 253 THR B CA 1
ATOM 4768 C C . THR B 1 253 ? -0.69 2.043 18.469 1 94.69 253 THR B C 1
ATOM 4770 O O . THR B 1 253 ? -1.327 2.105 19.531 1 94.69 253 THR B O 1
ATOM 4773 N N . ILE B 1 254 ? 0.099 1.095 18.156 1 89.25 254 ILE B N 1
ATOM 4774 C CA . ILE B 1 254 ? 0.246 -0.053 19.047 1 89.25 254 ILE B CA 1
ATOM 4775 C C . ILE B 1 254 ? 1.028 0.356 20.281 1 89.25 254 ILE B C 1
ATOM 4777 O O . ILE B 1 254 ? 0.627 0.044 21.406 1 89.25 254 ILE B O 1
ATOM 4781 N N . TRP B 1 255 ? 2.059 1.024 20.047 1 89 255 TRP B N 1
ATOM 4782 C CA . TRP B 1 255 ? 2.898 1.505 21.141 1 89 255 TRP B CA 1
ATOM 4783 C C . TRP B 1 255 ? 2.098 2.387 22.094 1 89 255 TRP B C 1
ATOM 4785 O O . TRP B 1 255 ? 2.17 2.219 23.312 1 89 255 TRP B O 1
ATOM 4795 N N . ALA B 1 256 ? 1.341 3.312 21.547 1 91.44 256 ALA B N 1
ATOM 4796 C CA . ALA B 1 256 ? 0.552 4.25 22.344 1 91.44 256 ALA B CA 1
ATOM 4797 C C . ALA B 1 256 ? -0.539 3.523 23.125 1 91.44 256 ALA B C 1
ATOM 4799 O O . ALA B 1 256 ? -0.806 3.854 24.281 1 91.44 256 ALA B O 1
ATOM 4800 N N . ARG B 1 257 ? -1.185 2.564 22.484 1 90.44 257 ARG B N 1
ATOM 4801 C CA . ARG B 1 257 ? -2.236 1.806 23.156 1 90.44 257 ARG B CA 1
ATOM 4802 C C . ARG B 1 257 ? -1.688 1.071 24.375 1 90.44 257 ARG B C 1
ATOM 4804 O O . ARG B 1 257 ? -2.332 1.037 25.438 1 90.44 257 ARG B O 1
ATOM 4811 N N . HIS B 1 258 ? -0.555 0.557 24.188 1 85.62 258 HIS B N 1
ATOM 4812 C CA . HIS B 1 258 ? 0.096 -0.129 25.312 1 85.62 258 HIS B CA 1
ATOM 4813 C C . HIS B 1 258 ? 0.431 0.842 26.438 1 85.62 258 HIS B C 1
ATOM 4815 O O . HIS B 1 258 ? 0.165 0.557 27.609 1 85.62 258 HIS B O 1
ATOM 4821 N N . GLY B 1 259 ? 0.996 1.93 26.125 1 84.25 259 GLY B N 1
ATOM 4822 C CA . GLY B 1 259 ? 1.349 2.93 27.109 1 84.25 259 GLY B CA 1
ATOM 4823 C C . GLY B 1 259 ? 0.146 3.484 27.859 1 84.25 259 GLY B C 1
ATOM 4824 O O . GLY B 1 259 ? 0.178 3.633 29.078 1 84.25 259 GLY B O 1
ATOM 4825 N N . LEU B 1 260 ? -0.876 3.762 27.172 1 85.88 260 LEU B N 1
ATOM 4826 C CA . LEU B 1 260 ? -2.068 4.359 27.766 1 85.88 260 LEU B CA 1
ATOM 4827 C C . LEU B 1 260 ? -2.801 3.35 28.641 1 85.88 260 LEU B C 1
ATOM 4829 O O . LEU B 1 260 ? -3.4 3.723 29.656 1 85.88 260 LEU B O 1
ATOM 4833 N N . SER B 1 261 ? -2.787 2.131 28.203 1 84.44 261 SER B N 1
ATOM 4834 C CA . SER B 1 261 ? -3.432 1.091 29 1 84.44 261 SER B CA 1
ATOM 4835 C C . SER B 1 261 ? -2.766 0.941 30.359 1 84.44 261 SER B C 1
ATOM 4837 O O . SER B 1 261 ? -3.418 0.573 31.344 1 84.44 261 SER B O 1
ATOM 4839 N N . GLU B 1 262 ? -1.544 1.244 30.453 1 82.69 262 GLU B N 1
ATOM 4840 C CA . GLU B 1 262 ? -0.802 1.182 31.703 1 82.69 262 GLU B CA 1
ATOM 4841 C C . GLU B 1 262 ? -0.939 2.482 32.5 1 82.69 262 GLU B C 1
ATOM 4843 O O . GLU B 1 262 ? -0.367 2.621 33.562 1 82.69 262 GLU B O 1
ATOM 4848 N N . GLY B 1 263 ? -1.701 3.379 31.984 1 76.69 263 GLY B N 1
ATOM 4849 C CA . GLY B 1 263 ? -1.946 4.66 32.625 1 76.69 263 GLY B CA 1
ATOM 4850 C C . GLY B 1 263 ? -0.741 5.582 32.594 1 76.69 263 GLY B C 1
ATOM 4851 O O . GLY B 1 263 ? -0.673 6.543 33.375 1 76.69 263 GLY B O 1
ATOM 4852 N N . ASP B 1 264 ? 0.15 5.316 31.734 1 82.75 264 ASP B N 1
ATOM 4853 C CA . ASP B 1 264 ? 1.4 6.07 31.703 1 82.75 264 ASP B CA 1
ATOM 4854 C C . ASP B 1 264 ? 1.428 7.035 30.516 1 82.75 264 ASP B C 1
ATOM 4856 O O . ASP B 1 264 ? 2.248 6.891 29.609 1 82.75 264 ASP B O 1
ATOM 4860 N N . ILE B 1 265 ? 0.601 8.086 30.641 1 85.31 265 ILE B N 1
ATOM 4861 C CA . ILE B 1 265 ? 0.573 9.07 29.562 1 85.31 265 ILE B CA 1
ATOM 4862 C C . ILE B 1 265 ? 1.827 9.945 29.641 1 85.31 265 ILE B C 1
ATOM 4864 O O . ILE B 1 265 ? 2.334 10.391 28.609 1 85.31 265 ILE B O 1
ATOM 4868 N N . ASP B 1 266 ? 2.355 10.078 30.797 1 86.62 266 ASP B N 1
ATOM 4869 C CA . ASP B 1 266 ? 3.514 10.938 30.984 1 86.62 266 ASP B CA 1
ATOM 4870 C C . ASP B 1 266 ? 4.723 10.43 30.219 1 86.62 266 ASP B C 1
ATOM 4872 O O . ASP B 1 266 ? 5.465 11.211 29.625 1 86.62 266 ASP B O 1
ATOM 4876 N N . SER B 1 267 ? 4.797 9.156 30.203 1 86.62 267 SER B N 1
ATOM 4877 C CA . SER B 1 267 ? 5.953 8.562 29.531 1 86.62 267 SER B CA 1
ATOM 4878 C C . SER B 1 267 ? 5.828 8.664 28.016 1 86.62 267 SER B C 1
ATOM 4880 O O . SER B 1 267 ? 6.82 8.562 27.297 1 86.62 267 SER B O 1
ATOM 4882 N N . MET B 1 268 ? 4.633 8.922 27.547 1 89.94 268 MET B N 1
ATOM 4883 C CA . MET B 1 268 ? 4.391 8.953 26.109 1 89.94 268 MET B CA 1
ATOM 4884 C C . MET B 1 268 ? 4.566 10.367 25.562 1 89.94 268 MET B C 1
ATOM 4886 O O . MET B 1 268 ? 4.828 10.547 24.375 1 89.94 268 MET B O 1
ATOM 4890 N N . ILE B 1 269 ? 4.457 11.305 26.484 1 93.94 269 ILE B N 1
ATOM 4891 C CA . ILE B 1 269 ? 4.492 12.703 26.062 1 93.94 269 ILE B CA 1
ATOM 4892 C C . ILE B 1 269 ? 5.91 13.078 25.641 1 93.94 269 ILE B C 1
ATOM 4894 O O . ILE B 1 269 ? 6.883 12.695 26.297 1 93.94 269 ILE B O 1
ATOM 4898 N N . ASP B 1 270 ? 6.012 13.719 24.5 1 94.06 270 ASP B N 1
ATOM 4899 C CA . ASP B 1 270 ? 7.285 14.297 24.078 1 94.06 270 ASP B CA 1
ATOM 4900 C C . ASP B 1 270 ? 7.961 15.039 25.234 1 94.06 270 ASP B C 1
ATOM 4902 O O . ASP B 1 270 ? 7.387 15.977 25.797 1 94.06 270 ASP B O 1
ATOM 4906 N N . PRO B 1 271 ? 9.125 14.672 25.609 1 91.88 271 PRO B N 1
ATOM 4907 C CA . PRO B 1 271 ? 9.805 15.328 26.734 1 91.88 271 PRO B CA 1
ATOM 4908 C C . PRO B 1 271 ? 9.961 16.828 26.516 1 91.88 271 PRO B C 1
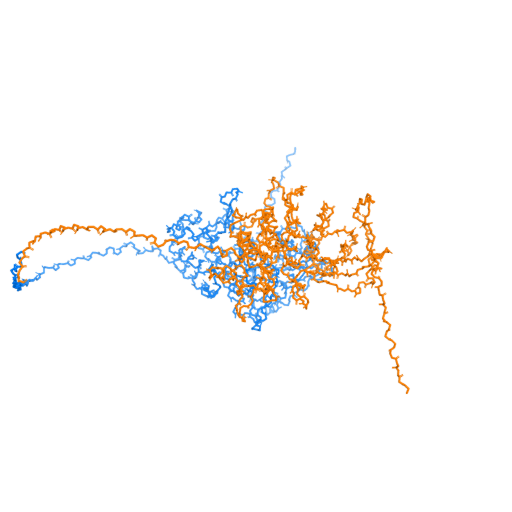ATOM 4910 O O . PRO B 1 271 ? 10.039 17.594 27.5 1 91.88 271 PRO B O 1
ATOM 4913 N N . ARG B 1 272 ? 9.945 17.344 25.438 1 91.38 272 ARG B N 1
ATOM 4914 C CA . ARG B 1 272 ? 10.172 18.75 25.125 1 91.38 272 ARG B CA 1
ATOM 4915 C C . ARG B 1 272 ? 8.969 19.594 25.516 1 91.38 272 ARG B C 1
ATOM 4917 O O . ARG B 1 272 ? 9.078 20.828 25.641 1 91.38 272 ARG B O 1
ATOM 4924 N N . ILE B 1 273 ? 7.77 18.875 25.688 1 88.62 273 ILE B N 1
ATOM 4925 C CA . ILE B 1 273 ? 6.586 19.672 25.984 1 88.62 273 ILE B CA 1
ATOM 4926 C C . ILE B 1 273 ? 6.008 19.25 27.344 1 88.62 273 ILE B C 1
ATOM 4928 O O . ILE B 1 273 ? 5.023 19.828 27.812 1 88.62 273 ILE B O 1
ATOM 4932 N N . ARG B 1 274 ? 6.473 18.344 27.984 1 83.25 274 ARG B N 1
ATOM 4933 C CA . ARG B 1 274 ? 5.949 17.75 29.219 1 83.25 274 ARG B CA 1
ATOM 4934 C C . ARG B 1 274 ? 5.805 18.812 30.297 1 83.25 274 ARG B C 1
ATOM 4936 O O . ARG B 1 274 ? 4.832 18.797 31.062 1 83.25 274 ARG B O 1
ATOM 4943 N N . GLY B 1 275 ? 6.637 19.766 30.359 1 81.12 275 GLY B N 1
ATOM 4944 C CA . GLY B 1 275 ? 6.598 20.75 31.438 1 81.12 275 GLY B CA 1
ATOM 4945 C C . GLY B 1 275 ? 5.676 21.922 31.141 1 81.12 275 GLY B C 1
ATOM 4946 O O . GLY B 1 275 ? 5.371 22.719 32.031 1 81.12 275 GLY B O 1
ATOM 4947 N N . ASP B 1 276 ? 5.09 21.938 30 1 85.5 276 ASP B N 1
ATOM 4948 C CA . ASP B 1 276 ? 4.332 23.125 29.594 1 85.5 276 ASP B CA 1
ATOM 4949 C C . ASP B 1 276 ? 2.988 22.734 28.984 1 85.5 276 ASP B C 1
ATOM 4951 O O . ASP B 1 276 ? 2.48 23.422 28.094 1 85.5 276 ASP B O 1
ATOM 4955 N N . CYS B 1 277 ? 2.428 21.625 29.406 1 91.56 277 CYS B N 1
ATOM 4956 C CA . CYS B 1 277 ? 1.139 21.203 28.859 1 91.56 277 CYS B CA 1
ATOM 4957 C C . CYS B 1 277 ? 0.19 20.766 29.969 1 91.56 277 CYS B C 1
ATOM 4959 O O . CYS B 1 277 ? 0.628 20.266 31 1 91.56 277 CYS B O 1
ATOM 4961 N N . ASP B 1 278 ? -0.997 21.172 29.906 1 93.44 278 ASP B N 1
ATOM 4962 C CA . ASP B 1 278 ? -2.035 20.609 30.766 1 93.44 278 ASP B CA 1
ATOM 4963 C C . ASP B 1 278 ? -2.268 19.141 30.453 1 93.44 278 ASP B C 1
ATOM 4965 O O . ASP B 1 278 ? -2.662 18.781 29.344 1 93.44 278 ASP B O 1
ATOM 4969 N N . ILE B 1 279 ? -2.08 18.344 31.422 1 91.88 279 ILE B N 1
ATOM 4970 C CA . ILE B 1 279 ? -2.111 16.891 31.234 1 91.88 279 ILE B CA 1
ATOM 4971 C C . ILE B 1 279 ? -3.504 16.469 30.781 1 91.88 279 ILE B C 1
ATOM 4973 O O . ILE B 1 279 ? -3.645 15.516 30 1 91.88 279 ILE B O 1
ATOM 4977 N N . ASN B 1 280 ? -4.527 17.094 31.266 1 93.25 280 ASN B N 1
ATOM 4978 C CA . ASN B 1 280 ? -5.887 16.766 30.844 1 93.25 280 ASN B CA 1
ATOM 4979 C C . ASN B 1 280 ? -6.109 17.094 29.375 1 93.25 280 ASN B C 1
ATOM 4981 O O . ASN B 1 280 ? -6.855 16.375 28.688 1 93.25 280 ASN B O 1
ATOM 4985 N N . SER B 1 281 ? -5.477 18.141 29 1 96.25 281 SER B N 1
ATOM 4986 C CA . SER B 1 281 ? -5.527 18.5 27.594 1 96.25 281 SER B CA 1
ATOM 4987 C C . SER B 1 281 ? -4.883 17.422 26.719 1 96.25 281 SER B C 1
ATOM 4989 O O . SER B 1 281 ? -5.453 17.016 25.703 1 96.25 281 SER B O 1
ATOM 4991 N N . VAL B 1 282 ? -3.795 16.969 27.156 1 96 282 VAL B N 1
ATOM 4992 C CA . VAL B 1 282 ? -3.064 15.938 26.422 1 96 282 VAL B CA 1
ATOM 4993 C C . VAL B 1 282 ? -3.859 14.633 26.438 1 96 282 VAL B C 1
ATOM 4995 O O . VAL B 1 282 ? -3.98 13.969 25.406 1 96 282 VAL B O 1
ATOM 4998 N N . TRP B 1 283 ? -4.445 14.328 27.516 1 93.94 283 TRP B N 1
ATOM 4999 C CA . TRP B 1 283 ? -5.246 13.117 27.641 1 93.94 283 TRP B CA 1
ATOM 5000 C C . TRP B 1 283 ? -6.426 13.133 26.672 1 93.94 283 TRP B C 1
ATOM 5002 O O . TRP B 1 283 ? -6.77 12.109 26.094 1 93.94 283 TRP B O 1
ATOM 5012 N N . LYS B 1 284 ? -7.039 14.234 26.641 1 96.06 284 LYS B N 1
ATOM 5013 C CA . LYS B 1 284 ? -8.188 14.367 25.75 1 96.06 284 LYS B CA 1
ATOM 5014 C C . LYS B 1 284 ? -7.809 14.055 24.312 1 96.06 284 LYS B C 1
ATOM 5016 O O . LYS B 1 284 ? -8.523 13.328 23.625 1 96.06 284 LYS B O 1
ATOM 5021 N N . VAL B 1 285 ? -6.68 14.562 23.875 1 97.81 285 VAL B N 1
ATOM 5022 C CA . VAL B 1 285 ? -6.227 14.352 22.5 1 97.81 285 VAL B CA 1
ATOM 5023 C C . VAL B 1 285 ? -5.773 12.906 22.328 1 97.81 285 VAL B C 1
ATOM 5025 O O . VAL B 1 285 ? -5.988 12.305 21.281 1 97.81 285 VAL B O 1
ATOM 5028 N N . ALA B 1 286 ? -5.152 12.352 23.344 1 96.88 286 ALA B N 1
ATOM 5029 C CA . ALA B 1 286 ? -4.73 10.953 23.297 1 96.88 286 ALA B CA 1
ATOM 5030 C C . ALA B 1 286 ? -5.93 10.023 23.141 1 96.88 286 ALA B C 1
ATOM 5032 O O . ALA B 1 286 ? -5.898 9.094 22.328 1 96.88 286 ALA B O 1
ATOM 5033 N N . ASP B 1 287 ? -6.887 10.344 23.859 1 95.75 287 ASP B N 1
ATOM 5034 C CA . ASP B 1 287 ? -8.117 9.555 23.766 1 95.75 287 ASP B CA 1
ATOM 5035 C C . ASP B 1 287 ? -8.742 9.68 22.391 1 95.75 287 ASP B C 1
ATOM 5037 O O . ASP B 1 287 ? -9.219 8.688 21.828 1 95.75 287 ASP B O 1
ATOM 5041 N N . LEU B 1 288 ? -8.805 10.852 21.953 1 98 288 LEU B N 1
ATOM 5042 C CA . LEU B 1 288 ? -9.336 11.102 20.609 1 98 288 LEU B CA 1
ATOM 5043 C C . LEU B 1 288 ? -8.539 10.328 19.562 1 98 288 LEU B C 1
ATOM 5045 O O . LEU B 1 288 ? -9.117 9.75 18.641 1 98 288 LEU B O 1
ATOM 5049 N N . ALA B 1 289 ? -7.234 10.344 19.656 1 98.38 289 ALA B N 1
ATOM 5050 C CA . ALA B 1 289 ? -6.359 9.625 18.734 1 98.38 289 ALA B CA 1
ATOM 5051 C C . ALA B 1 289 ? -6.656 8.133 18.75 1 98.38 289 ALA B C 1
ATOM 5053 O O . ALA B 1 289 ? -6.688 7.488 17.703 1 98.38 289 ALA B O 1
ATOM 5054 N N . LEU B 1 290 ? -6.91 7.609 19.906 1 96.75 290 LEU B N 1
ATOM 5055 C CA . LEU B 1 290 ? -7.23 6.191 20.031 1 96.75 290 LEU B CA 1
ATOM 5056 C C . LEU B 1 290 ? -8.578 5.875 19.391 1 96.75 290 LEU B C 1
ATOM 5058 O O . LEU B 1 290 ? -8.742 4.82 18.766 1 96.75 290 LEU B O 1
ATOM 5062 N N . GLN B 1 291 ? -9.5 6.777 19.547 1 97.94 291 GLN B N 1
ATOM 5063 C CA . GLN B 1 291 ? -10.797 6.598 18.906 1 97.94 291 GLN B CA 1
ATOM 5064 C C . GLN B 1 291 ? -10.656 6.621 17.391 1 97.94 291 GLN B C 1
ATOM 5066 O O . GLN B 1 291 ? -11.281 5.816 16.688 1 97.94 291 GLN B O 1
ATOM 5071 N N . CYS B 1 292 ? -9.844 7.449 16.891 1 98.69 292 CYS B N 1
ATOM 5072 C CA . CYS B 1 292 ? -9.625 7.59 15.453 1 98.69 292 CYS B CA 1
ATOM 5073 C C . CYS B 1 292 ? -8.953 6.352 14.883 1 98.69 292 CYS B C 1
ATOM 5075 O O . CYS B 1 292 ? -9.133 6.023 13.703 1 98.69 292 CYS B O 1
ATOM 5077 N N . THR B 1 293 ? -8.18 5.652 15.695 1 97.81 293 THR B N 1
ATOM 5078 C CA . THR B 1 293 ? -7.355 4.559 15.195 1 97.81 293 THR B CA 1
ATOM 5079 C C . THR B 1 293 ? -7.949 3.209 15.586 1 97.81 293 THR B C 1
ATOM 5081 O O . THR B 1 293 ? -7.227 2.219 15.703 1 97.81 293 THR B O 1
ATOM 5084 N N . GLN B 1 294 ? -9.219 3.281 15.875 1 96.06 294 GLN B N 1
ATOM 5085 C CA . GLN B 1 294 ? -9.906 2.012 16.062 1 96.06 294 GLN B CA 1
ATOM 5086 C C . GLN B 1 294 ? -9.789 1.127 14.828 1 96.06 294 GLN B C 1
ATOM 5088 O O . GLN B 1 294 ? -9.695 1.629 13.703 1 96.06 294 GLN B O 1
ATOM 5093 N N . HIS B 1 295 ? -9.852 -0.178 15.008 1 89.69 295 HIS B N 1
ATOM 5094 C CA . HIS B 1 295 ? -9.641 -1.134 13.922 1 89.69 295 HIS B CA 1
ATOM 5095 C C . HIS B 1 295 ? -10.766 -1.05 12.891 1 89.69 295 HIS B C 1
ATOM 5097 O O . HIS B 1 295 ? -10.516 -1.102 11.688 1 89.69 295 HIS B O 1
ATOM 5103 N N . THR B 1 296 ? -11.977 -0.954 13.375 1 90.75 296 THR B N 1
ATOM 5104 C CA . THR B 1 296 ? -13.133 -0.885 12.492 1 90.75 296 THR B CA 1
ATOM 5105 C C . THR B 1 296 ? -13.508 0.565 12.203 1 90.75 296 THR B C 1
ATOM 5107 O O . THR B 1 296 ? -13.781 1.34 13.125 1 90.75 296 THR B O 1
ATOM 5110 N N . GLY B 1 297 ? -13.602 0.917 10.969 1 92.31 297 GLY B N 1
ATOM 5111 C CA . GLY B 1 297 ? -13.844 2.281 10.531 1 92.31 297 GLY B CA 1
ATOM 5112 C C . GLY B 1 297 ? -15.148 2.85 11.055 1 92.31 297 GLY B C 1
ATOM 5113 O O . GLY B 1 297 ? -15.227 4.031 11.406 1 92.31 297 GLY B O 1
ATOM 5114 N N . ARG B 1 298 ? -16.172 2.018 11.156 1 91.31 298 ARG B N 1
ATOM 5115 C CA . ARG B 1 298 ? -17.484 2.467 11.586 1 91.31 298 ARG B CA 1
ATOM 5116 C C . ARG B 1 298 ? -17.453 2.982 13.016 1 91.31 298 ARG B C 1
ATOM 5118 O O . ARG B 1 298 ? -18.312 3.779 13.422 1 91.31 298 ARG B O 1
ATOM 5125 N N . ASP B 1 299 ? -16.5 2.562 13.766 1 95.94 299 ASP B N 1
ATOM 5126 C CA . ASP B 1 299 ? -16.375 2.951 15.172 1 95.94 299 ASP B CA 1
ATOM 5127 C C . ASP B 1 299 ? -15.57 4.234 15.32 1 95.94 299 ASP B C 1
ATOM 5129 O O . ASP B 1 299 ? -15.453 4.781 16.422 1 95.94 299 ASP B O 1
ATOM 5133 N N . ARG B 1 300 ? -15.031 4.723 14.273 1 98.06 300 ARG B N 1
ATOM 5134 C CA . ARG B 1 300 ? -14.219 5.934 14.32 1 98.06 300 ARG B CA 1
ATOM 5135 C C . ARG B 1 300 ? -15.094 7.184 14.234 1 98.06 300 ARG B C 1
ATOM 5137 O O . ARG B 1 300 ? -16.156 7.164 13.602 1 98.06 300 ARG B O 1
ATOM 5144 N N . PRO B 1 301 ? -14.695 8.242 14.859 1 98.5 301 PRO B N 1
ATOM 5145 C CA . PRO B 1 301 ? -15.453 9.492 14.766 1 98.5 301 PRO B CA 1
ATOM 5146 C C . PRO B 1 301 ? -15.352 10.141 13.383 1 98.5 301 PRO B C 1
ATOM 5148 O O . PRO B 1 301 ? -14.555 9.703 12.547 1 98.5 301 PRO B O 1
ATOM 5151 N N . THR B 1 302 ? -16.203 11.078 13.133 1 98.06 302 THR B N 1
ATOM 5152 C CA . THR B 1 302 ? -16.062 11.938 11.961 1 98.06 302 THR B CA 1
ATOM 5153 C C . THR B 1 302 ? -15.047 13.039 12.211 1 98.06 302 THR B C 1
ATOM 5155 O O . THR B 1 302 ? -14.695 13.32 13.359 1 98.06 302 THR B O 1
ATOM 5158 N N . MET B 1 303 ? -14.594 13.68 11.141 1 98.44 303 MET B N 1
ATOM 5159 C CA . MET B 1 303 ? -13.633 14.758 11.328 1 98.44 303 MET B CA 1
ATOM 5160 C C . MET B 1 303 ? -14.273 15.945 12.031 1 98.44 303 MET B C 1
ATOM 5162 O O . MET B 1 303 ? -13.586 16.734 12.695 1 98.44 303 MET B O 1
ATOM 5166 N N . THR B 1 304 ? -15.578 16.078 11.922 1 98.38 304 THR B N 1
ATOM 5167 C CA . THR B 1 304 ? -16.281 17.094 12.68 1 98.38 304 THR B CA 1
ATOM 5168 C C . THR B 1 304 ? -16.125 16.859 14.18 1 98.38 304 THR B C 1
ATOM 5170 O O . THR B 1 304 ? -15.805 17.781 14.93 1 98.38 304 THR B O 1
ATOM 5173 N N . GLU B 1 305 ? -16.375 15.617 14.523 1 98.69 305 GLU B N 1
ATOM 5174 C CA . GLU B 1 305 ? -16.234 15.242 15.93 1 98.69 305 GLU B CA 1
ATOM 5175 C C . GLU B 1 305 ? -14.797 15.391 16.406 1 98.69 305 GLU B C 1
ATOM 5177 O O . GLU B 1 305 ? -14.555 15.797 17.547 1 98.69 305 GLU B O 1
ATOM 5182 N N . VAL B 1 306 ? -13.898 15.086 15.586 1 98.81 306 VAL B N 1
ATOM 5183 C CA . VAL B 1 306 ? -12.484 15.195 15.922 1 98.81 306 VAL B CA 1
ATOM 5184 C C . VAL B 1 306 ? -12.117 16.656 16.141 1 98.81 306 VAL B C 1
ATOM 5186 O O . VAL B 1 306 ? -11.469 17 17.141 1 98.81 306 VAL B O 1
ATOM 5189 N N . ALA B 1 307 ? -12.555 17.562 15.234 1 98.75 307 ALA B N 1
ATOM 5190 C CA . ALA B 1 307 ? -12.281 19 15.367 1 98.75 307 ALA B CA 1
ATOM 5191 C C . ALA B 1 307 ? -12.867 19.547 16.656 1 98.75 307 ALA B C 1
ATOM 5193 O O . ALA B 1 307 ? -12.227 20.344 17.344 1 98.75 307 ALA B O 1
ATOM 5194 N N . GLU B 1 308 ? -14.023 19.047 16.953 1 98.62 308 GLU B N 1
ATOM 5195 C CA . GLU B 1 308 ? -14.672 19.469 18.188 1 98.62 308 GLU B CA 1
ATOM 5196 C C . GLU B 1 308 ? -13.867 19.031 19.406 1 98.62 308 GLU B C 1
ATOM 5198 O O . GLU B 1 308 ? -13.695 19.797 20.359 1 98.62 308 GLU B O 1
ATOM 5203 N N . GLY B 1 309 ? -13.422 17.797 19.375 1 98.56 309 GLY B N 1
ATOM 5204 C CA . GLY B 1 309 ? -12.609 17.281 20.469 1 98.56 309 GLY B CA 1
ATOM 5205 C C . GLY B 1 309 ? -11.312 18.047 20.656 1 98.56 309 GLY B C 1
ATOM 5206 O O . GLY B 1 309 ? -10.922 18.344 21.797 1 98.56 309 GLY B O 1
ATOM 5207 N N . ILE B 1 310 ? -10.688 18.391 19.609 1 98.69 310 ILE B N 1
ATOM 5208 C CA . ILE B 1 310 ? -9.445 19.141 19.688 1 98.69 310 ILE B CA 1
ATOM 5209 C C . ILE B 1 310 ? -9.727 20.547 20.219 1 98.69 310 ILE B C 1
ATOM 5211 O O . ILE B 1 310 ? -8.953 21.078 21.031 1 98.69 310 ILE B O 1
ATOM 5215 N N . SER B 1 311 ? -10.805 21.141 19.75 1 98.31 311 SER B N 1
ATOM 5216 C CA . SER B 1 311 ? -11.203 22.453 20.219 1 98.31 311 SER B CA 1
ATOM 5217 C C . SER B 1 311 ? -11.414 22.453 21.734 1 98.31 311 SER B C 1
ATOM 5219 O O . SER B 1 311 ? -11.055 23.406 22.422 1 98.31 311 SER B O 1
ATOM 5221 N N . GLU B 1 312 ? -12.016 21.391 22.203 1 97.62 312 GLU B N 1
ATOM 5222 C CA . GLU B 1 312 ? -12.211 21.25 23.641 1 97.62 312 GLU B CA 1
ATOM 5223 C C . GLU B 1 312 ? -10.867 21.172 24.375 1 97.62 312 GLU B C 1
ATOM 5225 O O . GLU B 1 312 ? -10.711 21.734 25.453 1 97.62 312 GLU B O 1
ATOM 5230 N N . SER B 1 313 ? -9.992 20.438 23.844 1 97.62 313 SER B N 1
ATOM 5231 C CA . SER B 1 313 ? -8.656 20.344 24.422 1 97.62 313 SER B CA 1
ATOM 5232 C C . SER B 1 313 ? -7.961 21.703 24.438 1 97.62 313 SER B C 1
ATOM 5234 O O . SER B 1 313 ? -7.262 22.031 25.391 1 97.62 313 SER B O 1
ATOM 5236 N N . LEU B 1 314 ? -8.125 22.453 23.375 1 97.25 314 LEU B N 1
ATOM 5237 C CA . LEU B 1 314 ? -7.551 23.781 23.297 1 97.25 314 LEU B CA 1
ATOM 5238 C C . LEU B 1 314 ? -8.094 24.688 24.391 1 97.25 314 LEU B C 1
ATOM 5240 O O . LEU B 1 314 ? -7.355 25.484 24.969 1 97.25 314 LEU B O 1
ATOM 5244 N N . GLN B 1 315 ? -9.359 24.547 24.703 1 95.69 315 GLN B N 1
ATOM 5245 C CA . GLN B 1 315 ? -9.977 25.328 25.766 1 95.69 315 GLN B CA 1
ATOM 5246 C C . GLN B 1 315 ? -9.391 24.969 27.125 1 95.69 315 GLN B C 1
ATOM 5248 O O . GLN B 1 315 ? -9.172 25.844 27.969 1 95.69 315 GLN B O 1
ATOM 5253 N N . LEU B 1 316 ? -9.109 23.688 27.312 1 93.81 316 LEU B N 1
ATOM 5254 C CA . LEU B 1 316 ? -8.469 23.234 28.547 1 93.81 316 LEU B CA 1
ATOM 5255 C C . LEU B 1 316 ? -7.086 23.859 28.703 1 93.81 316 LEU B C 1
ATOM 5257 O O . LEU B 1 316 ? -6.695 24.25 29.797 1 93.81 316 LEU B O 1
ATOM 5261 N N . GLU B 1 317 ? -6.422 23.953 27.641 1 93.75 317 GLU B N 1
ATOM 5262 C CA . GLU B 1 317 ? -5.047 24.453 27.641 1 93.75 317 GLU B CA 1
ATOM 5263 C C . GLU B 1 317 ? -4.996 25.953 27.859 1 93.75 317 GLU B C 1
ATOM 5265 O O . GLU B 1 317 ? -4.055 26.469 28.453 1 93.75 317 GLU B O 1
ATOM 5270 N N . THR B 1 318 ? -5.941 26.688 27.422 1 91.38 318 THR B N 1
ATOM 5271 C CA . THR B 1 318 ? -5.918 28.141 27.469 1 91.38 318 THR B CA 1
ATOM 5272 C C . THR B 1 318 ? -6.684 28.641 28.688 1 91.38 318 THR B C 1
ATOM 5274 O O . THR B 1 318 ? -6.605 29.828 29.031 1 91.38 318 THR B O 1
ATOM 5277 N N . SER B 1 319 ? -7.473 27.922 29.328 1 83.19 319 SER B N 1
ATOM 5278 C CA . SER B 1 319 ? -8.211 28.344 30.516 1 83.19 319 SER B CA 1
ATOM 5279 C C . SER B 1 319 ? -7.27 28.609 31.672 1 83.19 319 SER B C 1
ATOM 5281 O O . SER B 1 319 ? -6.301 27.891 31.875 1 83.19 319 SER B O 1
ATOM 5283 N N . PRO B 1 320 ? -7.18 29.875 32.25 1 66.81 320 PRO B N 1
ATOM 5284 C CA . PRO B 1 320 ? -6.324 30.25 33.406 1 66.81 320 PRO B CA 1
ATOM 5285 C C . PRO B 1 320 ? -6.309 29.172 34.5 1 66.81 320 PRO B C 1
ATOM 5287 O O . PRO B 1 320 ? -7.316 28.5 34.719 1 66.81 320 PRO B O 1
ATOM 5290 N N . ARG B 1 321 ? -5.168 28.609 34.688 1 53.31 321 ARG B N 1
ATOM 5291 C CA . ARG B 1 321 ? -4.938 27.703 35.812 1 53.31 321 ARG B CA 1
ATOM 5292 C C . ARG B 1 321 ? -5.488 28.281 37.094 1 53.31 321 ARG B C 1
ATOM 5294 O O . ARG B 1 321 ? -4.746 28.859 37.906 1 53.31 321 ARG B O 1
ATOM 5301 N N . SER B 1 322 ? -6.324 29.25 37.281 1 42.31 322 SER B N 1
ATOM 5302 C CA . SER B 1 322 ? -6.656 29.797 38.594 1 42.31 322 SER B CA 1
ATOM 5303 C C . SER B 1 322 ? -6.77 28.688 39.656 1 42.31 322 SER B C 1
ATOM 5305 O O . SER B 1 322 ? -6.125 28.75 40.688 1 42.31 322 SER B O 1
ATOM 5307 N N . MET B 1 323 ? -8.164 28.484 40.219 1 38.38 323 MET B N 1
ATOM 5308 C CA . MET B 1 323 ? -8.828 28.234 41.5 1 38.38 323 MET B CA 1
ATOM 5309 C C . MET B 1 323 ? -8.703 26.781 41.906 1 38.38 323 MET B C 1
ATOM 5311 O O . MET B 1 323 ? -9.703 26.047 41.938 1 38.38 323 MET B O 1
ATOM 5315 N N . ARG B 1 324 ? -7.922 26.031 41.281 1 38.78 324 ARG B N 1
ATOM 5316 C CA . ARG B 1 324 ? -8.008 24.719 41.938 1 38.78 324 ARG B CA 1
ATOM 5317 C C . ARG B 1 324 ? -7.613 24.812 43.406 1 38.78 324 ARG B C 1
ATOM 5319 O O . ARG B 1 324 ? -7.582 23.812 44.125 1 38.78 324 ARG B O 1
ATOM 5326 N N . CYS B 1 325 ? -6.715 25.75 43.875 1 33 325 CYS B N 1
ATOM 5327 C CA . CYS B 1 325 ? -6.191 25.594 45.219 1 33 325 CYS B CA 1
ATOM 5328 C C . CYS B 1 325 ? -7.305 25.734 46.25 1 33 325 CYS B C 1
ATOM 5330 O O . CYS B 1 325 ? -7.223 25.156 47.344 1 33 325 CYS B O 1
ATOM 5332 N N . SER B 1 326 ? -7.863 27.016 46.5 1 30.89 326 SER B N 1
ATOM 5333 C CA . SER B 1 326 ? -8.109 27.531 47.844 1 30.89 326 SER B CA 1
ATOM 5334 C C . SER B 1 326 ? -9.305 26.828 48.469 1 30.89 326 SER B C 1
ATOM 5336 O O . SER B 1 326 ? -9.766 27.234 49.531 1 30.89 326 SER B O 1
ATOM 5338 N N . SER B 1 327 ? -10.195 26.172 47.75 1 28.28 327 SER B N 1
ATOM 5339 C CA . SER B 1 327 ? -11.352 25.984 48.625 1 28.28 327 SER B CA 1
ATOM 5340 C C . SER B 1 327 ? -11.016 25.094 49.812 1 28.28 327 SER B C 1
ATOM 5342 O O . SER B 1 327 ? -11.125 23.875 49.75 1 28.28 327 SER B O 1
ATOM 5344 N N . SER B 1 328 ? -9.719 25.188 50.375 1 29.75 328 SER B N 1
ATOM 5345 C CA . SER B 1 328 ? -9.625 24.625 51.719 1 29.75 328 SER B CA 1
ATOM 5346 C C . SER B 1 328 ? -10.703 25.188 52.625 1 29.75 328 SER B C 1
ATOM 5348 O O . SER B 1 328 ? -10.648 26.344 53 1 29.75 328 SER B O 1
ATOM 5350 N N . GLY B 1 329 ? -11.992 24.922 52.375 1 24.16 329 GLY B N 1
ATOM 5351 C CA . GLY B 1 329 ? -13.062 25.156 53.312 1 24.16 329 GLY B CA 1
ATOM 5352 C C . GLY B 1 329 ? -12.695 24.766 54.75 1 24.16 329 GLY B C 1
ATOM 5353 O O . GLY B 1 329 ? -11.977 23.797 54.969 1 24.16 329 GLY B O 1
ATOM 5354 N N . THR B 1 330 ? -12.727 25.656 55.75 1 25.88 330 THR B N 1
ATOM 5355 C CA . THR B 1 330 ? -12.852 25.828 57.188 1 25.88 330 THR B CA 1
ATOM 5356 C C . THR B 1 330 ? -13.883 24.859 57.75 1 25.88 330 THR B C 1
ATOM 5358 O O . THR B 1 330 ? -14.367 25.047 58.875 1 25.88 330 THR B O 1
ATOM 5361 N N . GLY B 1 331 ? -14.211 23.719 57.156 1 22.42 331 GLY B N 1
ATOM 5362 C CA . GLY B 1 331 ? -15.234 23.062 57.969 1 22.42 331 GLY B CA 1
ATOM 5363 C C . GLY B 1 331 ? -14.805 22.812 59.406 1 22.42 331 GLY B C 1
ATOM 5364 O O . GLY B 1 331 ? -13.875 22.031 59.656 1 22.42 331 GLY B O 1
ATOM 5365 N N . GLY B 1 332 ? -15.008 23.703 60.344 1 20.12 332 GLY B N 1
ATOM 5366 C CA . GLY B 1 332 ? -14.977 23.828 61.812 1 20.12 332 GLY B CA 1
ATOM 5367 C C . GLY B 1 332 ? -15.602 22.641 62.531 1 20.12 332 GLY B C 1
ATOM 5368 O O . GLY B 1 332 ? -15.031 22.125 63.5 1 20.12 332 GLY B O 1
ATOM 5369 N N . SER B 1 333 ? -17.016 22.578 62.562 1 19.62 333 SER B N 1
ATOM 5370 C CA . SER B 1 333 ? -17.672 22.516 63.875 1 19.62 333 SER B CA 1
ATOM 5371 C C . SER B 1 333 ? -17.406 21.203 64.562 1 19.62 333 SER B C 1
ATOM 5373 O O . SER B 1 333 ? -16.922 20.25 63.969 1 19.62 333 SER B O 1
ATOM 5375 N N . ALA B 1 334 ? -18.516 20.672 65.312 1 19.44 334 ALA B N 1
ATOM 5376 C CA . ALA B 1 334 ? -19.016 20.375 66.688 1 19.44 334 ALA B CA 1
ATOM 5377 C C . ALA B 1 334 ? -18.875 18.891 67 1 19.44 334 ALA B C 1
ATOM 5379 O O . ALA B 1 334 ? -19.172 18.031 66.125 1 19.44 334 ALA B O 1
ATOM 5380 N N . LEU B 1 335 ? -18.219 18.578 68.062 1 20.61 335 LEU B N 1
ATOM 5381 C CA . LEU B 1 335 ? -18.031 17.391 68.938 1 20.61 335 LEU B CA 1
ATOM 5382 C C . LEU B 1 335 ? -19.375 16.766 69.312 1 20.61 335 LEU B C 1
ATOM 5384 O O . LEU B 1 335 ? -19.453 15.977 70.25 1 20.61 335 LEU B O 1
ATOM 5388 N N . ALA B 1 336 ? -20.359 16.875 68.438 1 17.14 336 ALA B N 1
ATOM 5389 C CA . ALA B 1 336 ? -21.484 16.453 69.25 1 17.14 336 ALA B CA 1
ATOM 5390 C C . ALA B 1 336 ? -21.203 15.117 69.875 1 17.14 336 ALA B C 1
ATOM 5392 O O . ALA B 1 336 ? -20.391 14.336 69.438 1 17.14 336 ALA B O 1
ATOM 5393 N N . ASP B 1 337 ? -22.172 14.734 70.875 1 17.16 337 ASP B N 1
ATOM 5394 C CA . ASP B 1 337 ? -22.438 14.055 72.125 1 17.16 337 ASP B CA 1
ATOM 5395 C C . ASP B 1 337 ? -22.578 12.547 71.938 1 17.16 337 ASP B C 1
ATOM 5397 O O . ASP B 1 337 ? -22.188 11.758 72.812 1 17.16 337 ASP B O 1
ATOM 5401 N N . GLY B 1 338 ? -23.547 12.164 71 1 16.81 338 GLY B N 1
ATOM 5402 C CA . GLY B 1 338 ? -24.562 11.328 71.625 1 16.81 338 GLY B CA 1
ATOM 5403 C C . GLY B 1 338 ? -24.047 9.953 72 1 16.81 338 GLY B C 1
ATOM 5404 O O . GLY B 1 338 ? -23 9.523 71.5 1 16.81 338 GLY B O 1
ATOM 5405 N N . GLU B 1 339 ? -25.094 9.242 72.562 1 17.53 339 GLU B N 1
ATOM 5406 C CA . GLU B 1 339 ? -25.375 8.297 73.625 1 17.53 339 GLU B CA 1
ATOM 5407 C C . GLU B 1 339 ? -24.875 6.898 73.312 1 17.53 339 GLU B C 1
ATOM 5409 O O . GLU B 1 339 ? -24.547 6.621 72.125 1 17.53 339 GLU B O 1
ATOM 5414 N N . PRO B 1 340 ? -25.797 6 73.75 1 16.94 340 PRO B N 1
ATOM 5415 C CA . PRO B 1 340 ? -25.719 4.938 74.75 1 16.94 340 PRO B CA 1
ATOM 5416 C C . PRO B 1 340 ? -25.484 3.561 74.125 1 16.94 340 PRO B C 1
ATOM 5418 O O . PRO B 1 340 ? -24.859 2.693 74.75 1 16.94 340 PRO B O 1
ATOM 5421 N N . VAL B 1 341 ? -26 3.4 72.875 1 16.36 341 VAL B N 1
ATOM 5422 C CA . VAL B 1 341 ? -26.984 2.328 73 1 16.36 341 VAL B CA 1
ATOM 5423 C C . VAL B 1 341 ? -26.297 1.011 73.312 1 16.36 341 VAL B C 1
ATOM 5425 O O . VAL B 1 341 ? -25.109 0.828 73 1 16.36 341 VAL B O 1
ATOM 5428 N N . GLY B 1 342 ? -27.25 0.122 73.625 1 15.12 342 GLY B N 1
ATOM 5429 C CA . GLY B 1 342 ? -27.625 -1.021 74.438 1 15.12 342 GLY B CA 1
ATOM 5430 C C . GLY B 1 342 ? -26.938 -2.307 74 1 15.12 342 GLY B C 1
ATOM 5431 O O . GLY B 1 342 ? -26.281 -2.346 73 1 15.12 342 GLY B O 1
ATOM 5432 N N . ALA B 1 343 ? -27.875 -3.354 74.312 1 16.34 343 ALA B N 1
ATOM 5433 C CA . ALA B 1 343 ? -27.875 -4.598 75.062 1 16.34 343 ALA B CA 1
ATOM 5434 C C . ALA B 1 343 ? -27.328 -5.754 74.25 1 16.34 343 ALA B C 1
ATOM 5436 O O . ALA B 1 343 ? -26.5 -6.543 74.75 1 16.34 343 ALA B O 1
ATOM 5437 N N . LEU B 1 344 ? -28.188 -6.062 73.125 1 16.52 344 LEU B N 1
ATOM 5438 C CA . LEU B 1 344 ? -28.844 -7.352 73.312 1 16.52 344 LEU B CA 1
ATOM 5439 C C . LEU B 1 344 ? -27.844 -8.492 73.188 1 16.52 344 LEU B C 1
ATOM 5441 O O . LEU B 1 344 ? -26.844 -8.375 72.5 1 16.52 344 LEU B O 1
ATOM 5445 N N . GLU B 1 345 ? -28.391 -9.609 73.625 1 15.4 345 GLU B N 1
ATOM 5446 C CA . GLU B 1 345 ? -28.297 -10.844 74.375 1 15.4 345 GLU B CA 1
ATOM 5447 C C . GLU B 1 345 ? -27.734 -11.984 73.562 1 15.4 345 GLU B C 1
ATOM 5449 O O . GLU B 1 345 ? -26.938 -12.789 74.062 1 15.4 345 GLU B O 1
ATOM 5454 N N . THR B 1 346 ? -28.484 -12.195 72.375 1 16.83 346 THR B N 1
ATOM 5455 C CA . THR B 1 346 ? -29.109 -13.508 72.375 1 16.83 346 THR B CA 1
ATOM 5456 C C . THR B 1 346 ? -28.078 -14.617 72.312 1 16.83 346 THR B C 1
ATOM 5458 O O . THR B 1 346 ? -27.031 -14.445 71.625 1 16.83 346 THR B O 1
ATOM 5461 N N . GLU B 1 347 ? -28.594 -15.719 72.75 1 16.62 347 GLU B N 1
ATOM 5462 C CA . GLU B 1 347 ? -28.375 -17.016 73.438 1 16.62 347 GLU B CA 1
ATOM 5463 C C . GLU B 1 347 ? -27.781 -18.031 72.438 1 16.62 347 GLU B C 1
ATOM 5465 O O . GLU B 1 347 ? -27.453 -19.156 72.875 1 16.62 347 GLU B O 1
ATOM 5470 N N . LEU B 1 348 ? -27.906 -17.688 71.188 1 17.27 348 LEU B N 1
ATOM 5471 C CA . LEU B 1 348 ? -28.312 -18.969 70.625 1 17.27 348 LEU B CA 1
ATOM 5472 C C . LEU B 1 348 ? -27.375 -20.094 71.062 1 17.27 348 LEU B C 1
ATOM 5474 O O . LEU B 1 348 ? -26.141 -19.938 70.938 1 17.27 348 LEU B O 1
ATOM 5478 N N . VAL B 1 349 ? -28.016 -21.25 71.438 1 16.28 349 VAL B N 1
ATOM 5479 C CA . VAL B 1 349 ? -27.984 -22.484 72.188 1 16.28 349 VAL B CA 1
ATOM 5480 C C . VAL B 1 349 ? -26.812 -23.344 71.75 1 16.28 349 VAL B C 1
ATOM 5482 O O . VAL B 1 349 ? -26.016 -23.797 72.562 1 16.28 349 VAL B O 1
ATOM 5485 N N . GLY B 1 350 ? -27.203 -24.297 70.875 1 16.17 350 GLY B N 1
ATOM 5486 C CA . GLY B 1 350 ? -27.359 -25.672 71.312 1 16.17 350 GLY B CA 1
ATOM 5487 C C . GLY B 1 350 ? -26.031 -26.406 71.438 1 16.17 350 GLY B C 1
ATOM 5488 O O . GLY B 1 350 ? -25.484 -26.578 72.5 1 16.17 350 GLY B O 1
ATOM 5489 N N . GLU B 1 351 ? -26.125 -27.594 70.812 1 17.31 351 GLU B N 1
ATOM 5490 C CA . GLU B 1 351 ? -25.938 -28.938 71.312 1 17.31 351 GLU B CA 1
ATOM 5491 C C . GLU B 1 351 ? -24.469 -29.281 71.438 1 17.31 351 GLU B C 1
ATOM 5493 O O . GLU B 1 351 ? -23.609 -28.594 70.875 1 17.31 351 GLU B O 1
ATOM 5498 N N . THR B 1 352 ? -24.391 -30.609 71.25 1 17.42 352 THR B N 1
ATOM 5499 C CA . THR B 1 352 ? -23.781 -31.656 72.062 1 17.42 352 THR B CA 1
ATOM 5500 C C . THR B 1 352 ? -22.266 -31.562 72 1 17.42 352 THR B C 1
ATOM 5502 O O . THR B 1 352 ? -21.703 -30.922 71.125 1 17.42 352 THR B O 1
ATOM 5505 N N . SER B 1 353 ? -21.859 -32.688 72.188 1 17.2 353 SER B N 1
ATOM 5506 C CA . SER B 1 353 ? -20.875 -33.375 73.062 1 17.2 353 SER B CA 1
ATOM 5507 C C . SER B 1 353 ? -19.453 -33.094 72.562 1 17.2 353 SER B C 1
ATOM 5509 O O . SER B 1 353 ? -19.25 -32.688 71.438 1 17.2 353 SER B O 1
ATOM 5511 N N . ALA B 1 354 ? -18.719 -33.562 73.5 1 19.16 354 ALA B N 1
ATOM 5512 C CA . ALA B 1 354 ? -17.672 -33.812 74.5 1 19.16 354 ALA B CA 1
ATOM 5513 C C . ALA B 1 354 ? -16.438 -34.438 73.875 1 19.16 354 ALA B C 1
ATOM 5515 O O . ALA B 1 354 ? -15.391 -34.562 74.5 1 19.16 354 ALA B O 1
ATOM 5516 N N . ARG B 1 355 ? -16.797 -35.562 72.875 1 18.89 355 ARG B N 1
ATOM 5517 C CA . ARG B 1 355 ? -15.516 -36.219 72.688 1 18.89 355 ARG B CA 1
ATOM 5518 C C . ARG B 1 355 ? -14.633 -35.375 71.75 1 18.89 355 ARG B C 1
ATOM 5520 O O . ARG B 1 355 ? -15.109 -34.812 70.75 1 18.89 355 ARG B O 1
#

Solvent-accessible surface area (backbone atoms only — not comparable to full-atom values): 39474 Å² total; per-residue (Å²): 138,82,84,78,80,78,79,81,75,76,77,75,75,78,72,74,78,70,79,83,67,81,70,82,64,74,74,60,68,39,77,46,51,70,68,53,49,34,59,31,20,61,64,68,66,42,76,77,42,79,51,96,44,25,45,24,23,47,27,40,46,95,87,64,49,57,25,28,37,38,34,54,36,88,66,29,11,57,27,50,61,23,48,53,41,21,53,56,51,43,71,73,57,86,50,90,18,38,59,51,61,54,25,35,26,82,44,103,90,44,49,34,41,32,26,60,52,48,79,51,38,30,44,49,59,38,65,70,40,88,67,70,67,45,48,68,56,48,46,50,28,50,34,32,40,28,49,32,52,26,41,32,53,68,70,36,88,57,24,39,34,49,55,49,50,41,43,71,31,28,31,18,32,84,86,51,49,24,19,40,47,75,43,36,64,39,40,74,47,55,88,63,73,66,66,72,70,53,51,60,59,76,41,39,49,38,32,59,36,66,45,30,48,38,37,39,55,81,51,64,43,39,42,35,21,8,45,14,42,40,48,48,28,67,49,31,67,47,56,45,50,34,73,78,46,99,85,38,54,35,28,39,69,60,55,48,52,55,37,48,73,71,67,39,56,74,78,48,37,22,77,92,32,60,89,66,49,48,63,67,26,51,47,50,48,52,50,50,20,52,40,22,54,40,71,53,53,88,72,27,61,50,47,61,55,48,30,50,52,43,50,52,25,49,49,57,57,66,48,77,84,66,75,80,69,64,83,70,69,74,87,63,90,78,92,80,80,86,86,78,82,86,83,87,72,86,66,90,72,84,92,80,55,57,69,138,82,84,78,80,77,80,82,76,78,76,75,76,78,72,75,76,71,80,83,66,81,69,82,66,74,75,59,70,39,78,45,50,71,68,54,49,32,59,30,19,62,64,68,65,43,76,76,44,80,51,95,46,24,45,24,24,47,26,39,47,95,87,61,49,58,27,30,36,37,35,53,36,87,66,28,12,58,27,50,61,22,48,52,40,19,54,56,51,42,71,73,56,84,48,92,19,38,59,52,62,55,25,35,27,82,46,106,90,45,50,33,41,31,26,62,53,49,79,51,37,29,43,49,57,38,66,68,41,88,67,69,68,45,48,70,55,49,47,51,28,50,34,32,39,28,48,32,53,26,41,33,53,67,69,36,87,56,24,38,33,51,54,47,51,43,44,72,32,26,32,18,32,84,86,50,51,24,19,40,47,75,43,36,65,38,42,74,48,49,91,87,45,65,74,70,70,52,50,60,57,75,39,37,49,36,31,58,34,67,47,29,48,39,38,40,56,81,51,64,42,40,41,35,20,7,44,15,42,41,46,48,26,67,49,31,68,48,55,46,51,34,73,78,45,99,84,37,54,36,28,41,68,58,55,49,51,53,36,49,73,71,67,38,55,72,80,49,36,22,78,91,31,59,88,67,49,51,64,68,26,52,49,49,49,51,50,49,19,52,40,22,53,41,72,52,54,86,71,28,62,52,46,62,55,49,30,50,52,43,50,52,26,48,50,56,58,65,48,78,86,68,81,79,68,67,83,70,72,74,88,70,88,79,82,79,80,82,84,80,79,87,81,88,77,82,68,88,72,79,80,55,45,83,98

Nearest PDB structures (foldseek):
  5lpv-assembly1_A  TM=9.244E-01  e=5.402E-29  Arabidopsis thaliana
  4q5j-assembly1_A  TM=9.210E-01  e=1.483E-28  Arabidopsis thaliana
  4oh4-assembly1_A  TM=9.166E-01  e=5.389E-28  Arabidopsis thaliana
  2qkw-assembly1_B  TM=9.114E-01  e=2.066E-26  Solanum pimpinellifolium
  3hgk-assembly3_C  TM=9.152E-01  e=3.621E-26  Solanum pimpinellifolium

pLDDT: mean 76.38, std 26.51, range [15.12, 98.88]

=== Feature glossary ===
The record interleaves many kinds of information about one protein. Here is each kind framed as the question it answers.

Q: What known structures does this most resemble?
A: Structural nearest neighbors (via Foldseek easy-search vs the PDB). Reported per hit: target PDB id, E-value, and alignment TM-score. A TM-score above ~0.5 is the conventional threshold for 'same fold'.

Q: Where is each backbone atom in 3D?
A: The mmCIF table is the protein's shape written out atom by atom. For each backbone N, Cα, C, and carbonyl O, it records an (x, y, z) coordinate triple in Å plus the residue type, chain letter, and residue number.

Q: What are the backbone torsion angles?
A: The φ/ψ torsion pair specifies the backbone conformation at each residue. φ rotates about the N–Cα bond, ψ about the Cα–C bond. Steric clashes forbid most of the (φ, ψ) plane — the allowed regions (α-helix basin, β-sheet basin, left-handed helix) are the Ramachandran-allowed regions.

Q: Which residues are buried vs exposed?
A: Solvent-accessible surface area (SASA) is the area in Å² traced out by the centre of a 1.4 Å probe sphere (a water molecule) rolled over the protein's van der Waals surface (Shrake–Rupley / Lee–Richards construction). Buried residues have near-zero SASA; fully exposed residues can exceed 200 Å². The total SASA scales roughly with the number of surface residues.

Q: How confident is the AlphaFold model at each residue?
A: pLDDT is the predicted lDDT-Cα score: AlphaFold's confidence that the local environment of each residue (all inter-atomic distances within 15 Å) is correctly placed. It is a per-residue number between 0 and 100, with higher meaning more reliable.

Q: What does the local fold look like, residue by residue?
A: 3Di is Foldseek's structural alphabet. Each residue is assigned one of twenty discrete states based on how its Cα sits relative to its spatial (not sequential) neighbors. Aligning 3Di strings finds structural homologs roughly as well as full 3D superposition, but orders of magnitude faster.

Q: How big and how compact is the whole molecule?
A: Radius of gyration (Rg) is the root-mean-square distance of Cα atoms from their centroid — a single number for overall size and compactness. A globular domain of N residues has Rg ≈ 2.2·N^0.38 Å; an extended or disordered chain has a much larger Rg. The Cα contact count is the number of residue pairs whose Cα atoms are within 8 Å and are more than four positions apart in sequence — a standard proxy for tertiary packing density. The bounding box is the smallest axis-aligned box enclosing all Cα atoms.

Q: Which residues are in helices, strands, or loops?
A: DSSP 8-state secondary structure assigns each residue one of H (α-helix), G (3₁₀-helix), I (π-helix), E (extended β-strand), B (isolated β-bridge), T (hydrogen-bonded turn), S (bend), or '-' (coil). The assignment is computed from backbone hydrogen-bond geometry via the Kabsch–Sander algorithm.

Q: How mobile is each atom in the crystal?
A: Crystallographic B-factors measure how much each atom's electron density is smeared out, in Å². They rise in mobile loops and surface residues and fall in the buried interior. In AlphaFold models this column is repurposed to hold pLDDT instead.

Q: What if only a Cα trace is available?
A: P-SEA three-state annotation labels each residue as helix, strand, or coil based purely on the geometry of the Cα trace. It serves as a fallback when the full backbone (and thus DSSP) is unavailable.

Q: What family and function is it annotated with?
A: Database cross-references. InterPro integrates a dozen domain/family signature databases into unified entries with residue-range hits. GO terms attach function/process/location labels with evidence codes. CATH codes position the fold in a four-level structural taxonomy. Organism is the NCBI-taxonomy species name.

Q: Are the domains correctly placed relative to each other?
A: Predicted Aligned Error (PAE) is an AlphaFold confidence matrix: entry (i, j) is the expected error in the position of residue j, in ångströms, when the prediction is superimposed on the true structure at residue i. Low PAE within a block of residues means that block is internally rigid and well-predicted; high PAE between two blocks means their relative placement is uncertain even if each block individually is confident.

Q: What do the diagnostic plots show?
A: Three diagnostic plots accompany the record. The Cα contact map visualizes the tertiary structure as a 2D adjacency matrix (8 Å cutoff, sequence-local contacts suppressed). The Ramachandran plot shows the distribution of backbone (φ, ψ) torsions, with points in the α and β basins reflecting secondary structure content. The PAE plot shows AlphaFold's inter-residue confidence as a color matrix.

Q: What is the amino-acid chain?
A: Primary structure: the covalent order of the twenty standard amino acids along the backbone. Two proteins with the same sequence will (almost always) fold to the same structure; two with 30% identity often share a fold but not the details.

Q: What do the rendered images show?
A: The six renders are orthographic views along the three Cartesian axes in both directions. Representation (cartoon, sticks, or surface) and color scheme (sequence-rainbow or by-chain) vary across proteins so the training set covers all the common visualization conventions.